Protein AF-A0A7C5PRS3-F1 (afdb_monomer)

pLDDT: mean 77.14, std 21.17, range [21.47, 98.5]

Solvent-accessible surface area (backbone atoms only — not comparable to full-atom values): 21247 Å² total; per-residue (Å²): 139,83,89,85,91,86,80,88,76,87,81,81,88,76,86,89,82,86,88,82,91,79,92,82,84,91,79,84,85,78,80,74,68,88,82,58,87,82,49,45,68,48,75,49,58,45,65,35,35,65,86,46,47,72,72,47,53,67,54,51,54,50,36,50,56,52,11,53,75,56,90,24,35,30,38,39,36,34,65,55,41,78,47,76,42,76,53,36,50,49,50,54,52,49,50,50,53,53,25,58,76,56,67,27,55,65,36,46,41,52,77,42,71,87,54,49,69,58,39,60,77,71,67,50,66,87,46,53,60,73,86,70,75,79,72,85,56,54,78,68,47,57,49,42,71,58,46,52,62,51,52,55,57,49,58,60,25,52,60,53,50,52,53,34,52,50,56,68,72,50,77,80,76,92,49,78,74,72,46,51,60,51,21,53,51,38,27,46,56,51,32,64,65,38,50,63,61,42,40,55,50,20,24,54,49,17,33,52,45,25,52,55,41,36,69,64,29,50,84,71,73,39,59,71,53,26,33,28,53,39,42,44,48,28,38,59,47,51,18,27,50,51,42,37,46,54,42,14,60,49,47,13,18,50,46,4,36,52,37,14,50,34,49,71,68,45,50,52,56,51,35,49,75,72,71,39,60,55,59,70,68,58,42,33,30,42,25,54,18,29,29,56,29,34,26,59,47,14,54,50,18,29,54,36,11,44,49,23,21,50,52,41,35,39,77,73,68,68,40,56,69,66,58,42,51,52,35,30,58,72,54,52,50,73,64,37,56,52,50,20,41,55,50,12,24,51,37,17,33,47,21,31,38,38,4,43,39,34,4,70,65,47,59,77,54,74,65,20,22,56,52,22,19,55,48,16,26,56,53,23,48,52,51,45,53,56,50,48,56,51,48,53,52,54,60,60,74,74,106

Mean predicted aligned error: 16.89 Å

Sequence (399 aa):
MPWPARFQKGKVLGRCREERSIRFPRSESVFLPQSAASCPTLVLPSHFDRGVVEEYAPQIEEVLREASKGEGKALVELSAVESFDSAGMAFLIEALEQARAQEVDLRFVGVRPAVSDFFSLVGIERLLVPEQQAKGGNFVEKVGDLALPMMERLGAGKDLLVEAAHSLMDPSSGGKRAGRGRFFLELEHAGIGAIGIVSLIGFLLGLILAMQAWVQLKVFGADKYVADMVAVSITREIGPLMTAILVAARSGSSIAAQLGTMVINEEVDALRQMGINPVRYLVVPKVGALALATPCLAVLFSTIAIFGGLLFGVFVVDLGWQVYIEATSEALQAGDILGSLIKSTVFGTLVATVGCSLGLNVKGGPVGVGKATTGAVVASIFMIIVFDAVFVLLLRVGA

Nearest PDB structures (foldseek):
  7ch9-assembly1_G  TM=8.851E-01  e=2.795E-12  Pseudomonas aeruginosa PAO1
  6z5u-assembly1_A  TM=9.068E-01  e=1.646E-11  Acinetobacter baumannii
  8fee-assembly1_I  TM=9.166E-01  e=1.450E-11  Mycolicibacterium smegmatis MC2 155
  7ch9-assembly1_H  TM=8.638E-01  e=2.850E-11  Pseudomonas aeruginosa PAO1
  8fef-assembly1_J  TM=9.001E-01  e=1.906E-10  Mycolicibacterium smegmatis MC2 155

Secondary structure (DSSP, 8-state):
------PPPPP---------------S------TT-TTS-EEEPPSEE-HHHHHHHHHHHHHHHHHHHHTTSEEEEE-TT--EE-HHHHHHHHHHHHHHHHTT-EEEEE---HHHHHHHHHHTGGGGB----------HHHHHHHHHHHHHHHHHHHHHHHHHHHHHHH-TTSS-HHHHHHHHHHHHHHHHHHHHHHHHHHHHHHHHHHHHHHHHHHGGGT-TTHHHHHHHHHIIIIIHHHHHHHHHIIIIIHHHHHHHHHHHHTTHHHHHHHTT--HIIIIIHHHHHHHHHHHHHHHHHHHHHHHHHHHHHHHHTS---HHHHHHHHHHH--HHHHHHHHHHHHHHHHHHHHHHHHHHHT--SHHHHHHHHHHHHHHHHHHHHHHHHHHHHHHHHH--

Radius of gyration: 32.98 Å; Cα contacts (8 Å, |Δi|>4): 501; chains: 1; bounding box: 67×82×92 Å

Structure (mmCIF, N/CA/C/O backbone):
data_AF-A0A7C5PRS3-F1
#
_entry.id   AF-A0A7C5PRS3-F1
#
loop_
_atom_site.group_PDB
_atom_site.id
_atom_site.type_symbol
_atom_site.label_atom_id
_atom_site.label_alt_id
_atom_site.label_comp_id
_atom_site.label_asym_id
_atom_site.label_entity_id
_atom_site.label_seq_id
_atom_site.pdbx_PDB_ins_code
_atom_site.Cartn_x
_atom_site.Cartn_y
_atom_site.Cartn_z
_atom_site.occupancy
_atom_site.B_iso_or_equiv
_atom_site.auth_seq_id
_atom_site.auth_comp_id
_atom_site.auth_asym_id
_atom_site.auth_atom_id
_atom_site.pdbx_PDB_model_num
ATOM 1 N N . MET A 1 1 ? -40.314 -49.635 64.845 1.00 28.83 1 MET A N 1
ATOM 2 C CA . MET A 1 1 ? -39.059 -50.361 64.542 1.00 28.83 1 MET A CA 1
ATOM 3 C C . MET A 1 1 ? -39.301 -51.241 63.320 1.00 28.83 1 MET A C 1
ATOM 5 O O . MET A 1 1 ? -40.330 -51.903 63.345 1.00 28.83 1 MET A O 1
ATOM 9 N N . PRO A 1 2 ? -38.400 -51.350 62.324 1.00 43.06 2 PRO A N 1
ATOM 10 C CA . PRO A 1 2 ? -37.335 -50.437 61.876 1.00 43.06 2 PRO A CA 1
ATOM 11 C C . PRO A 1 2 ? -37.349 -50.151 60.335 1.00 43.06 2 PRO A C 1
ATOM 13 O O . PRO A 1 2 ? -38.086 -50.772 59.579 1.00 43.06 2 PRO A O 1
ATOM 16 N N . TRP A 1 3 ? -36.530 -49.173 59.917 1.00 24.31 3 TRP A N 1
ATOM 17 C CA . TRP A 1 3 ? -36.073 -48.757 58.554 1.00 24.31 3 TRP A CA 1
ATOM 18 C C . TRP A 1 3 ? -35.000 -49.749 57.974 1.00 24.31 3 TRP A C 1
ATOM 20 O O . TRP A 1 3 ? -34.748 -50.709 58.709 1.00 24.31 3 TRP A O 1
ATOM 30 N N . PRO A 1 4 ? -34.262 -49.588 56.816 1.00 45.59 4 PRO A N 1
ATOM 31 C CA . PRO A 1 4 ? -34.177 -48.525 55.765 1.00 45.59 4 PRO A CA 1
ATOM 32 C C . PRO A 1 4 ? -33.857 -48.934 54.269 1.00 45.59 4 PRO A C 1
ATOM 34 O O . PRO A 1 4 ? -33.485 -50.060 53.958 1.00 45.59 4 PRO A O 1
ATOM 37 N N . ALA A 1 5 ? -33.932 -47.932 53.369 1.00 29.12 5 ALA A N 1
ATOM 38 C CA . ALA A 1 5 ? -33.060 -47.492 52.241 1.00 29.12 5 ALA A CA 1
ATOM 39 C C . ALA A 1 5 ? -32.098 -48.410 51.422 1.00 29.12 5 ALA A C 1
ATOM 41 O O . ALA A 1 5 ? -31.279 -49.151 51.963 1.00 29.12 5 ALA A O 1
ATOM 42 N N . ARG A 1 6 ? -32.019 -48.133 50.100 1.00 25.30 6 ARG A N 1
ATOM 43 C CA . ARG A 1 6 ? -30.776 -48.177 49.285 1.00 25.30 6 ARG A CA 1
ATOM 44 C C . ARG A 1 6 ? -30.854 -47.224 48.075 1.00 25.30 6 ARG A C 1
ATOM 46 O O . ARG A 1 6 ? -31.320 -47.604 47.008 1.00 25.30 6 ARG A O 1
ATOM 53 N N . PHE A 1 7 ? -30.364 -45.997 48.248 1.00 26.55 7 PHE A N 1
ATOM 54 C CA . PHE A 1 7 ? -29.918 -45.126 47.154 1.00 26.55 7 PHE A CA 1
ATOM 55 C C . PHE A 1 7 ? -28.436 -45.418 46.862 1.00 26.55 7 PHE A C 1
ATOM 57 O O . PHE A 1 7 ? -27.660 -45.713 47.776 1.00 26.55 7 PHE A O 1
ATOM 64 N N . GLN A 1 8 ? -28.058 -45.427 45.583 1.00 26.53 8 GLN A N 1
ATOM 65 C CA . GLN A 1 8 ? -26.697 -45.723 45.133 1.00 26.53 8 GLN A CA 1
ATOM 66 C C . GLN A 1 8 ? -25.738 -44.579 45.488 1.00 26.53 8 GLN A C 1
ATOM 68 O O . GLN A 1 8 ? -25.956 -43.435 45.110 1.00 26.53 8 GLN A O 1
ATOM 73 N N . LYS A 1 9 ? -24.665 -44.928 46.207 1.00 28.09 9 LYS A N 1
ATOM 74 C CA . LYS A 1 9 ? -23.563 -44.047 46.618 1.00 28.09 9 LYS A CA 1
ATOM 75 C C . LYS A 1 9 ? -22.771 -43.511 45.418 1.00 28.09 9 LYS A C 1
ATOM 77 O O . LYS A 1 9 ? -22.414 -44.291 44.531 1.00 28.09 9 LYS A O 1
ATOM 82 N N . GLY A 1 10 ? -22.413 -42.226 45.469 1.00 26.27 10 GLY A N 1
ATOM 83 C CA . GLY A 1 10 ? -21.377 -41.616 44.634 1.00 26.27 10 GLY A CA 1
ATOM 84 C C . GLY A 1 10 ? -20.041 -42.353 44.772 1.00 26.27 10 GLY A C 1
ATOM 85 O O . GLY A 1 10 ? -19.638 -42.753 45.867 1.00 26.27 10 GLY A O 1
ATOM 86 N N . LYS A 1 11 ? -19.386 -42.610 43.638 1.00 29.39 11 LYS A N 1
ATOM 87 C CA . LYS A 1 11 ? -18.101 -43.315 43.565 1.00 29.39 11 LYS A CA 1
ATOM 88 C C . LYS A 1 11 ? -16.950 -42.315 43.636 1.00 29.39 11 LYS A C 1
ATOM 90 O O . LYS A 1 11 ? -16.780 -41.522 42.720 1.00 29.39 11 LYS A O 1
ATOM 95 N N . VAL A 1 12 ? -16.102 -42.459 44.651 1.00 31.31 12 VAL A N 1
ATOM 96 C CA . VAL A 1 12 ? -14.714 -41.976 44.631 1.00 31.31 12 VAL A CA 1
ATOM 97 C C . VAL A 1 12 ? -13.889 -43.018 43.867 1.00 31.31 12 VAL A C 1
ATOM 99 O O . VAL A 1 12 ? -13.799 -44.174 44.289 1.00 31.31 12 VAL A O 1
ATOM 102 N N . LEU A 1 13 ? -13.358 -42.663 42.696 1.00 35.38 13 LEU A N 1
ATOM 103 C CA . LEU A 1 13 ? -12.562 -43.574 41.864 1.00 35.38 13 LEU A CA 1
ATOM 104 C C . LEU A 1 13 ? -11.112 -43.639 42.376 1.00 35.38 13 LEU A C 1
ATOM 106 O O . LEU A 1 13 ? -10.286 -42.788 42.067 1.00 35.38 13 LEU A O 1
ATOM 110 N N . GLY A 1 14 ? -10.816 -44.678 43.162 1.00 26.78 14 GLY A N 1
ATOM 111 C CA . GLY A 1 14 ? -9.463 -45.060 43.580 1.00 26.78 14 GLY A CA 1
ATOM 112 C C . GLY A 1 14 ? -8.694 -45.874 42.522 1.00 26.78 14 GLY A C 1
ATOM 113 O O . GLY A 1 14 ? -9.282 -46.552 41.682 1.00 26.78 14 GLY A O 1
ATOM 114 N N . ARG A 1 15 ? -7.358 -45.793 42.594 1.00 26.45 15 ARG A N 1
ATOM 115 C CA . ARG A 1 15 ? -6.331 -46.256 41.631 1.00 26.45 15 ARG A CA 1
ATOM 116 C C . ARG A 1 15 ? -6.395 -47.723 41.139 1.00 26.45 15 ARG A C 1
ATOM 118 O O . ARG A 1 15 ? -6.575 -48.650 41.917 1.00 26.45 15 ARG A O 1
ATOM 125 N N . CYS A 1 16 ? -6.096 -47.853 39.836 1.00 26.78 16 CYS A N 1
ATOM 126 C CA . CYS A 1 16 ? -5.581 -48.953 38.992 1.00 26.78 16 CYS A CA 1
ATOM 127 C C . CYS A 1 16 ? -5.620 -50.429 39.444 1.00 26.78 16 CYS A C 1
ATOM 129 O O . CYS A 1 16 ? -4.889 -50.837 40.347 1.00 26.78 16 CYS A O 1
ATOM 131 N N . ARG A 1 17 ? -6.245 -51.275 38.603 1.00 24.16 17 ARG A N 1
ATOM 132 C CA . ARG A 1 17 ? -5.727 -52.616 38.269 1.00 24.16 17 ARG A CA 1
ATOM 133 C C . ARG A 1 17 ? -6.126 -53.053 36.851 1.00 24.16 17 ARG A C 1
ATOM 135 O O . ARG A 1 17 ? -7.221 -52.744 36.394 1.00 24.16 17 ARG A O 1
ATOM 142 N N . GLU A 1 18 ? -5.197 -53.736 36.188 1.00 29.47 18 GLU A N 1
ATOM 143 C CA . GLU A 1 18 ? -5.249 -54.275 34.824 1.00 29.47 18 GLU A CA 1
ATOM 144 C C . GLU A 1 18 ? -6.402 -55.256 34.534 1.00 29.47 18 GLU A C 1
ATOM 146 O O . GLU A 1 18 ? -6.808 -56.043 35.384 1.00 29.47 18 GLU A O 1
ATOM 151 N N . GLU A 1 19 ? -6.773 -55.259 33.248 1.00 26.17 19 GLU A N 1
ATOM 152 C CA . GLU A 1 19 ? -7.378 -56.337 32.452 1.00 26.17 19 GLU A CA 1
ATOM 153 C C . GLU A 1 19 ? -8.886 -56.684 32.527 1.00 26.17 19 GLU A C 1
ATOM 155 O O . GLU A 1 19 ? -9.468 -56.995 33.560 1.00 26.17 19 GLU A O 1
ATOM 160 N N . ARG A 1 20 ? -9.406 -56.836 31.293 1.00 21.47 20 ARG A N 1
ATOM 161 C CA . ARG A 1 20 ? -10.541 -57.631 30.773 1.00 21.47 20 ARG A CA 1
ATOM 162 C C . ARG A 1 20 ? -11.913 -56.983 30.593 1.00 21.47 20 ARG A C 1
ATOM 164 O O . ARG A 1 20 ? -12.559 -56.455 31.487 1.00 21.47 20 ARG A O 1
ATOM 171 N N . SER A 1 21 ? -12.355 -57.133 29.345 1.00 26.92 21 SER A N 1
ATOM 172 C CA . SER A 1 21 ? -13.611 -56.700 28.757 1.00 26.92 21 SER A CA 1
ATOM 173 C C . SER A 1 21 ? -14.839 -57.246 29.476 1.00 26.92 21 SER A C 1
ATOM 175 O O . SER A 1 21 ? -14.975 -58.463 29.607 1.00 26.92 21 SER A O 1
ATOM 177 N N . ILE A 1 22 ? -15.806 -56.374 29.756 1.00 22.22 22 ILE A N 1
ATOM 178 C CA . ILE A 1 22 ? -17.219 -56.748 29.837 1.00 22.22 22 ILE A CA 1
ATOM 179 C C . ILE A 1 22 ? -18.025 -55.670 29.106 1.00 22.22 22 ILE A C 1
ATOM 181 O O . ILE A 1 22 ? -17.963 -54.486 29.424 1.00 22.22 22 ILE A O 1
ATOM 185 N N . ARG A 1 23 ? -18.731 -56.106 28.062 1.00 23.36 23 ARG A N 1
ATOM 186 C CA . ARG A 1 23 ? -19.608 -55.315 27.193 1.00 23.36 23 ARG A CA 1
ATOM 187 C C . ARG A 1 23 ? -20.946 -55.086 27.912 1.00 23.36 23 ARG A C 1
ATOM 189 O O . ARG A 1 23 ? -21.562 -56.070 28.299 1.00 23.36 23 ARG A O 1
ATOM 196 N N . PHE A 1 24 ? -21.423 -53.841 28.001 1.00 24.20 24 PHE A N 1
ATOM 197 C CA . PHE A 1 24 ? -22.840 -53.501 28.224 1.00 24.20 24 PHE A CA 1
ATOM 198 C C . PHE A 1 24 ? -23.244 -52.259 27.389 1.00 24.20 24 PHE A C 1
ATOM 200 O O . PHE A 1 24 ? -22.361 -51.503 26.981 1.00 24.20 24 PHE A O 1
ATOM 207 N N . PRO A 1 25 ? -24.536 -52.110 27.023 1.00 25.75 25 PRO A N 1
ATOM 208 C CA . PRO A 1 25 ? -24.969 -51.458 25.784 1.00 25.75 25 PRO A CA 1
ATOM 209 C C . PRO A 1 25 ? -25.404 -49.985 25.923 1.00 25.75 25 PRO A C 1
ATOM 211 O O . PRO A 1 25 ? -25.938 -49.581 26.944 1.00 25.75 25 PRO A O 1
ATOM 214 N N . ARG A 1 26 ? -25.216 -49.243 24.817 1.00 29.52 26 ARG A N 1
ATOM 215 C CA . ARG A 1 26 ? -25.898 -48.013 24.344 1.00 29.52 26 ARG A CA 1
ATOM 216 C C . ARG A 1 26 ? -26.458 -47.025 25.392 1.00 29.52 26 ARG A C 1
ATOM 218 O O . ARG A 1 26 ? -27.625 -47.122 25.746 1.00 29.52 26 ARG A O 1
ATOM 225 N N . SER A 1 27 ? -25.697 -45.959 25.653 1.00 27.19 27 SER A N 1
ATOM 226 C CA . SER A 1 27 ? -26.131 -44.556 25.475 1.00 27.19 27 SER A CA 1
ATOM 227 C C . SER A 1 27 ? -24.924 -43.623 25.659 1.00 27.19 27 SER A C 1
ATOM 229 O O . SER A 1 27 ? -24.317 -43.617 26.723 1.00 27.19 27 SER A O 1
ATOM 231 N N . GLU A 1 28 ? -24.561 -42.918 24.584 1.00 25.45 28 GLU A N 1
ATOM 232 C CA . GLU A 1 28 ? -23.719 -41.708 24.518 1.00 25.45 28 GLU A CA 1
ATOM 233 C C . GLU A 1 28 ? -22.489 -41.638 25.442 1.00 25.45 28 GLU A C 1
ATOM 235 O O . GLU A 1 28 ? -22.492 -41.078 26.533 1.00 25.45 28 GLU A O 1
ATOM 240 N N . SER A 1 29 ? -21.377 -42.173 24.935 1.00 23.69 29 SER A N 1
ATOM 241 C CA . SER A 1 29 ? -20.036 -41.953 25.469 1.00 23.69 29 SER A CA 1
ATOM 242 C C . SER A 1 29 ? -19.592 -40.506 25.229 1.00 23.69 29 SER A C 1
ATOM 244 O O . SER A 1 29 ? -19.138 -40.168 24.132 1.00 23.69 29 SER A O 1
ATOM 246 N N . VAL A 1 30 ? -19.694 -39.667 26.256 1.00 29.20 30 VAL A N 1
ATOM 247 C CA . VAL A 1 30 ? -18.999 -38.376 26.312 1.00 29.20 30 VAL A CA 1
ATOM 248 C C . VAL A 1 30 ? -17.506 -38.659 26.495 1.00 29.20 30 VAL A C 1
ATOM 250 O O . VAL A 1 30 ? -17.088 -39.321 27.445 1.00 29.20 30 VAL A O 1
ATOM 253 N N . PHE A 1 31 ? -16.704 -38.228 25.522 1.00 24.36 31 PHE A N 1
ATOM 254 C CA . PHE A 1 31 ? -15.254 -38.394 25.515 1.00 24.36 31 PHE A CA 1
ATOM 255 C C . PHE A 1 31 ? -14.628 -37.549 26.631 1.00 24.36 31 PHE A C 1
ATOM 257 O O . PHE A 1 31 ? -14.536 -36.330 26.520 1.00 24.36 31 PHE A O 1
ATOM 264 N N . LEU A 1 32 ? -14.155 -38.205 27.690 1.00 29.41 32 LEU A N 1
ATOM 265 C CA . LEU A 1 32 ? -13.231 -37.595 28.642 1.00 29.41 32 LEU A CA 1
ATOM 266 C C . LEU A 1 32 ? -11.888 -37.346 27.927 1.00 29.41 32 LEU A C 1
ATOM 268 O O . LEU A 1 32 ? -11.325 -38.295 27.366 1.00 29.41 32 LEU A O 1
ATOM 272 N N . 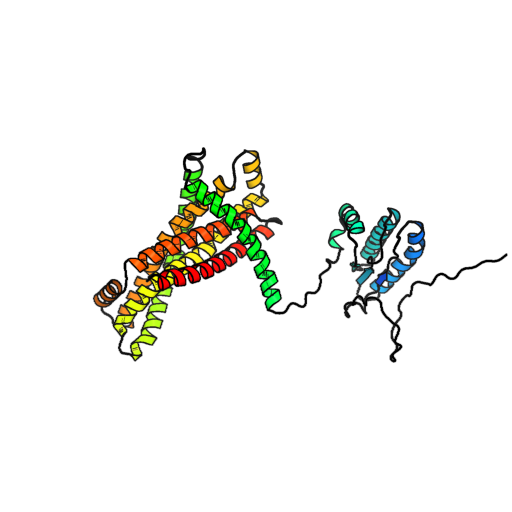PRO A 1 33 ? -11.331 -36.120 27.932 1.00 28.86 33 PRO A N 1
ATOM 273 C CA . PRO A 1 33 ? -9.968 -35.904 27.470 1.00 28.86 33 PRO A CA 1
ATOM 274 C C . PRO A 1 33 ? -9.018 -36.729 28.349 1.00 28.86 33 PRO A C 1
ATOM 276 O O . PRO A 1 33 ? -8.971 -36.568 29.567 1.00 28.86 33 PRO A O 1
ATOM 279 N N . GLN A 1 34 ? -8.235 -37.613 27.725 1.00 34.31 34 GLN A N 1
ATOM 280 C CA . GLN A 1 34 ? -7.315 -38.563 28.379 1.00 34.31 34 GLN A CA 1
ATOM 281 C C . GLN A 1 34 ? -6.205 -37.910 29.236 1.00 34.31 34 GLN A C 1
ATOM 283 O O . GLN A 1 34 ? -5.394 -38.611 29.830 1.00 34.31 34 GLN A O 1
ATOM 288 N N . SER A 1 35 ? -6.184 -36.579 29.350 1.00 32.97 35 SER A N 1
ATOM 289 C CA . SER A 1 35 ? -5.290 -35.810 30.223 1.00 32.97 35 SER A CA 1
ATOM 290 C C . SER A 1 35 ? -5.851 -35.557 31.636 1.00 32.97 35 SER A C 1
ATOM 292 O O . SER A 1 35 ? -5.131 -35.007 32.463 1.00 32.97 35 SER A O 1
ATOM 294 N N . ALA A 1 36 ? -7.105 -35.920 31.936 1.00 39.22 36 ALA A N 1
ATOM 295 C CA . ALA A 1 36 ? -7.751 -35.622 33.225 1.00 39.22 36 ALA A CA 1
ATOM 296 C C . ALA A 1 36 ? -7.529 -36.686 34.324 1.00 39.22 36 ALA A C 1
ATOM 298 O O . ALA A 1 36 ? -8.042 -36.552 35.430 1.00 39.22 36 ALA A O 1
ATOM 299 N N . ALA A 1 37 ? -6.762 -37.747 34.056 1.00 42.19 37 ALA A N 1
ATOM 300 C CA . ALA A 1 37 ? -6.617 -38.882 34.973 1.00 42.19 37 ALA A CA 1
ATOM 301 C C . ALA A 1 37 ? -5.746 -38.613 36.226 1.00 42.19 37 ALA A C 1
ATOM 303 O O . ALA A 1 37 ? -5.583 -39.518 37.044 1.00 42.19 37 ALA A O 1
ATOM 304 N N . SER A 1 38 ? -5.181 -37.409 36.389 1.00 50.16 38 SER A N 1
ATOM 305 C CA . SER A 1 38 ? -4.293 -37.051 37.510 1.00 50.16 38 SER A CA 1
ATOM 306 C C . SER A 1 38 ? -4.848 -35.999 38.482 1.00 50.16 38 SER A C 1
ATOM 308 O O . SER A 1 38 ? -4.211 -35.758 39.505 1.00 50.16 38 SER A O 1
ATOM 310 N N . CYS A 1 39 ? -6.007 -35.384 38.210 1.00 57.56 39 CYS A N 1
ATOM 311 C CA . CYS A 1 39 ? -6.565 -34.319 39.054 1.00 57.56 39 CYS A CA 1
ATOM 312 C C . CYS A 1 39 ? -7.769 -34.817 39.879 1.00 57.56 39 CYS A C 1
ATOM 314 O O . CYS A 1 39 ? -8.710 -35.369 39.298 1.00 57.56 39 CYS A O 1
ATOM 316 N N . PRO A 1 40 ? -7.791 -34.612 41.210 1.00 71.44 40 PRO A N 1
ATOM 317 C CA . PRO A 1 40 ? -8.962 -34.918 42.025 1.00 71.44 40 PRO A CA 1
ATOM 318 C C . PRO A 1 40 ? -10.148 -34.065 41.547 1.00 71.44 40 PRO A C 1
ATOM 320 O O . PRO A 1 40 ? -10.040 -32.846 41.388 1.00 71.44 40 PRO A O 1
ATOM 323 N N . THR A 1 41 ? -11.257 -34.740 41.235 1.00 74.69 41 THR A N 1
ATOM 324 C CA . THR A 1 41 ? -12.427 -34.144 40.576 1.00 74.69 41 THR A CA 1
ATOM 325 C C . THR A 1 41 ? -13.685 -34.403 41.399 1.00 74.69 41 THR A C 1
ATOM 327 O O . THR A 1 41 ? -13.985 -35.557 41.710 1.00 74.69 41 THR A O 1
ATOM 330 N N . LEU A 1 42 ? -14.431 -33.347 41.730 1.00 79.31 42 LEU A N 1
ATOM 331 C CA . LEU A 1 42 ? -15.733 -33.423 42.394 1.00 79.31 42 LEU A CA 1
ATOM 332 C C . LEU A 1 42 ? -16.853 -33.242 41.366 1.00 79.31 42 LEU A C 1
ATOM 334 O O . LEU A 1 42 ? -16.910 -32.214 40.701 1.00 79.31 42 LEU A O 1
ATOM 338 N N . VAL A 1 43 ? -17.763 -34.209 41.262 1.00 78.62 43 VAL A N 1
ATOM 339 C CA . VAL A 1 43 ? -18.935 -34.118 40.376 1.00 78.62 43 VAL A CA 1
ATOM 340 C C . VAL A 1 43 ? -20.154 -33.722 41.202 1.00 78.62 43 VAL A C 1
ATOM 342 O O . VAL A 1 43 ? -20.524 -34.441 42.135 1.00 78.62 43 VAL A O 1
ATOM 345 N N . LEU A 1 44 ? -20.778 -32.592 40.864 1.00 79.69 44 LEU A N 1
ATOM 346 C CA . LEU A 1 44 ? -21.975 -32.114 41.555 1.00 79.69 44 LEU A CA 1
ATOM 347 C C . LEU A 1 44 ? -23.262 -32.746 40.983 1.00 79.69 44 LEU A C 1
ATOM 349 O O . LEU A 1 44 ? -23.323 -33.059 39.791 1.00 79.69 44 LEU A O 1
ATOM 353 N N . PRO A 1 45 ? -24.289 -32.975 41.824 1.00 74.75 45 PRO A N 1
ATOM 354 C CA . PRO A 1 45 ? -25.553 -33.591 41.420 1.00 74.75 45 PRO A CA 1
ATOM 355 C C . PRO A 1 45 ? -26.452 -32.619 40.642 1.00 74.75 45 PRO A C 1
ATOM 357 O O . PRO A 1 45 ? -26.177 -31.428 40.551 1.00 74.75 45 PRO A O 1
ATOM 360 N N . SER A 1 46 ? -27.565 -33.121 40.096 1.00 68.38 46 SER A N 1
ATOM 361 C CA . SER A 1 46 ? -28.448 -32.332 39.227 1.00 68.38 46 SER A CA 1
ATOM 362 C C . SER A 1 46 ? -29.220 -31.208 39.914 1.00 68.38 46 SER A C 1
ATOM 364 O O . SER A 1 46 ? -29.515 -30.199 39.279 1.00 68.38 46 SER A O 1
ATOM 366 N N . HIS A 1 47 ? -29.507 -31.341 41.206 1.00 72.38 47 HIS A N 1
ATOM 367 C CA . HIS A 1 47 ? -30.099 -30.280 42.020 1.00 72.38 47 HIS A CA 1
ATOM 368 C C . HIS A 1 47 ? -29.142 -29.955 43.158 1.00 72.38 47 HIS A C 1
ATOM 370 O O . HIS A 1 47 ? -28.810 -30.840 43.951 1.00 72.38 47 HIS A O 1
ATOM 376 N N . PHE A 1 48 ? -28.677 -28.708 43.218 1.00 74.06 48 PHE A N 1
ATOM 377 C CA . PHE A 1 48 ? -27.737 -28.263 44.237 1.00 74.06 48 PHE A CA 1
ATOM 378 C C . PHE A 1 48 ? -28.385 -27.195 45.120 1.00 74.06 48 PHE A C 1
ATOM 380 O O . PHE A 1 48 ? -28.220 -25.993 44.907 1.00 74.06 48 PHE A O 1
ATOM 387 N N . ASP A 1 49 ? -29.151 -27.688 46.097 1.00 76.00 49 ASP A N 1
ATOM 388 C CA . ASP A 1 49 ? -29.887 -26.890 47.077 1.00 76.00 49 ASP A CA 1
ATOM 389 C C . ASP A 1 49 ? -29.309 -27.074 48.492 1.00 76.00 49 ASP A C 1
ATOM 391 O O . ASP A 1 49 ? -28.544 -28.009 48.752 1.00 76.00 49 ASP A O 1
ATOM 395 N N . ARG A 1 50 ? -29.732 -26.246 49.456 1.00 69.50 50 ARG A N 1
ATOM 396 C CA . ARG A 1 50 ? -29.273 -26.272 50.862 1.00 69.50 50 ARG A CA 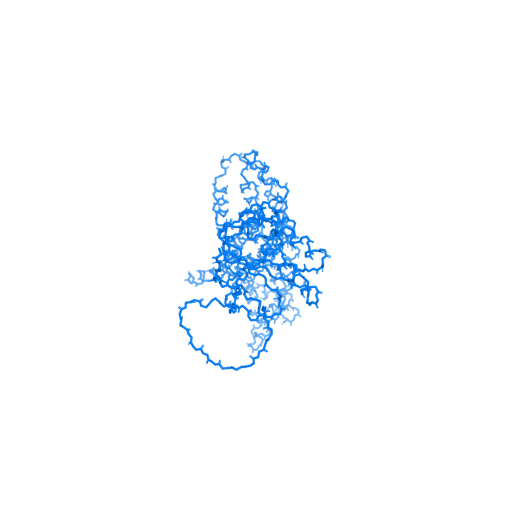1
ATOM 397 C C . ARG A 1 50 ? -29.202 -27.666 51.508 1.00 69.50 50 ARG A C 1
ATOM 399 O O . ARG A 1 50 ? -28.291 -27.918 52.287 1.00 69.50 50 ARG A O 1
ATOM 406 N N . GLY A 1 51 ? -30.142 -28.563 51.202 1.00 67.88 51 GLY A N 1
ATOM 407 C CA . GLY A 1 51 ? -30.158 -29.923 51.761 1.00 67.88 51 GLY A CA 1
ATOM 408 C C . GLY A 1 51 ? -29.068 -30.849 51.208 1.00 67.88 51 GLY A C 1
ATOM 409 O O . GLY A 1 51 ? -28.721 -31.832 51.850 1.00 67.88 51 GLY A O 1
ATOM 410 N N . VAL A 1 52 ? -28.526 -30.527 50.034 1.00 74.81 52 VAL A N 1
ATOM 411 C CA . VAL A 1 52 ? -27.473 -31.286 49.347 1.00 74.81 52 VAL A CA 1
ATOM 412 C C . VAL A 1 52 ? -26.091 -30.732 49.700 1.00 74.81 52 VAL A C 1
ATOM 414 O O . VAL A 1 52 ? -25.137 -31.491 49.826 1.00 74.81 52 VAL A O 1
ATOM 417 N N . VAL A 1 53 ? -25.979 -29.422 49.943 1.00 75.62 53 VAL A N 1
ATOM 418 C CA . VAL A 1 53 ? -24.718 -28.763 50.331 1.00 75.62 53 VAL A CA 1
ATOM 419 C C . VAL A 1 53 ? -24.070 -29.419 51.558 1.00 75.62 53 VAL A C 1
ATOM 421 O O . VAL A 1 53 ? -22.864 -29.660 51.555 1.00 75.62 53 VAL A O 1
ATOM 424 N N . GLU A 1 54 ? -24.857 -29.780 52.577 1.00 73.62 54 GLU A N 1
ATOM 425 C CA . GLU A 1 54 ? -24.348 -30.425 53.800 1.00 73.62 54 GLU A CA 1
ATOM 426 C C . GLU A 1 54 ? -23.712 -31.806 53.539 1.00 73.62 54 GLU A C 1
ATOM 428 O O . GLU A 1 54 ? -22.798 -32.213 54.256 1.00 73.62 54 GLU A O 1
ATOM 433 N N . GLU A 1 55 ? -24.137 -32.519 52.490 1.00 75.94 55 GLU A N 1
ATOM 434 C CA . GLU A 1 55 ? -23.580 -33.826 52.108 1.00 75.94 55 GLU A CA 1
ATOM 435 C C . GLU A 1 55 ? -22.265 -33.699 51.314 1.00 75.94 55 GLU A C 1
ATOM 437 O O . GLU A 1 55 ? -21.408 -34.590 51.359 1.00 75.94 55 GLU A O 1
ATOM 442 N N . TYR A 1 56 ? -22.083 -32.582 50.604 1.00 76.25 56 TYR A N 1
ATOM 443 C CA . TYR A 1 56 ? -20.939 -32.337 49.718 1.00 76.25 56 TYR A CA 1
ATOM 444 C C . TYR A 1 56 ? -19.843 -31.456 50.347 1.00 76.25 56 TYR A C 1
ATOM 446 O O . TYR A 1 56 ? -18.701 -31.507 49.887 1.00 76.25 56 TYR A O 1
ATOM 454 N N . ALA A 1 57 ? -20.137 -30.746 51.444 1.00 75.62 57 ALA A N 1
ATOM 455 C CA . ALA A 1 57 ? -19.164 -30.060 52.309 1.00 75.62 57 ALA A CA 1
ATOM 456 C C . ALA A 1 57 ? -17.928 -30.907 52.677 1.00 75.62 57 ALA A C 1
ATOM 458 O O . ALA A 1 57 ? -16.812 -30.499 52.357 1.00 75.62 57 ALA A O 1
ATOM 459 N N . PRO A 1 58 ? -18.062 -32.122 53.239 1.00 76.94 58 PRO A N 1
ATOM 460 C CA . PRO A 1 58 ? -16.886 -32.928 53.571 1.00 76.94 58 PRO A CA 1
ATOM 461 C C . PRO A 1 58 ? -16.149 -33.465 52.332 1.00 76.94 58 PRO A C 1
ATOM 463 O O . PRO A 1 58 ? -14.973 -33.815 52.408 1.00 76.94 58 PRO A O 1
ATOM 466 N N . GLN A 1 59 ? -16.826 -33.558 51.182 1.00 78.38 59 GLN A N 1
ATOM 467 C CA . GLN A 1 59 ? -16.245 -34.114 49.957 1.00 78.38 59 GLN A CA 1
ATOM 468 C C . GLN A 1 59 ? -15.338 -33.104 49.254 1.00 78.38 59 GLN A C 1
ATOM 470 O O . GLN A 1 59 ? -14.300 -33.492 48.719 1.00 78.38 59 GLN A O 1
ATOM 475 N N . ILE A 1 60 ? -15.696 -31.816 49.273 1.00 78.38 60 ILE A N 1
ATOM 476 C CA . ILE A 1 60 ? -14.854 -30.776 48.678 1.00 78.38 60 ILE A CA 1
ATOM 477 C C . ILE A 1 60 ? -13.593 -30.530 49.505 1.00 78.38 60 ILE A C 1
ATOM 479 O O . ILE A 1 60 ? -12.515 -30.398 48.930 1.00 78.38 60 ILE A O 1
ATOM 483 N N . GLU A 1 61 ? -13.694 -30.586 50.836 1.00 78.88 61 GLU A N 1
ATOM 484 C CA . GLU A 1 61 ? -12.528 -30.519 51.721 1.00 78.88 61 GLU A CA 1
ATOM 485 C C . GLU A 1 61 ? -11.543 -31.661 51.444 1.00 78.88 61 GLU A C 1
ATOM 487 O O . GLU A 1 61 ? -10.335 -31.432 51.376 1.00 78.88 61 GLU A O 1
ATOM 492 N N . GLU A 1 62 ? -12.039 -32.883 51.221 1.00 77.19 62 GLU A N 1
ATOM 493 C CA . GLU A 1 62 ? -11.178 -34.023 50.894 1.00 77.19 62 GLU A CA 1
ATOM 494 C C . GLU A 1 62 ? -10.504 -33.857 49.525 1.00 77.19 62 GLU A C 1
ATOM 496 O O . GLU A 1 62 ? -9.303 -34.096 49.404 1.00 77.19 62 GLU A O 1
ATOM 501 N N . VAL A 1 63 ? -11.232 -33.370 48.514 1.00 77.62 63 VAL A N 1
ATOM 502 C CA . VAL A 1 63 ? -10.691 -33.091 47.171 1.00 77.62 63 VAL A CA 1
ATOM 503 C C . VAL A 1 63 ? -9.609 -32.009 47.212 1.00 77.62 63 VAL A C 1
ATOM 505 O O . VAL A 1 63 ? -8.555 -32.173 46.595 1.00 77.62 63 VAL A O 1
ATOM 508 N N . LEU A 1 64 ? -9.818 -30.932 47.973 1.00 76.81 64 LEU A N 1
ATOM 509 C CA . LEU A 1 64 ? -8.821 -29.874 48.170 1.00 76.81 64 LEU A CA 1
ATOM 510 C C . LEU A 1 64 ? -7.596 -30.383 48.947 1.00 76.81 64 LEU A C 1
ATOM 512 O O . LEU A 1 64 ? -6.451 -30.079 48.596 1.00 76.81 64 LEU A O 1
ATOM 516 N N . ARG A 1 65 ? -7.809 -31.241 49.951 1.00 76.94 65 ARG A N 1
ATOM 517 C CA . ARG A 1 65 ? -6.733 -31.879 50.720 1.00 76.94 65 ARG A CA 1
ATOM 518 C C . ARG A 1 65 ? -5.909 -32.861 49.883 1.00 76.94 65 ARG A C 1
ATOM 520 O O . ARG A 1 65 ? -4.701 -32.981 50.088 1.00 76.94 65 ARG A O 1
ATOM 527 N N . GLU A 1 66 ? -6.531 -33.581 48.956 1.00 76.50 66 GLU A N 1
ATOM 528 C CA . GLU A 1 66 ? -5.820 -34.433 47.999 1.00 76.50 66 GLU A CA 1
ATOM 529 C C . GLU A 1 66 ? -5.069 -33.601 46.955 1.00 76.50 66 GLU A C 1
ATOM 531 O O . GLU A 1 66 ? -3.922 -33.917 46.632 1.00 76.50 66 GLU A O 1
ATOM 536 N N . ALA A 1 67 ? -5.665 -32.504 46.482 1.00 76.94 67 ALA A N 1
ATOM 537 C CA . ALA A 1 67 ? -5.047 -31.601 45.515 1.00 76.94 67 ALA A CA 1
ATOM 538 C C . ALA A 1 67 ? -3.809 -30.892 46.078 1.00 76.94 67 ALA A C 1
ATOM 540 O O . ALA A 1 67 ? -2.795 -30.808 45.385 1.00 76.94 67 ALA A O 1
ATOM 541 N N . SER A 1 68 ? -3.855 -30.453 47.341 1.00 74.38 68 SER A N 1
ATOM 542 C CA . SER A 1 68 ? -2.714 -29.821 48.026 1.00 74.38 68 SER A CA 1
ATOM 543 C C . SER A 1 68 ? -1.551 -30.785 48.287 1.00 74.38 68 SER A C 1
ATOM 545 O O . SER A 1 68 ? -0.401 -30.360 48.353 1.00 74.38 68 SER A O 1
ATOM 547 N N . LYS A 1 69 ? -1.812 -32.097 48.384 1.00 73.56 69 LYS A N 1
ATOM 548 C CA . LYS A 1 69 ? -0.762 -33.134 48.448 1.00 73.56 69 LYS A CA 1
ATOM 549 C C . LYS A 1 69 ? -0.213 -33.533 47.072 1.00 73.56 69 LYS A C 1
ATOM 551 O O . LYS A 1 69 ? 0.786 -34.250 47.013 1.00 73.56 69 LYS A O 1
ATOM 556 N N . GLY A 1 70 ? -0.896 -33.143 45.996 1.00 68.69 70 GLY A N 1
ATOM 557 C CA . GLY A 1 70 ? -0.583 -33.491 44.612 1.00 68.69 70 GLY A CA 1
ATOM 558 C C . GLY A 1 70 ? -0.006 -32.317 43.819 1.00 68.69 70 GLY A C 1
ATOM 559 O O . GLY A 1 70 ? 0.894 -31.622 44.274 1.00 68.69 70 GLY A O 1
ATOM 560 N N . GLU A 1 71 ? -0.520 -32.108 42.605 1.00 64.62 71 GLU A N 1
ATOM 561 C CA . GLU A 1 71 ? -0.072 -31.051 41.679 1.00 64.62 71 GLU A CA 1
ATOM 562 C C . GLU A 1 71 ? -0.693 -29.665 41.957 1.00 64.62 71 GLU A C 1
ATOM 564 O O . GLU A 1 71 ? -0.539 -28.756 41.140 1.00 64.62 71 GLU A O 1
ATOM 569 N N . GLY A 1 72 ? -1.430 -29.493 43.063 1.00 71.75 72 GLY A N 1
ATOM 570 C CA . GLY A 1 72 ? -2.083 -28.225 43.404 1.00 71.75 72 GLY A CA 1
ATOM 571 C C . GLY A 1 72 ? -3.241 -27.853 42.473 1.00 71.75 72 GLY A C 1
ATOM 572 O O . GLY A 1 72 ? -3.532 -26.674 42.304 1.00 71.75 72 GLY A O 1
ATOM 573 N N . LYS A 1 73 ? -3.894 -28.832 41.834 1.00 76.44 73 LYS A N 1
ATOM 574 C CA . LYS A 1 73 ? -5.025 -28.619 40.914 1.00 76.44 73 LYS A CA 1
ATOM 575 C C . LYS A 1 73 ? -6.219 -29.470 41.316 1.00 76.44 73 LYS A C 1
ATOM 577 O O . LYS A 1 73 ? -6.055 -30.660 41.580 1.00 76.44 73 LYS A O 1
ATOM 582 N N . ALA A 1 74 ? -7.408 -28.877 41.306 1.00 78.06 74 ALA A N 1
ATOM 583 C CA . ALA A 1 74 ? -8.668 -29.562 41.576 1.00 78.06 74 ALA A CA 1
ATOM 584 C C . ALA A 1 74 ? -9.732 -29.146 40.554 1.00 78.06 74 ALA A C 1
ATOM 586 O O . ALA A 1 74 ? -9.777 -27.994 40.117 1.00 78.06 74 ALA A O 1
ATOM 587 N N . LEU A 1 75 ? -10.592 -30.088 40.170 1.00 75.50 75 LEU A N 1
ATOM 588 C CA . LEU A 1 75 ? -11.669 -29.848 39.212 1.00 75.50 75 LEU A CA 1
ATOM 589 C C . LEU A 1 75 ? -13.029 -30.036 39.881 1.00 75.50 75 LEU A C 1
ATOM 591 O O . LEU A 1 75 ? -13.239 -30.995 40.618 1.00 75.50 75 LEU A O 1
ATOM 595 N N . VAL A 1 76 ? -13.966 -29.138 39.596 1.00 78.81 76 VAL A N 1
ATOM 596 C CA . VAL A 1 76 ? -15.371 -29.287 39.985 1.00 78.81 76 VAL A CA 1
ATOM 597 C C . VAL A 1 76 ? -16.208 -29.349 38.717 1.00 78.81 76 VAL A C 1
ATOM 599 O O . VAL A 1 76 ? -16.250 -28.402 37.930 1.00 78.81 76 VAL A O 1
ATOM 602 N N . GLU A 1 77 ? -16.853 -30.487 38.500 1.00 77.25 77 GLU A N 1
ATOM 603 C CA . GLU A 1 77 ? -17.673 -30.748 37.329 1.00 77.25 77 GLU A CA 1
ATOM 604 C C . GLU A 1 77 ? -19.144 -30.418 37.613 1.00 77.25 77 GLU A C 1
ATOM 606 O O . GLU A 1 77 ? -19.782 -31.000 38.492 1.00 77.25 77 GLU A O 1
ATOM 611 N N . LEU A 1 78 ? -19.668 -29.465 36.841 1.00 74.12 78 LEU A N 1
ATOM 612 C CA . LEU A 1 78 ? -21.011 -28.891 36.950 1.00 74.12 78 LEU A CA 1
ATOM 613 C C . LEU A 1 78 ? -21.956 -29.369 35.829 1.00 74.12 78 LEU A C 1
ATOM 615 O O . LEU A 1 78 ? -23.107 -28.943 35.774 1.00 74.12 78 LEU A O 1
ATOM 619 N N . SER A 1 79 ? -21.506 -30.285 34.963 1.00 67.00 79 SER A N 1
ATOM 620 C CA . SER A 1 79 ? -22.211 -30.763 33.757 1.00 67.00 79 SER A CA 1
ATOM 621 C C . SER A 1 79 ? -23.638 -31.278 34.014 1.00 67.00 79 SER A C 1
ATOM 623 O O . SER A 1 79 ? -24.525 -31.160 33.159 1.00 67.00 79 SER A O 1
ATOM 625 N N . ALA A 1 80 ? -23.859 -31.870 35.191 1.00 66.38 80 ALA A N 1
ATOM 626 C CA . ALA A 1 80 ? -25.134 -32.458 35.587 1.00 66.38 80 ALA A CA 1
ATOM 627 C C . ALA A 1 80 ? -26.086 -31.465 36.271 1.00 66.38 80 ALA A C 1
ATOM 629 O O . ALA A 1 80 ? -27.268 -31.774 36.365 1.00 66.38 80 ALA A O 1
ATOM 630 N N . VAL A 1 81 ? -25.598 -30.303 36.721 1.00 71.62 81 VAL A N 1
ATOM 631 C CA . VAL A 1 81 ? -26.337 -29.342 37.551 1.00 71.62 81 VAL A CA 1
ATOM 632 C C . VAL A 1 81 ? -27.386 -28.600 36.715 1.00 71.62 81 VAL A C 1
ATOM 634 O O . VAL A 1 81 ? -27.061 -27.910 35.748 1.00 71.62 81 VAL A O 1
ATOM 637 N N . GLU A 1 82 ? -28.656 -28.730 37.091 1.00 65.88 82 GLU A N 1
ATOM 638 C CA . GLU A 1 82 ? -29.808 -28.122 36.412 1.00 65.88 82 GLU A CA 1
ATOM 639 C C . GLU A 1 82 ? -30.393 -26.935 37.183 1.00 65.88 82 GLU A C 1
ATOM 641 O O . GLU A 1 82 ? -30.904 -26.003 36.563 1.00 65.88 82 GLU A O 1
ATOM 646 N N . SER A 1 83 ? -30.293 -26.937 38.517 1.00 64.56 83 SER A N 1
ATOM 647 C CA . SER A 1 83 ? -30.749 -25.846 39.387 1.00 64.56 83 SER A CA 1
ATOM 648 C C . SER A 1 83 ? -29.735 -25.531 40.487 1.00 64.56 83 SER A C 1
ATOM 650 O O . SER A 1 83 ? -29.076 -26.432 41.012 1.00 64.56 83 SER A O 1
ATOM 652 N N . PHE A 1 84 ? -29.629 -24.245 40.830 1.00 70.44 84 PHE A N 1
ATOM 653 C CA . PHE A 1 84 ? -28.689 -23.716 41.817 1.00 70.44 84 PHE A CA 1
ATOM 654 C C . PHE A 1 84 ? -29.397 -22.717 42.735 1.00 70.44 84 PHE A C 1
ATOM 656 O O . PHE A 1 84 ? -30.009 -21.768 42.240 1.00 70.44 84 PHE A O 1
ATOM 663 N N . ASP A 1 85 ? -29.324 -22.916 44.051 1.00 74.94 85 ASP A N 1
ATOM 664 C CA . ASP A 1 85 ? -29.856 -21.968 45.034 1.00 74.94 85 ASP A CA 1
ATOM 665 C C . ASP A 1 85 ? -28.756 -21.066 45.641 1.00 74.94 85 ASP A C 1
ATOM 667 O O . ASP A 1 85 ? -27.563 -21.166 45.332 1.00 74.94 85 ASP A O 1
ATOM 671 N N . SER A 1 86 ? -29.151 -20.142 46.524 1.00 73.94 86 SER A N 1
ATOM 672 C CA . SER A 1 86 ? -28.212 -19.248 47.215 1.00 73.94 86 SER A CA 1
ATOM 673 C C . SER A 1 86 ? -27.240 -19.980 48.152 1.00 73.94 86 SER A C 1
ATOM 675 O O . SER A 1 86 ? -26.154 -19.465 48.414 1.00 73.94 86 SER A O 1
ATOM 677 N N . ALA A 1 87 ? -27.612 -21.156 48.671 1.00 75.25 87 ALA A N 1
ATOM 678 C CA . ALA A 1 87 ? -26.745 -21.962 49.530 1.00 75.25 87 ALA A CA 1
ATOM 679 C C . ALA A 1 87 ? -25.683 -22.702 48.703 1.00 75.25 87 ALA A C 1
ATOM 681 O O . ALA A 1 87 ? -24.522 -22.758 49.105 1.00 75.25 87 ALA A O 1
ATOM 682 N N . GLY A 1 88 ? -26.049 -23.181 47.514 1.00 74.81 88 GLY A N 1
ATOM 683 C CA . GLY A 1 88 ? -25.129 -23.734 46.534 1.00 74.81 88 GLY A CA 1
ATOM 684 C C . GLY A 1 88 ? -24.072 -22.723 46.094 1.00 74.81 88 GLY A C 1
ATOM 685 O O . GLY A 1 88 ? -22.895 -23.059 45.981 1.00 74.81 88 GLY A O 1
ATOM 686 N N . MET A 1 89 ? -24.462 -21.456 45.916 1.00 73.31 89 MET A N 1
ATOM 687 C CA . MET A 1 89 ? -23.515 -20.373 45.610 1.00 73.31 89 MET A CA 1
ATOM 688 C C . MET A 1 89 ? -22.547 -20.107 46.757 1.00 73.31 89 MET A C 1
ATOM 690 O O . MET A 1 89 ? -21.345 -20.005 46.520 1.00 73.31 89 MET A O 1
ATOM 694 N N . ALA A 1 90 ? -23.057 -20.018 47.988 1.00 73.12 90 ALA A N 1
ATOM 695 C CA . ALA A 1 90 ? -22.217 -19.834 49.167 1.00 73.12 90 ALA A CA 1
ATOM 696 C C . ALA A 1 90 ? -21.181 -20.961 49.286 1.00 73.12 90 ALA A C 1
ATOM 698 O O . ALA A 1 90 ? -20.007 -20.682 49.494 1.00 73.12 90 ALA A O 1
ATOM 699 N N . PHE A 1 91 ? -21.593 -22.204 49.027 1.00 81.38 91 PHE A N 1
ATOM 700 C CA . PHE A 1 91 ? -20.700 -23.359 48.997 1.00 81.38 91 PHE A CA 1
ATOM 701 C C . PHE A 1 91 ? -19.583 -23.236 47.951 1.00 81.38 91 PHE A C 1
ATOM 703 O O . PHE A 1 91 ? -18.429 -23.527 48.251 1.00 81.38 91 PHE A O 1
ATOM 710 N N . LEU A 1 92 ? -19.884 -22.786 46.727 1.00 77.25 92 LEU A N 1
ATOM 711 C CA . LEU A 1 92 ? -18.851 -22.620 45.696 1.00 77.25 92 LEU A CA 1
ATOM 712 C C . LEU A 1 92 ? -17.874 -21.485 46.006 1.00 77.25 92 LEU A C 1
ATOM 714 O O . LEU A 1 92 ? -16.683 -21.608 45.721 1.00 77.25 92 LEU A O 1
ATOM 718 N N . ILE A 1 93 ? -18.370 -20.387 46.577 1.00 74.12 93 ILE A N 1
ATOM 719 C CA . ILE A 1 93 ? -17.530 -19.267 47.016 1.00 74.12 93 ILE A CA 1
ATOM 720 C C . ILE A 1 93 ? -16.622 -19.724 48.160 1.00 74.12 93 ILE A C 1
ATOM 722 O O . ILE A 1 93 ? -15.416 -19.500 48.107 1.00 74.12 93 ILE A O 1
ATOM 726 N N . GLU A 1 94 ? -17.176 -20.429 49.146 1.00 76.88 94 GLU A N 1
ATOM 727 C CA . GLU A 1 94 ? -16.424 -20.975 50.274 1.00 76.88 94 GLU A CA 1
ATOM 728 C C . GLU A 1 94 ? -15.367 -21.985 49.805 1.00 76.88 94 GLU A C 1
ATOM 730 O O . GLU A 1 94 ? -14.211 -21.912 50.216 1.00 76.88 94 GLU A O 1
ATOM 735 N N . ALA A 1 95 ? -15.704 -22.852 48.848 1.00 77.38 95 ALA A N 1
ATOM 736 C CA . ALA A 1 95 ? -14.751 -23.773 48.239 1.00 77.38 95 ALA A CA 1
ATOM 737 C C . ALA A 1 95 ? -13.608 -23.056 47.500 1.00 77.38 95 ALA A C 1
ATOM 739 O O . ALA A 1 95 ? -12.460 -23.497 47.559 1.00 77.38 95 ALA A O 1
ATOM 740 N N . LEU A 1 96 ? -13.893 -21.939 46.823 1.00 74.75 96 LEU A N 1
ATOM 741 C CA . LEU A 1 96 ? -12.873 -21.109 46.176 1.00 74.75 96 LEU A CA 1
ATOM 742 C C . LEU A 1 96 ? -11.965 -20.402 47.185 1.00 74.75 96 LEU A C 1
ATOM 744 O O . LEU A 1 96 ? -10.754 -20.320 46.968 1.00 74.75 96 LEU A O 1
ATOM 748 N N . GLU A 1 97 ? -12.530 -19.890 48.277 1.00 73.88 97 GLU A N 1
ATOM 749 C CA . GLU A 1 97 ? -11.764 -19.269 49.359 1.00 73.88 97 GLU A CA 1
ATOM 750 C C . GLU A 1 97 ? -10.856 -20.290 50.051 1.00 73.88 97 GLU A C 1
ATOM 752 O O . GLU A 1 97 ? -9.669 -20.019 50.253 1.00 73.88 97 GLU A O 1
ATOM 757 N N . GLN A 1 98 ? -11.370 -21.491 50.325 1.00 78.19 98 GLN A N 1
ATOM 758 C CA . GLN A 1 98 ? -10.597 -22.598 50.886 1.00 78.19 98 GLN A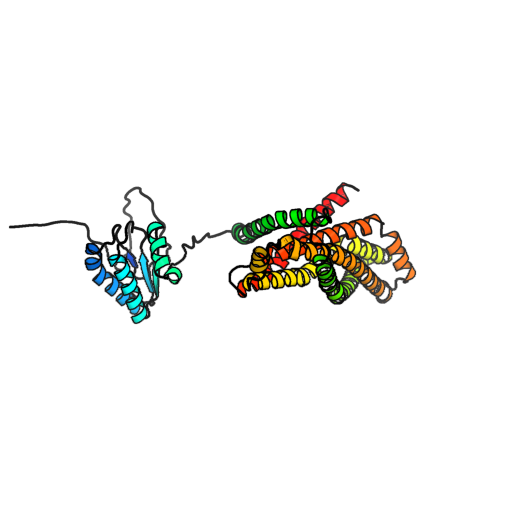 CA 1
ATOM 759 C C . GLN A 1 98 ? -9.495 -23.075 49.932 1.00 78.19 98 GLN A C 1
ATOM 761 O O . GLN A 1 98 ? -8.360 -23.280 50.362 1.00 78.19 98 GLN A O 1
ATOM 766 N N . ALA A 1 99 ? -9.786 -23.193 48.634 1.00 76.00 99 ALA A N 1
ATOM 767 C CA . ALA A 1 99 ? -8.785 -23.541 47.629 1.00 76.00 99 ALA A CA 1
ATOM 768 C C . ALA A 1 99 ? -7.663 -22.496 47.565 1.00 76.00 99 ALA A C 1
ATOM 770 O O . ALA A 1 99 ? -6.485 -22.851 47.559 1.00 76.00 99 ALA A O 1
ATOM 771 N N . ARG A 1 100 ? -8.012 -21.201 47.605 1.00 73.81 100 ARG A N 1
ATOM 772 C CA . ARG A 1 100 ? -7.035 -20.104 47.632 1.00 73.81 100 ARG A CA 1
ATOM 773 C C . ARG A 1 100 ? -6.182 -20.132 48.903 1.00 73.81 100 ARG A C 1
ATOM 775 O O . ARG A 1 100 ? -4.982 -19.889 48.817 1.00 73.81 100 ARG A O 1
ATOM 782 N N . ALA A 1 101 ? -6.773 -20.445 50.058 1.00 75.25 101 ALA A N 1
ATOM 783 C CA . ALA A 1 101 ? -6.045 -20.585 51.320 1.00 75.25 101 ALA A CA 1
ATOM 784 C C . ALA A 1 101 ? -5.055 -21.766 51.316 1.00 75.25 101 ALA A C 1
ATOM 786 O O . ALA A 1 101 ? -4.060 -21.726 52.035 1.00 75.25 101 ALA A O 1
ATOM 787 N N . GLN A 1 102 ? -5.312 -22.794 50.502 1.00 77.12 102 GLN A N 1
ATOM 788 C CA . GLN A 1 102 ? -4.465 -23.984 50.353 1.00 77.12 102 GLN A CA 1
ATOM 789 C C . GLN A 1 102 ? -3.567 -23.952 49.098 1.00 77.12 102 GLN A C 1
ATOM 791 O O . GLN A 1 102 ? -2.953 -24.966 48.778 1.00 77.12 102 GLN A O 1
ATOM 796 N N . GLU A 1 103 ? -3.493 -22.818 48.386 1.00 72.44 103 GLU A N 1
ATOM 797 C CA . GLU A 1 103 ? -2.753 -22.649 47.118 1.00 72.44 103 GLU A CA 1
ATOM 798 C C . GLU A 1 103 ? -3.139 -23.658 46.011 1.00 72.44 103 GLU A C 1
ATOM 800 O O . GLU A 1 103 ? -2.325 -24.021 45.161 1.00 72.44 103 GLU A O 1
ATOM 805 N N . VAL A 1 104 ? -4.401 -24.097 45.989 1.00 75.44 104 VAL A N 1
ATOM 806 C CA . VAL A 1 104 ? -4.942 -25.021 44.981 1.00 75.44 104 VAL A CA 1
ATOM 807 C C . VAL A 1 104 ? -5.663 -24.245 43.873 1.00 75.44 104 VAL A C 1
ATOM 809 O O . VAL A 1 104 ? -6.571 -23.456 44.134 1.00 75.44 104 VAL A O 1
ATOM 812 N N . ASP A 1 105 ? -5.299 -24.501 42.613 1.00 71.00 105 ASP A N 1
ATOM 813 C CA . ASP A 1 105 ? -5.995 -23.999 41.421 1.00 71.00 105 ASP A CA 1
ATOM 814 C C . ASP A 1 105 ? -7.284 -24.812 41.198 1.00 71.00 105 ASP A C 1
ATOM 816 O O . ASP A 1 105 ? -7.268 -25.884 40.581 1.00 71.00 105 ASP A O 1
ATOM 820 N N . LEU A 1 106 ? -8.394 -24.324 41.767 1.00 72.75 106 LEU A N 1
ATOM 821 C CA . LEU A 1 106 ? -9.734 -24.895 41.606 1.00 72.75 106 LEU A CA 1
ATOM 822 C C . LEU A 1 106 ? -10.381 -24.368 40.321 1.00 72.75 106 LEU A C 1
ATOM 824 O O . LEU A 1 106 ? -10.600 -23.164 40.176 1.00 72.75 106 LEU A O 1
ATOM 828 N N . ARG A 1 107 ? -10.736 -25.271 39.405 1.00 70.56 107 ARG A N 1
ATOM 829 C CA . ARG A 1 107 ? -11.380 -24.920 38.130 1.00 70.56 107 ARG A CA 1
ATOM 830 C C . ARG A 1 107 ? -12.725 -25.610 37.964 1.00 70.56 107 ARG A C 1
ATOM 832 O O . ARG A 1 107 ? -12.883 -26.777 38.317 1.00 70.56 107 ARG A O 1
ATOM 839 N N . PHE A 1 108 ? -13.670 -24.899 37.358 1.00 71.31 108 PHE A N 1
ATOM 840 C CA . PHE A 1 108 ? -15.005 -25.415 37.064 1.00 71.31 108 PHE A CA 1
ATOM 841 C C . PHE A 1 108 ? -15.115 -25.878 35.608 1.00 71.31 108 PHE A C 1
ATOM 843 O O . PHE A 1 108 ? -14.651 -25.184 34.701 1.00 71.31 108 PHE A O 1
ATOM 850 N N . VAL A 1 109 ? -15.741 -27.036 35.381 1.00 68.94 109 VAL A N 1
ATOM 851 C CA . VAL A 1 109 ? -15.940 -27.643 34.051 1.00 68.94 109 VAL A CA 1
ATOM 852 C C . VAL A 1 109 ? -17.427 -27.943 33.834 1.00 68.94 109 VAL A C 1
ATOM 854 O O . VAL A 1 109 ? -18.100 -28.392 34.758 1.00 68.94 109 VAL A O 1
ATOM 857 N N . GLY A 1 110 ? -17.946 -27.710 32.623 1.00 64.69 110 GLY A N 1
ATOM 858 C CA . GLY A 1 110 ? -19.311 -28.108 32.244 1.00 64.69 110 GLY A CA 1
ATOM 859 C C . GLY A 1 110 ? -20.430 -27.186 32.742 1.00 64.69 110 GLY A C 1
ATOM 860 O O . GLY A 1 110 ? -21.509 -27.655 33.092 1.00 64.69 110 GLY A O 1
ATOM 861 N N . VAL A 1 111 ? -20.197 -25.873 32.804 1.00 65.81 111 VAL A N 1
ATOM 862 C CA . VAL A 1 111 ? -21.210 -24.911 33.274 1.00 65.81 111 VAL A CA 1
ATOM 863 C C . VAL A 1 111 ? -22.334 -24.762 32.242 1.00 65.81 111 VAL A C 1
ATOM 865 O O . VAL A 1 111 ? -22.109 -24.263 31.141 1.00 65.81 111 VAL A O 1
ATOM 868 N N . ARG A 1 112 ? -23.562 -25.168 32.596 1.00 64.00 112 ARG A N 1
ATOM 869 C CA . ARG A 1 112 ? -24.752 -24.946 31.754 1.00 64.00 112 ARG A CA 1
ATOM 870 C C . ARG A 1 112 ? -25.139 -23.451 31.703 1.00 64.00 112 ARG A C 1
ATOM 872 O O . ARG A 1 112 ? -24.922 -22.735 32.682 1.00 64.00 112 ARG A O 1
ATOM 879 N N . PRO A 1 113 ? -25.799 -22.973 30.626 1.00 57.41 113 PRO A N 1
ATOM 880 C CA . PRO A 1 113 ? -26.151 -21.555 30.449 1.00 57.41 113 PRO A CA 1
ATOM 881 C C . PRO A 1 113 ? -26.969 -20.951 31.600 1.00 57.41 113 PRO A C 1
ATOM 883 O O . PRO A 1 113 ? -26.710 -19.824 32.004 1.00 57.41 113 PRO A O 1
ATOM 886 N N . ALA A 1 114 ? -27.890 -21.725 32.187 1.00 57.78 114 ALA A N 1
ATOM 887 C CA . ALA A 1 114 ? -28.720 -21.292 33.318 1.00 57.78 114 ALA A CA 1
ATOM 888 C C . ALA A 1 114 ? -27.910 -20.953 34.585 1.00 57.78 114 ALA A C 1
ATOM 890 O O . ALA A 1 114 ? -28.362 -20.179 35.421 1.00 57.78 114 ALA A O 1
ATOM 891 N N . VAL A 1 115 ? -26.711 -21.525 34.720 1.00 58.50 115 VAL A N 1
ATOM 892 C CA . VAL A 1 115 ? -25.788 -21.300 35.840 1.00 58.50 115 VAL A CA 1
ATOM 893 C C . VAL A 1 115 ? -24.788 -20.183 35.494 1.00 58.50 115 VAL A C 1
ATOM 895 O O . VAL A 1 115 ? -24.380 -19.422 36.366 1.00 58.50 115 VAL A O 1
ATOM 898 N N . SER A 1 116 ? -24.462 -20.002 34.208 1.00 57.47 116 SER A N 1
ATOM 899 C CA . SER A 1 116 ? -23.566 -18.944 33.710 1.00 57.47 116 SER A CA 1
ATOM 900 C C . SER A 1 116 ? -24.058 -17.525 34.031 1.00 57.47 116 SER A C 1
ATOM 902 O O . SER A 1 116 ? -23.248 -16.667 34.385 1.00 57.47 116 SER A O 1
ATOM 904 N N . ASP A 1 117 ? -25.371 -17.280 33.955 1.00 59.31 117 ASP A N 1
ATOM 905 C CA . ASP A 1 117 ? -25.970 -15.965 34.247 1.00 59.31 117 ASP A CA 1
ATOM 906 C C . ASP A 1 117 ? -25.853 -15.567 35.729 1.00 59.31 117 ASP A C 1
ATOM 908 O O . ASP A 1 117 ? -25.837 -14.384 36.058 1.00 59.31 117 ASP A O 1
ATOM 912 N N . PHE A 1 118 ? -25.727 -16.538 36.638 1.00 60.44 118 PHE A N 1
ATOM 913 C CA . PHE A 1 118 ? -25.531 -16.275 38.067 1.00 60.44 118 PHE A CA 1
ATOM 914 C C . PHE A 1 118 ? -24.052 -16.118 38.446 1.00 60.44 118 PHE A C 1
ATOM 916 O O . PHE A 1 118 ? -23.727 -15.359 39.356 1.00 60.44 118 PHE A O 1
ATOM 923 N N . PHE A 1 119 ? -23.135 -16.775 37.731 1.00 59.56 119 PHE A N 1
ATOM 924 C CA . PHE A 1 119 ? -21.688 -16.628 37.948 1.00 59.56 119 PHE A CA 1
ATOM 925 C C . PHE A 1 119 ? -21.151 -15.272 37.465 1.00 59.56 119 PHE A C 1
ATOM 927 O O . PHE A 1 119 ? -20.188 -14.756 38.045 1.00 59.56 119 PHE A O 1
ATOM 934 N N . SER A 1 120 ? -21.789 -14.675 36.453 1.00 55.72 120 SER A N 1
ATOM 935 C CA . SER A 1 120 ? -21.474 -13.321 35.976 1.00 55.72 120 SER A CA 1
ATOM 936 C C . SER A 1 120 ? -21.790 -12.248 37.030 1.00 55.72 120 SER A C 1
ATOM 938 O O . SER A 1 120 ? -21.026 -11.298 37.187 1.00 55.72 120 SER A O 1
ATOM 940 N N . LEU A 1 121 ? -22.835 -12.444 37.848 1.00 54.22 121 LEU A N 1
ATOM 941 C CA . LEU A 1 121 ? -23.189 -11.552 38.964 1.00 54.22 121 LEU A CA 1
ATOM 942 C C . LEU A 1 121 ? -22.147 -11.543 40.098 1.00 54.22 121 LEU A C 1
ATOM 944 O O . LEU A 1 121 ? -22.040 -10.554 40.820 1.00 54.22 121 LEU A O 1
ATOM 948 N N . VAL A 1 122 ? -21.375 -12.624 40.256 1.00 55.94 122 VAL A N 1
ATOM 949 C CA . VAL A 1 122 ? -20.383 -12.793 41.338 1.00 55.94 122 VAL A CA 1
ATOM 950 C C . VAL A 1 122 ? -18.945 -12.513 40.856 1.00 55.94 122 VAL A C 1
ATOM 952 O O . VAL A 1 122 ? -18.009 -12.488 41.652 1.00 55.94 122 VAL A O 1
ATOM 955 N N . GLY A 1 123 ? -18.734 -12.241 39.561 1.00 52.91 123 GLY A N 1
ATOM 956 C CA . GLY A 1 123 ? -17.415 -11.882 39.018 1.00 52.91 123 GLY A CA 1
ATOM 957 C C . GLY A 1 123 ? -16.413 -13.045 38.957 1.00 52.91 123 GLY A C 1
ATOM 958 O O . GLY A 1 123 ? -15.201 -12.823 38.920 1.00 52.91 123 GLY A O 1
ATOM 959 N N . ILE A 1 124 ? -16.903 -14.290 38.931 1.00 56.44 124 ILE A N 1
ATOM 960 C CA . ILE A 1 124 ? -16.098 -15.532 38.931 1.00 56.44 124 ILE A CA 1
ATOM 961 C C . ILE A 1 124 ? -15.636 -15.921 37.506 1.00 56.44 124 ILE A C 1
ATOM 963 O O . ILE A 1 124 ? -14.956 -16.923 37.304 1.00 56.44 124 ILE A O 1
ATOM 967 N N . GLU A 1 125 ? -15.899 -15.084 36.499 1.00 52.06 125 GLU A N 1
ATOM 968 C CA . GLU A 1 125 ? -15.604 -15.326 35.073 1.00 52.06 125 GLU A CA 1
ATOM 969 C C . GLU A 1 125 ? -14.150 -15.731 34.774 1.00 52.06 125 GLU A C 1
ATOM 971 O O . GLU A 1 125 ? -13.894 -16.463 33.822 1.00 52.06 125 GLU A O 1
ATOM 976 N N . ARG A 1 126 ? -13.184 -15.310 35.603 1.00 47.50 126 ARG A N 1
ATOM 977 C CA . ARG A 1 126 ? -11.763 -15.679 35.449 1.00 47.50 126 ARG A CA 1
ATOM 978 C C . ARG A 1 126 ? -11.445 -17.140 35.794 1.00 47.50 126 ARG A C 1
ATOM 980 O O . ARG A 1 126 ? -10.362 -17.599 35.446 1.00 47.50 126 ARG A O 1
ATOM 987 N N . LEU A 1 127 ? -12.344 -17.839 36.485 1.00 49.56 127 LEU A N 1
ATOM 988 C CA . LEU A 1 127 ? -12.182 -19.230 36.937 1.00 49.56 127 LEU A CA 1
ATOM 989 C C . LEU A 1 127 ? -12.934 -20.234 36.050 1.00 49.56 127 LEU A C 1
ATOM 991 O O . LEU A 1 127 ? -12.782 -21.446 36.211 1.00 49.56 127 LEU A O 1
ATOM 995 N N . LEU A 1 128 ? -13.730 -19.735 35.101 1.00 49.25 128 LEU A N 1
ATOM 996 C CA . LEU A 1 128 ? -14.360 -20.548 34.073 1.00 49.25 128 LEU A CA 1
ATOM 997 C C . LEU A 1 128 ? -13.287 -20.936 33.058 1.00 49.25 128 LEU A C 1
ATOM 999 O O . LEU A 1 128 ? -12.726 -20.081 32.373 1.00 49.25 128 LEU A O 1
ATOM 1003 N N . VAL A 1 129 ? -12.992 -22.232 32.956 1.00 45.62 129 VAL A N 1
ATOM 1004 C CA . VAL A 1 129 ? -12.237 -22.746 31.814 1.00 45.62 129 VAL A CA 1
ATOM 1005 C C . VAL A 1 129 ? -13.167 -22.580 30.616 1.00 45.62 129 VAL A C 1
ATOM 1007 O O . VAL A 1 129 ? -14.206 -23.244 30.593 1.00 45.62 129 VAL A O 1
ATOM 1010 N N . PRO A 1 130 ? -12.871 -21.686 29.649 1.00 45.78 130 PRO A N 1
ATOM 1011 C CA . PRO A 1 130 ? -13.671 -21.636 28.441 1.00 45.78 130 PRO A CA 1
ATOM 1012 C C . PRO A 1 130 ? -13.659 -23.040 27.850 1.00 45.78 130 PRO A C 1
ATOM 1014 O O . PRO A 1 130 ? -12.604 -23.679 27.818 1.00 45.78 130 PRO A O 1
ATOM 1017 N N . GLU A 1 131 ? -14.822 -23.521 27.424 1.00 40.94 131 GLU A N 1
ATOM 1018 C CA . GLU A 1 131 ? -14.968 -24.780 26.707 1.00 40.94 131 GLU A CA 1
ATOM 1019 C C . GLU A 1 131 ? -14.195 -24.657 25.387 1.00 40.94 131 GLU A C 1
ATOM 1021 O O . GLU A 1 131 ? -14.728 -24.343 24.326 1.00 40.94 131 GLU A O 1
ATOM 1026 N N . GLN A 1 132 ? -12.874 -24.819 25.459 1.00 43.78 132 GLN A N 1
ATOM 1027 C CA . GLN A 1 132 ? -12.032 -24.997 24.302 1.00 43.78 132 GLN A CA 1
ATOM 1028 C C . GLN A 1 132 ? -12.361 -26.393 23.811 1.00 43.78 132 GLN A C 1
ATOM 1030 O O . GLN A 1 132 ? -11.716 -27.375 24.178 1.00 43.78 132 GLN A O 1
ATOM 1035 N N . GLN A 1 133 ? -13.387 -26.468 22.963 1.00 41.94 133 GLN A N 1
ATOM 1036 C CA . GLN A 1 133 ? -13.447 -27.501 21.950 1.00 41.94 133 GLN A CA 1
ATOM 1037 C C . GLN A 1 133 ? -12.075 -27.496 21.286 1.00 41.94 133 GLN A C 1
ATOM 1039 O O . GLN A 1 133 ? -11.738 -26.582 20.530 1.00 41.94 133 GLN A O 1
ATOM 1044 N N . ALA A 1 134 ? -11.246 -28.472 21.646 1.00 43.12 134 ALA A N 1
ATOM 1045 C CA . ALA A 1 134 ? -9.980 -28.721 20.998 1.00 43.12 134 ALA A CA 1
ATOM 1046 C C . ALA A 1 134 ? -10.313 -29.159 19.571 1.00 43.12 134 ALA A C 1
ATOM 1048 O O . ALA A 1 134 ? -10.380 -30.347 19.265 1.00 43.12 134 ALA A O 1
ATOM 1049 N N . LYS A 1 135 ? -10.583 -28.189 18.693 1.00 48.97 135 LYS A N 1
ATOM 1050 C CA . LYS A 1 135 ? -10.581 -28.417 17.261 1.00 48.97 135 LYS A CA 1
ATOM 1051 C C . LYS A 1 135 ? -9.144 -28.767 16.924 1.00 48.97 135 LYS A C 1
ATOM 1053 O O . LYS A 1 135 ? -8.276 -27.901 16.814 1.00 48.97 135 LYS A O 1
ATOM 1058 N N . GLY A 1 136 ? -8.876 -30.068 16.849 1.00 50.00 136 GLY A N 1
ATOM 1059 C CA . GLY A 1 136 ? -7.689 -30.622 16.218 1.00 50.00 136 GLY A CA 1
ATOM 1060 C C . GLY A 1 136 ? -7.743 -30.279 14.737 1.00 50.00 136 GLY A C 1
ATOM 1061 O O . GLY A 1 136 ? -8.073 -31.124 13.915 1.00 50.00 136 GLY A O 1
ATOM 1062 N N . GLY A 1 137 ? -7.506 -29.010 14.423 1.00 48.44 137 GLY A N 1
ATOM 1063 C CA . GLY A 1 137 ? -7.695 -28.489 13.092 1.00 48.44 137 GLY A CA 1
ATOM 1064 C C . GLY A 1 137 ? -6.492 -28.778 12.219 1.00 48.44 137 GLY A C 1
ATOM 1065 O O . GLY A 1 137 ? -5.357 -28.414 12.555 1.00 48.44 137 GLY A O 1
ATOM 1066 N N . ASN A 1 138 ? -6.749 -29.409 11.075 1.00 74.12 138 ASN A N 1
ATOM 1067 C CA . ASN A 1 138 ? -5.786 -29.511 9.984 1.00 74.12 138 ASN A CA 1
ATOM 1068 C C . ASN A 1 138 ? -5.283 -28.108 9.593 1.00 74.12 138 ASN A C 1
ATOM 1070 O O . ASN A 1 138 ? -5.912 -27.098 9.902 1.00 74.12 138 ASN A O 1
ATOM 1074 N N . PHE A 1 139 ? -4.157 -28.026 8.875 1.00 68.00 139 PHE A N 1
ATOM 1075 C CA . PHE A 1 139 ? -3.591 -26.755 8.388 1.00 68.00 139 PHE A CA 1
ATOM 1076 C C . PHE A 1 139 ? -4.649 -25.828 7.749 1.00 68.00 139 PHE A C 1
ATOM 1078 O O . PHE A 1 139 ? -4.637 -24.624 7.979 1.00 68.00 139 PHE A O 1
ATOM 1085 N N . VAL A 1 140 ? -5.618 -26.411 7.037 1.00 70.94 140 VAL A N 1
ATOM 1086 C CA . VAL A 1 140 ? -6.754 -25.713 6.416 1.00 70.94 140 VAL A CA 1
ATOM 1087 C C . VAL A 1 140 ? -7.674 -25.036 7.439 1.00 70.94 140 VAL A C 1
ATOM 1089 O O . VAL A 1 140 ? -8.141 -23.931 7.195 1.00 70.94 140 VAL A O 1
ATOM 1092 N N . GLU A 1 141 ? -7.908 -25.651 8.595 1.00 62.84 141 GLU A N 1
ATOM 1093 C CA . GLU A 1 141 ? -8.787 -25.114 9.640 1.00 62.84 141 GLU A CA 1
ATOM 1094 C C . GLU A 1 141 ? -8.099 -23.983 10.412 1.00 62.84 141 GLU A C 1
ATOM 1096 O O . GLU A 1 141 ? -8.720 -22.967 10.682 1.00 62.84 141 GLU A O 1
ATOM 1101 N N . LYS A 1 142 ? -6.777 -24.070 10.624 1.00 68.56 142 LYS A N 1
ATOM 1102 C CA . LYS A 1 142 ? -5.980 -22.955 11.174 1.00 68.56 142 LYS A CA 1
ATOM 1103 C C . LYS A 1 142 ? -5.941 -21.745 10.241 1.00 68.56 142 LYS A C 1
ATOM 1105 O O . LYS A 1 142 ? -5.966 -20.606 10.701 1.00 68.56 142 LYS A O 1
ATOM 1110 N N . VAL A 1 143 ? -5.870 -21.986 8.930 1.00 67.50 143 VAL A N 1
ATOM 1111 C CA . VAL A 1 143 ? -6.005 -20.925 7.921 1.00 67.50 143 VAL A CA 1
ATOM 1112 C C . VAL A 1 143 ? -7.435 -20.379 7.922 1.00 67.50 143 VAL A C 1
ATOM 1114 O O . VAL A 1 143 ? -7.608 -19.168 7.851 1.00 67.50 143 VAL A O 1
ATOM 1117 N N . GLY A 1 144 ? -8.447 -21.238 8.077 1.00 63.84 144 GLY A N 1
ATOM 1118 C CA . GLY A 1 144 ? -9.854 -20.852 8.210 1.00 63.84 144 GLY A CA 1
ATOM 1119 C C . GLY A 1 144 ? -10.128 -19.967 9.427 1.00 63.84 144 GLY A C 1
ATOM 1120 O O . GLY A 1 144 ? -10.725 -18.905 9.280 1.00 63.84 144 GLY A O 1
ATOM 1121 N N . ASP A 1 145 ? -9.612 -20.332 10.598 1.00 66.44 145 ASP A N 1
ATOM 1122 C CA . ASP A 1 145 ? -9.768 -19.576 11.847 1.00 66.44 145 ASP A CA 1
ATOM 1123 C C . ASP A 1 145 ? -9.090 -18.196 11.792 1.00 66.44 145 ASP A C 1
ATOM 1125 O O . ASP A 1 145 ? -9.492 -17.274 12.501 1.00 66.44 145 ASP A O 1
ATOM 1129 N N . LEU A 1 146 ? -8.083 -18.023 10.926 1.00 58.09 146 LEU A N 1
ATOM 1130 C CA . LEU A 1 146 ? -7.454 -16.728 10.662 1.00 58.09 146 LEU A CA 1
ATOM 1131 C C . LEU A 1 146 ? -8.184 -15.936 9.560 1.00 58.09 146 LEU A C 1
ATOM 1133 O O . LEU A 1 146 ? -8.342 -14.720 9.676 1.00 58.09 146 LEU A O 1
ATOM 1137 N N . ALA A 1 147 ? -8.633 -16.610 8.498 1.00 58.78 147 ALA A N 1
ATOM 1138 C CA . ALA A 1 147 ? -9.205 -15.991 7.303 1.00 58.78 147 ALA A CA 1
ATOM 1139 C C . ALA A 1 147 ? -10.681 -15.591 7.466 1.00 58.78 147 ALA A C 1
ATOM 1141 O O . ALA A 1 147 ? -11.077 -14.523 7.002 1.00 58.78 147 ALA A O 1
ATOM 1142 N N . LEU A 1 148 ? -11.496 -16.401 8.148 1.00 63.16 148 LEU A N 1
ATOM 1143 C CA . LEU A 1 148 ? -12.924 -16.135 8.364 1.00 63.16 148 LEU A CA 1
ATOM 1144 C C . LEU A 1 148 ? -13.184 -14.821 9.124 1.00 63.16 148 LEU A C 1
ATOM 1146 O O . LEU A 1 148 ? -13.889 -13.963 8.585 1.00 63.16 148 LEU A O 1
ATOM 1150 N N . PRO A 1 149 ? -12.575 -14.568 10.301 1.00 63.72 149 PRO A N 1
ATOM 1151 C CA . PRO A 1 149 ? -12.782 -13.302 11.006 1.00 63.72 149 PRO A CA 1
ATOM 1152 C C . PRO A 1 149 ? -12.194 -12.105 10.248 1.00 63.72 149 PRO A C 1
ATOM 1154 O O . PRO A 1 149 ? -12.651 -10.974 10.413 1.00 63.72 149 PRO A O 1
ATOM 1157 N N . MET A 1 150 ? -11.188 -12.324 9.400 1.00 60.41 150 MET A N 1
ATOM 1158 C CA . MET A 1 150 ? -10.644 -11.294 8.517 1.00 60.41 150 MET A CA 1
ATOM 1159 C C . MET A 1 150 ? -11.661 -10.914 7.432 1.00 60.41 150 MET A C 1
ATOM 1161 O O . MET A 1 150 ? -11.866 -9.728 7.180 1.00 60.41 150 MET A O 1
ATOM 1165 N N . MET A 1 151 ? -12.366 -11.897 6.862 1.00 58.72 151 MET A N 1
ATOM 1166 C CA . MET A 1 151 ? -13.407 -11.696 5.851 1.00 58.72 151 MET A CA 1
ATOM 1167 C C . MET A 1 151 ? -14.661 -11.011 6.417 1.00 58.72 151 MET A C 1
ATOM 1169 O O . MET A 1 151 ? -15.230 -10.134 5.768 1.00 58.72 151 MET A O 1
ATOM 1173 N N . GLU A 1 152 ? -15.049 -11.316 7.656 1.00 62.69 152 GLU A N 1
ATOM 1174 C CA . GLU A 1 152 ? -16.135 -10.603 8.347 1.00 62.69 152 GLU A CA 1
ATOM 1175 C C . GLU A 1 152 ? -15.779 -9.134 8.631 1.00 62.69 152 GLU A C 1
ATOM 1177 O O . GLU A 1 152 ? -16.581 -8.233 8.378 1.00 62.69 152 GLU A O 1
ATOM 1182 N N . ARG A 1 153 ? -14.542 -8.860 9.073 1.00 61.41 153 ARG A N 1
ATOM 1183 C CA . ARG A 1 153 ? -14.032 -7.486 9.269 1.00 61.41 153 ARG A CA 1
ATOM 1184 C C . ARG A 1 153 ? -13.951 -6.696 7.959 1.00 61.41 153 ARG A C 1
ATOM 1186 O O . ARG A 1 153 ? -14.118 -5.475 7.961 1.00 61.41 153 ARG A O 1
ATOM 1193 N N . LEU A 1 154 ? -13.724 -7.388 6.844 1.00 58.69 154 LEU A N 1
ATOM 1194 C CA . LEU A 1 154 ? -13.778 -6.830 5.492 1.00 58.69 154 LEU A CA 1
ATOM 1195 C C . LEU A 1 154 ? -15.219 -6.530 5.052 1.00 58.69 154 LEU A C 1
ATOM 1197 O O . LEU A 1 154 ? -15.454 -5.506 4.411 1.00 58.69 154 LEU A O 1
ATOM 1201 N N . GLY A 1 155 ? -16.189 -7.355 5.457 1.00 58.19 155 GLY A N 1
ATOM 1202 C CA . GLY A 1 155 ? -17.617 -7.137 5.212 1.00 58.19 155 GLY A CA 1
ATOM 1203 C C . GLY A 1 155 ? -18.145 -5.822 5.791 1.00 58.19 155 GLY A C 1
ATOM 1204 O O . GLY A 1 155 ? -18.963 -5.177 5.146 1.00 58.19 155 GLY A O 1
ATOM 1205 N N . ALA A 1 156 ? -17.624 -5.369 6.935 1.00 57.56 156 ALA A N 1
ATOM 1206 C CA . ALA A 1 156 ? -17.936 -4.050 7.504 1.00 57.56 156 ALA A CA 1
ATOM 1207 C C . ALA A 1 156 ? -17.305 -2.878 6.716 1.00 57.56 156 ALA A C 1
ATOM 1209 O O . ALA A 1 156 ? -17.791 -1.749 6.761 1.00 57.56 156 ALA A O 1
ATOM 1210 N N . GLY A 1 157 ? -16.233 -3.136 5.957 1.00 60.38 157 GLY A N 1
ATOM 1211 C CA . GLY A 1 157 ? -15.575 -2.142 5.106 1.00 60.38 157 GLY A CA 1
ATOM 1212 C C . GLY A 1 157 ? -16.389 -1.752 3.869 1.00 60.38 157 GLY A C 1
ATOM 1213 O O . GLY A 1 157 ? -16.218 -0.648 3.355 1.00 60.38 157 GLY A O 1
ATOM 1214 N N . LYS A 1 158 ? -17.301 -2.617 3.402 1.00 66.12 158 LYS A N 1
ATOM 1215 C CA . LYS A 1 158 ? -18.128 -2.343 2.214 1.00 66.12 158 LYS A CA 1
ATOM 1216 C C . LYS A 1 158 ? -19.082 -1.166 2.444 1.00 66.12 158 LYS A C 1
ATOM 1218 O O . LYS A 1 158 ? -19.212 -0.308 1.578 1.00 66.12 158 LYS A O 1
ATOM 1223 N N . ASP A 1 159 ? -19.684 -1.090 3.630 1.00 65.38 159 ASP A N 1
ATOM 1224 C CA . ASP A 1 159 ? -20.657 -0.052 3.969 1.00 65.38 159 ASP A CA 1
ATOM 1225 C C . ASP A 1 159 ? -19.936 1.295 4.125 1.00 65.38 159 ASP A C 1
ATOM 1227 O O . ASP A 1 159 ? -20.430 2.333 3.692 1.00 65.38 159 ASP A O 1
ATOM 1231 N N . LEU A 1 160 ? -18.699 1.258 4.634 1.00 66.25 160 LEU A N 1
ATOM 1232 C CA . LEU A 1 160 ? -17.788 2.402 4.687 1.00 66.25 160 LEU A CA 1
ATOM 1233 C C . LEU A 1 160 ? -17.363 2.882 3.291 1.00 66.25 160 LEU A C 1
ATOM 1235 O O . LEU A 1 160 ? -17.327 4.088 3.063 1.00 66.25 160 LEU A O 1
ATOM 1239 N N . LEU A 1 161 ? -17.064 1.971 2.356 1.00 66.94 161 LEU A N 1
ATOM 1240 C CA . LEU A 1 161 ? -16.734 2.317 0.966 1.00 66.94 161 LEU A CA 1
ATOM 1241 C C . LEU A 1 161 ? -17.907 2.975 0.249 1.00 66.94 161 LEU A C 1
ATOM 1243 O O . LEU A 1 161 ? -17.724 3.992 -0.414 1.00 66.94 161 LEU A O 1
ATOM 1247 N N . VAL A 1 162 ? -19.100 2.401 0.388 1.00 66.75 162 VAL A N 1
ATOM 1248 C CA . VAL A 1 162 ? -20.320 2.909 -0.245 1.00 66.75 162 VAL A CA 1
ATOM 1249 C C . VAL A 1 162 ? -20.687 4.276 0.331 1.00 66.75 162 VAL A C 1
ATOM 1251 O O . VAL A 1 162 ? -20.903 5.217 -0.431 1.00 66.75 162 VAL A O 1
ATOM 1254 N N . GLU A 1 163 ? -20.666 4.438 1.657 1.00 67.00 163 GLU A N 1
ATOM 1255 C CA . GLU A 1 163 ? -20.932 5.733 2.297 1.00 67.00 163 GLU A CA 1
ATOM 1256 C C . GLU A 1 163 ? -19.863 6.774 1.932 1.00 67.00 163 GLU A C 1
ATOM 1258 O O . GLU A 1 163 ? -20.188 7.944 1.713 1.00 67.00 163 GLU A O 1
ATOM 1263 N N . ALA A 1 164 ? -18.592 6.368 1.813 1.00 62.34 164 ALA A N 1
ATOM 1264 C CA . ALA A 1 164 ? -17.524 7.264 1.388 1.00 62.34 164 ALA A CA 1
ATOM 1265 C C . ALA A 1 164 ? -17.683 7.702 -0.072 1.00 62.34 164 ALA A C 1
ATOM 1267 O O . ALA A 1 164 ? -17.561 8.893 -0.361 1.00 62.34 164 ALA A O 1
ATOM 1268 N N . ALA A 1 165 ? -18.017 6.775 -0.972 1.00 67.50 165 ALA A N 1
ATOM 1269 C CA . ALA A 1 165 ? -18.280 7.064 -2.377 1.00 67.50 165 ALA A CA 1
ATOM 1270 C C . ALA A 1 165 ? -19.487 8.002 -2.549 1.00 67.50 165 ALA A C 1
ATOM 1272 O O . ALA A 1 165 ? -19.386 9.010 -3.250 1.00 67.50 165 ALA A O 1
ATOM 1273 N N . HIS A 1 166 ? -20.594 7.745 -1.845 1.00 67.12 166 HIS A N 1
ATOM 1274 C CA . HIS A 1 166 ? -21.765 8.626 -1.864 1.00 67.12 166 HIS A CA 1
ATOM 1275 C C . HIS A 1 166 ? -21.463 10.014 -1.290 1.00 67.12 166 HIS A C 1
ATOM 1277 O O . HIS A 1 166 ? -21.888 11.020 -1.854 1.00 67.12 166 HIS A O 1
ATOM 1283 N N . SER A 1 167 ? -20.681 10.088 -0.213 1.00 60.84 167 SER A N 1
ATOM 1284 C CA . SER A 1 167 ? -20.295 11.363 0.407 1.00 60.84 167 SER A CA 1
ATOM 1285 C C . SER A 1 167 ? -19.319 12.184 -0.445 1.00 60.84 167 SER A C 1
ATOM 1287 O O . SER A 1 167 ? -19.277 13.406 -0.321 1.00 60.84 167 SER A O 1
ATOM 1289 N N . LEU A 1 168 ? -18.538 11.532 -1.313 1.00 63.91 168 LEU A N 1
ATOM 1290 C CA . LEU A 1 168 ? -17.714 12.190 -2.334 1.00 63.91 168 LEU A CA 1
ATOM 1291 C C . LEU A 1 168 ? -18.564 12.744 -3.491 1.00 63.91 168 LEU A C 1
ATOM 1293 O O . LEU A 1 168 ? -18.229 13.792 -4.040 1.00 63.91 168 LEU A O 1
ATOM 1297 N N . MET A 1 169 ? -19.655 12.058 -3.848 1.00 63.69 169 MET A N 1
ATOM 1298 C CA . MET A 1 169 ? -20.525 12.411 -4.977 1.00 63.69 169 MET A CA 1
ATOM 1299 C C . MET A 1 169 ? -21.611 13.438 -4.648 1.00 63.69 169 MET A C 1
ATOM 1301 O O . MET A 1 169 ? -22.027 14.158 -5.554 1.00 63.69 169 MET A O 1
ATOM 1305 N N . ASP A 1 170 ? -22.051 13.547 -3.392 1.00 61.03 170 ASP A N 1
ATOM 1306 C CA . ASP A 1 170 ? -22.963 14.609 -2.957 1.00 61.03 170 ASP A CA 1
ATOM 1307 C C . ASP A 1 170 ? -22.226 15.676 -2.130 1.00 61.03 170 ASP A C 1
ATOM 1309 O O . ASP A 1 170 ? -22.284 15.695 -0.895 1.00 61.03 170 ASP A O 1
ATOM 1313 N N . PRO A 1 171 ? -21.535 16.623 -2.792 1.00 56.22 171 PRO A N 1
ATOM 1314 C CA . PRO A 1 171 ? -20.877 17.712 -2.099 1.00 56.22 171 PRO A CA 1
ATOM 1315 C C . PRO A 1 171 ? -21.875 18.673 -1.441 1.00 56.22 171 PRO A C 1
ATOM 1317 O O . PRO A 1 171 ? -21.426 19.582 -0.755 1.00 56.22 171 PRO A O 1
ATOM 1320 N N . SER A 1 172 ? -23.196 18.559 -1.633 1.00 56.34 172 SER A N 1
ATOM 1321 C CA . SER A 1 172 ? -24.157 19.608 -1.269 1.00 56.34 172 SER A CA 1
ATOM 1322 C C . SER A 1 172 ? -24.663 19.575 0.184 1.00 56.34 172 SER A C 1
ATOM 1324 O O . SER A 1 172 ? -25.089 20.620 0.681 1.00 56.34 172 SER A O 1
ATOM 1326 N N . SER A 1 173 ? -24.515 18.473 0.933 1.00 50.31 173 SER A N 1
ATOM 1327 C CA . SER A 1 173 ? -25.013 18.393 2.318 1.00 50.31 173 SER A CA 1
ATOM 1328 C C . SER A 1 173 ? -23.979 18.843 3.380 1.00 50.31 173 SER A C 1
ATOM 1330 O O . SER A 1 173 ? -23.128 18.078 3.830 1.00 50.31 173 SER A O 1
ATOM 1332 N N . GLY A 1 174 ? -24.048 20.109 3.806 1.00 46.50 174 GLY A N 1
ATOM 1333 C CA . GLY A 1 174 ? -23.853 20.529 5.211 1.00 46.50 174 GLY A CA 1
ATOM 1334 C C . GLY A 1 174 ? -22.462 20.575 5.885 1.00 46.50 174 GLY A C 1
ATOM 1335 O O . GLY A 1 174 ? -22.384 21.137 6.971 1.00 46.50 174 GLY A O 1
ATOM 1336 N N . GLY A 1 175 ? -21.363 20.064 5.307 1.00 50.12 175 GLY A N 1
ATOM 1337 C CA . GLY A 1 175 ? -20.064 19.939 6.025 1.00 50.12 175 GLY A CA 1
ATOM 1338 C C . GLY A 1 175 ? -18.821 20.603 5.398 1.00 50.12 175 GLY A C 1
ATOM 1339 O O . GLY A 1 175 ? -17.699 20.389 5.865 1.00 50.12 175 GLY A O 1
ATOM 1340 N N . LYS A 1 176 ? -18.983 21.397 4.329 1.00 52.25 176 LYS A N 1
ATOM 1341 C CA . LYS A 1 176 ? -17.913 21.777 3.370 1.00 52.25 176 LYS A CA 1
ATOM 1342 C C . LYS A 1 176 ? -16.650 22.440 3.951 1.00 52.25 176 LYS A C 1
ATOM 1344 O O . LYS A 1 176 ? -15.583 22.321 3.349 1.00 52.25 176 LYS A O 1
ATOM 1349 N N . ARG A 1 177 ? -16.732 23.162 5.078 1.00 52.81 177 ARG A N 1
ATOM 1350 C CA . ARG A 1 177 ? -15.571 23.877 5.658 1.00 52.81 177 ARG A CA 1
ATOM 1351 C C . ARG A 1 177 ? -14.736 23.023 6.613 1.00 52.81 177 ARG A C 1
ATOM 1353 O O . ARG A 1 177 ? -13.516 23.138 6.585 1.00 52.81 177 ARG A O 1
ATOM 1360 N N . ALA A 1 178 ? -15.360 22.148 7.402 1.00 56.47 178 ALA A N 1
ATOM 1361 C CA . ALA A 1 178 ? -14.647 21.344 8.398 1.00 56.47 178 ALA A CA 1
ATOM 1362 C C . ALA A 1 178 ? -13.903 20.143 7.776 1.00 56.47 178 ALA A C 1
ATOM 1364 O O . ALA A 1 178 ? -12.830 19.774 8.249 1.00 56.47 178 ALA A O 1
ATOM 1365 N N . GLY A 1 179 ? -14.427 19.569 6.683 1.00 64.94 179 GLY A N 1
ATOM 1366 C CA . GLY A 1 179 ? -13.810 18.422 6.000 1.00 64.94 179 GLY A CA 1
ATOM 1367 C C . GLY A 1 179 ? -12.590 18.769 5.135 1.00 64.94 179 GLY A C 1
ATOM 1368 O O . GLY A 1 179 ? -11.654 17.977 5.058 1.00 64.94 179 GLY A O 1
ATOM 1369 N N . ARG A 1 180 ? -12.549 19.968 4.527 1.00 72.88 180 ARG A N 1
ATOM 1370 C CA . ARG A 1 180 ? -11.433 20.387 3.653 1.00 72.88 180 ARG A CA 1
ATOM 1371 C C . ARG A 1 180 ? -10.105 20.465 4.399 1.00 72.88 180 ARG A C 1
ATOM 1373 O O . ARG A 1 180 ? -9.110 19.973 3.885 1.00 72.88 180 ARG A O 1
ATOM 1380 N N . GLY A 1 181 ? -10.089 21.052 5.598 1.00 82.31 181 GLY A N 1
ATOM 1381 C CA . GLY A 1 181 ? -8.864 21.155 6.399 1.00 82.31 181 GLY A CA 1
ATOM 1382 C C . GLY A 1 181 ? -8.282 19.781 6.741 1.00 82.31 181 GLY A C 1
ATOM 1383 O O . GLY A 1 181 ? -7.092 19.554 6.551 1.00 82.31 181 GLY A O 1
ATOM 1384 N N . ARG A 1 182 ? -9.142 18.837 7.148 1.00 84.88 182 ARG A N 1
ATOM 1385 C CA . ARG A 1 182 ? -8.736 17.454 7.438 1.00 84.88 182 ARG A CA 1
ATOM 1386 C C . ARG A 1 182 ? -8.227 16.731 6.195 1.00 84.88 182 ARG A C 1
ATOM 1388 O O . ARG A 1 182 ? -7.198 16.084 6.276 1.00 84.88 182 ARG A O 1
ATOM 1395 N N . PHE A 1 183 ? -8.888 16.878 5.047 1.00 87.38 183 PHE A N 1
ATOM 1396 C CA . PHE A 1 183 ? -8.420 16.271 3.798 1.00 87.38 183 PHE A CA 1
ATOM 1397 C C . PHE A 1 183 ? -6.983 16.685 3.451 1.00 87.38 183 PHE A C 1
ATOM 1399 O O . PHE A 1 183 ? -6.158 15.821 3.179 1.00 87.38 183 PHE A O 1
ATOM 1406 N N . PHE A 1 184 ? -6.666 17.985 3.491 1.00 88.56 184 PHE A N 1
ATOM 1407 C CA . PHE A 1 184 ? -5.311 18.454 3.178 1.00 88.56 184 PHE A CA 1
ATOM 1408 C C . PHE A 1 184 ? -4.281 17.977 4.201 1.00 88.56 184 PHE A C 1
ATOM 1410 O O . PHE A 1 184 ? -3.189 17.586 3.807 1.00 88.56 184 PHE A O 1
ATOM 1417 N N . LEU A 1 185 ? -4.646 17.945 5.484 1.00 90.12 185 LEU A N 1
ATOM 1418 C CA . LEU A 1 185 ? -3.775 17.423 6.534 1.00 90.12 185 LEU A CA 1
ATOM 1419 C C . LEU A 1 185 ? -3.458 15.934 6.323 1.00 90.12 185 LEU A C 1
ATOM 1421 O O . LEU A 1 185 ? -2.305 15.521 6.410 1.00 90.12 185 LEU A O 1
ATOM 1425 N N . GLU A 1 186 ? -4.470 15.127 6.005 1.00 91.25 186 GLU A N 1
ATOM 1426 C CA . GLU A 1 186 ? -4.286 13.701 5.716 1.00 91.25 186 GLU A CA 1
ATOM 1427 C C . GLU A 1 186 ? -3.504 13.487 4.415 1.00 91.25 186 GLU A C 1
ATOM 1429 O O . GLU A 1 186 ? -2.689 12.571 4.335 1.00 91.25 186 GLU A O 1
ATOM 1434 N N . LEU A 1 187 ? -3.700 14.345 3.409 1.00 91.44 187 LEU A N 1
ATOM 1435 C CA . LEU A 1 187 ? -2.950 14.302 2.154 1.00 91.44 187 LEU A CA 1
ATOM 1436 C C . LEU A 1 187 ? -1.468 14.623 2.378 1.00 91.44 187 LEU A C 1
ATOM 1438 O O . LEU A 1 187 ? -0.605 13.941 1.831 1.00 91.44 187 LEU A O 1
ATOM 1442 N N . GLU A 1 188 ? -1.168 15.626 3.202 1.00 92.12 188 GLU A N 1
ATOM 1443 C CA . GLU A 1 188 ? 0.196 15.973 3.596 1.00 92.12 188 GLU A CA 1
ATOM 1444 C C . GLU A 1 188 ? 0.854 14.811 4.350 1.00 92.12 188 GLU A C 1
ATOM 1446 O O . GLU A 1 188 ? 1.944 14.362 3.991 1.00 92.12 188 GLU A O 1
ATOM 1451 N N . HIS A 1 189 ? 0.155 14.260 5.343 1.00 88.81 189 HIS A N 1
ATOM 1452 C CA . HIS A 1 189 ? 0.671 13.180 6.178 1.00 88.81 189 HIS A CA 1
ATOM 1453 C C . HIS A 1 189 ? 0.891 11.882 5.383 1.00 88.81 189 HIS A C 1
ATOM 1455 O O . HIS A 1 189 ? 1.942 11.243 5.495 1.00 88.81 189 HIS A O 1
ATOM 1461 N N . ALA A 1 190 ? -0.079 11.494 4.550 1.00 89.00 190 ALA A N 1
ATOM 1462 C CA . ALA A 1 190 ? 0.001 10.289 3.730 1.00 89.00 190 ALA A CA 1
ATOM 1463 C C . ALA A 1 190 ? 0.977 10.450 2.556 1.00 89.00 190 ALA A C 1
ATOM 1465 O O . ALA A 1 190 ? 1.710 9.512 2.247 1.00 89.00 190 ALA A O 1
ATOM 1466 N N . GLY A 1 191 ? 0.992 11.624 1.920 1.00 88.25 191 GLY A N 1
ATOM 1467 C CA . GLY A 1 191 ? 1.798 11.937 0.744 1.00 88.25 191 GLY A CA 1
ATOM 1468 C C . GLY A 1 191 ? 3.237 12.301 1.090 1.00 88.25 191 GLY A C 1
ATOM 1469 O O . GLY A 1 191 ? 4.150 11.530 0.803 1.00 88.25 191 GLY A O 1
ATOM 1470 N N . ILE A 1 192 ? 3.462 13.452 1.733 1.00 91.12 192 ILE A N 1
ATOM 1471 C CA . ILE A 1 192 ? 4.815 13.983 1.985 1.00 91.12 192 ILE A CA 1
ATOM 1472 C C . ILE A 1 192 ? 5.611 13.037 2.870 1.00 91.12 192 ILE A C 1
ATOM 1474 O O . ILE A 1 192 ? 6.769 12.739 2.572 1.00 91.12 192 ILE A O 1
ATOM 1478 N N . GLY A 1 193 ? 4.967 12.474 3.896 1.00 88.00 193 GLY A N 1
ATOM 1479 C CA . GLY A 1 193 ? 5.604 11.463 4.724 1.00 88.00 193 GLY A CA 1
ATOM 1480 C C . GLY A 1 193 ? 6.163 10.311 3.881 1.00 88.00 193 GLY A C 1
ATOM 1481 O O . GLY A 1 193 ? 7.197 9.749 4.231 1.00 88.00 193 GLY A O 1
ATOM 1482 N N . ALA A 1 194 ? 5.494 9.926 2.776 1.00 92.00 194 ALA A N 1
ATOM 1483 C CA . ALA A 1 194 ? 5.759 8.724 1.956 1.00 92.00 194 ALA A CA 1
ATOM 1484 C C . ALA A 1 194 ? 6.925 8.853 1.004 1.00 92.00 194 ALA A C 1
ATOM 1486 O O . ALA A 1 194 ? 7.578 7.850 0.725 1.00 92.00 194 ALA A O 1
ATOM 1487 N N . ILE A 1 195 ? 7.240 10.077 0.606 1.00 95.94 195 ILE A N 1
ATOM 1488 C CA . ILE A 1 195 ? 8.236 10.366 -0.420 1.00 95.94 195 ILE A CA 1
ATOM 1489 C C . ILE A 1 195 ? 9.576 9.694 -0.104 1.00 95.94 195 ILE A C 1
ATOM 1491 O O . ILE A 1 195 ? 10.114 9.002 -0.964 1.00 95.94 195 ILE A O 1
ATOM 1495 N N . GLY A 1 196 ? 10.084 9.816 1.128 1.00 95.50 196 GLY A N 1
ATOM 1496 C CA . GLY A 1 196 ? 11.411 9.301 1.490 1.00 95.50 196 GLY A CA 1
ATOM 1497 C C . GLY A 1 196 ? 11.542 7.782 1.344 1.00 95.50 196 GLY A C 1
ATOM 1498 O O . GLY A 1 196 ? 12.446 7.296 0.665 1.00 95.50 196 GLY A O 1
ATOM 1499 N N . ILE A 1 197 ? 10.612 7.025 1.939 1.00 95.94 197 ILE A N 1
ATOM 1500 C CA . ILE A 1 197 ? 10.655 5.555 1.902 1.00 95.94 197 ILE A CA 1
ATOM 1501 C C . ILE A 1 197 ? 10.344 5.010 0.503 1.00 95.94 197 ILE A C 1
ATOM 1503 O O . ILE A 1 197 ? 10.986 4.062 0.059 1.00 95.94 197 ILE A O 1
ATOM 1507 N N . VAL A 1 198 ? 9.404 5.640 -0.211 1.00 97.00 198 VAL A N 1
ATOM 1508 C CA . VAL A 1 198 ? 9.010 5.265 -1.576 1.00 97.00 198 VAL A CA 1
ATOM 1509 C C . VAL A 1 198 ? 10.161 5.488 -2.556 1.00 97.00 198 VAL A C 1
ATOM 1511 O O . VAL A 1 198 ? 10.464 4.599 -3.347 1.00 97.00 198 VAL A O 1
ATOM 1514 N N . SER A 1 199 ? 10.850 6.625 -2.454 1.00 97.88 199 SER A N 1
ATOM 1515 C CA . SER A 1 199 ? 12.006 6.949 -3.298 1.00 97.88 199 SER A CA 1
ATOM 1516 C C . SER A 1 199 ? 13.160 5.975 -3.079 1.00 97.88 199 SER A C 1
ATOM 1518 O O . SER A 1 199 ? 13.702 5.429 -4.036 1.00 97.88 199 SER A O 1
ATOM 1520 N N . LEU A 1 200 ? 13.515 5.722 -1.815 1.00 98.06 200 LEU A N 1
ATOM 1521 C CA . LEU A 1 200 ? 14.630 4.841 -1.479 1.00 98.06 200 LEU A CA 1
ATOM 1522 C C . LEU A 1 200 ? 14.383 3.409 -1.969 1.00 98.06 200 LEU A C 1
ATOM 1524 O O . LEU A 1 200 ? 15.242 2.818 -2.619 1.00 98.06 200 LEU A O 1
ATOM 1528 N N . ILE A 1 201 ? 13.201 2.860 -1.682 1.00 98.00 201 ILE A N 1
ATOM 1529 C CA . ILE A 1 201 ? 12.861 1.489 -2.074 1.00 98.00 201 ILE A CA 1
ATOM 1530 C C . ILE A 1 201 ? 12.690 1.383 -3.591 1.00 98.00 201 ILE A C 1
ATOM 1532 O O . ILE A 1 201 ? 13.160 0.408 -4.173 1.00 98.00 201 ILE A O 1
ATOM 1536 N N . GLY A 1 202 ? 12.085 2.385 -4.238 1.00 98.06 202 GLY A N 1
ATOM 1537 C CA . GLY A 1 202 ? 11.967 2.443 -5.694 1.00 98.06 202 GLY A CA 1
ATOM 1538 C C . GLY A 1 202 ? 13.330 2.407 -6.376 1.00 98.06 202 GLY A C 1
ATOM 1539 O O . GLY A 1 202 ? 13.560 1.559 -7.233 1.00 98.06 202 GLY A O 1
ATOM 1540 N N . PHE A 1 203 ? 14.268 3.247 -5.935 1.00 98.50 203 PHE A N 1
ATOM 1541 C CA . PHE A 1 203 ? 15.627 3.282 -6.479 1.00 98.50 203 PHE A CA 1
ATOM 1542 C C . PHE A 1 203 ? 16.329 1.921 -6.375 1.00 98.50 203 PHE A C 1
ATOM 1544 O O . PHE A 1 203 ? 16.858 1.412 -7.365 1.00 98.50 203 PHE A O 1
ATOM 1551 N N . LEU A 1 204 ? 16.296 1.308 -5.187 1.00 98.25 204 LEU A N 1
ATOM 1552 C CA . LEU A 1 204 ? 16.930 0.011 -4.946 1.00 98.25 204 LEU A CA 1
ATOM 1553 C C . LEU A 1 204 ? 16.278 -1.110 -5.762 1.00 98.25 204 LEU A C 1
ATOM 1555 O O . LEU A 1 204 ? 16.986 -1.938 -6.331 1.00 98.25 204 LEU A O 1
ATOM 1559 N N . LEU A 1 205 ? 14.946 -1.128 -5.863 1.00 97.75 205 LEU A N 1
ATOM 1560 C CA . LEU A 1 205 ? 14.245 -2.108 -6.692 1.00 97.75 205 LEU A CA 1
ATOM 1561 C C . LEU A 1 205 ? 14.568 -1.936 -8.174 1.00 97.75 205 LEU A C 1
ATOM 1563 O O . LEU A 1 205 ? 14.782 -2.932 -8.855 1.00 97.75 205 LEU A O 1
ATOM 1567 N N . GLY A 1 206 ? 14.679 -0.699 -8.656 1.00 97.75 206 GLY A N 1
ATOM 1568 C CA . GLY A 1 206 ? 15.129 -0.398 -10.012 1.00 97.75 206 GLY A CA 1
ATOM 1569 C C . GLY A 1 206 ? 16.487 -1.014 -10.347 1.00 97.75 206 GLY A C 1
ATOM 1570 O O . GLY A 1 206 ? 16.621 -1.720 -11.345 1.00 97.75 206 GLY A O 1
ATOM 1571 N N . LEU A 1 207 ? 17.476 -0.807 -9.469 1.00 97.50 207 LEU A N 1
ATOM 1572 C CA . LEU A 1 207 ? 18.814 -1.396 -9.599 1.00 97.50 207 LEU A CA 1
ATOM 1573 C C . LEU A 1 207 ? 18.773 -2.931 -9.616 1.00 97.50 207 LEU A C 1
ATOM 1575 O O . LEU A 1 207 ? 19.389 -3.562 -10.474 1.00 97.50 207 LEU A O 1
ATOM 1579 N N . ILE A 1 208 ? 18.042 -3.536 -8.674 1.00 97.69 208 ILE A N 1
ATOM 1580 C CA . ILE A 1 208 ? 17.958 -4.997 -8.538 1.00 97.69 208 ILE A CA 1
ATOM 1581 C C . ILE A 1 208 ? 17.277 -5.617 -9.761 1.00 97.69 208 ILE A C 1
ATOM 1583 O O . ILE A 1 208 ? 17.755 -6.625 -10.280 1.00 97.69 208 ILE A O 1
ATOM 1587 N N . LEU A 1 209 ? 16.187 -5.018 -10.245 1.00 97.12 209 LEU A N 1
ATOM 1588 C CA . LEU A 1 209 ? 15.471 -5.515 -11.418 1.00 97.12 209 LEU A CA 1
ATOM 1589 C C . LEU A 1 209 ? 16.311 -5.394 -12.687 1.00 97.12 209 LEU A C 1
ATOM 1591 O O . LEU A 1 209 ? 16.343 -6.339 -13.470 1.00 97.12 209 LEU A O 1
ATOM 1595 N N . ALA A 1 210 ? 17.036 -4.288 -12.867 1.00 96.81 210 ALA A N 1
ATOM 1596 C CA . ALA A 1 210 ? 17.947 -4.130 -13.999 1.00 96.81 210 ALA A CA 1
ATOM 1597 C C . ALA A 1 210 ? 19.060 -5.184 -13.977 1.00 96.81 210 ALA A C 1
ATOM 1599 O O . ALA A 1 210 ? 19.342 -5.810 -14.999 1.00 96.81 210 ALA A O 1
ATOM 1600 N N . MET A 1 211 ? 19.630 -5.450 -12.798 1.00 96.81 211 MET A N 1
ATOM 1601 C CA . MET A 1 211 ? 20.615 -6.514 -12.622 1.00 96.81 211 MET A CA 1
ATOM 1602 C C . MET A 1 211 ? 20.042 -7.889 -12.971 1.00 96.81 211 MET A C 1
ATOM 1604 O O . MET A 1 211 ? 20.672 -8.646 -13.709 1.00 96.81 211 MET A O 1
ATOM 1608 N N . GLN A 1 212 ? 18.850 -8.220 -12.470 1.00 97.19 212 GLN A N 1
ATOM 1609 C CA . GLN A 1 212 ? 18.207 -9.503 -12.754 1.00 97.19 212 GLN A CA 1
ATOM 1610 C C . GLN A 1 212 ? 17.870 -9.660 -14.240 1.00 97.19 212 GLN A C 1
ATOM 1612 O O . GLN A 1 212 ? 18.154 -10.711 -14.816 1.00 97.19 212 GLN A O 1
ATOM 1617 N N . ALA A 1 213 ? 17.323 -8.618 -14.869 1.00 95.88 213 ALA A N 1
ATOM 1618 C CA . ALA A 1 213 ? 17.009 -8.613 -16.292 1.00 95.88 213 ALA A CA 1
ATOM 1619 C C . ALA A 1 213 ? 18.275 -8.781 -17.143 1.00 95.88 213 ALA A C 1
ATOM 1621 O O . ALA A 1 213 ? 18.298 -9.607 -18.054 1.00 95.88 213 ALA A O 1
ATOM 1622 N N . TRP A 1 214 ? 19.360 -8.073 -16.814 1.00 96.19 214 TRP A N 1
ATOM 1623 C CA . TRP A 1 214 ? 20.628 -8.192 -17.533 1.00 96.19 214 TRP A CA 1
ATOM 1624 C C . TRP A 1 214 ? 21.227 -9.594 -17.443 1.00 96.19 214 TRP A C 1
ATOM 1626 O O . TRP A 1 214 ? 21.612 -10.157 -18.464 1.00 96.19 214 TRP A O 1
ATOM 1636 N N . VAL A 1 215 ? 21.254 -10.201 -16.251 1.00 95.56 215 VAL A N 1
ATOM 1637 C CA . VAL A 1 215 ? 21.763 -11.574 -16.081 1.00 95.56 215 VAL A CA 1
ATOM 1638 C C . VAL A 1 215 ? 21.003 -12.565 -16.972 1.00 95.56 215 VAL A C 1
ATOM 1640 O O . VAL A 1 215 ? 21.609 -13.492 -17.508 1.00 95.56 215 VAL A O 1
ATOM 1643 N N . GLN A 1 216 ? 19.700 -12.358 -17.171 1.00 95.25 216 GLN A N 1
ATOM 1644 C CA . GLN A 1 216 ? 18.875 -13.207 -18.032 1.00 95.25 216 GLN A CA 1
ATOM 1645 C C . GLN A 1 216 ? 19.080 -12.914 -19.528 1.00 95.25 216 GLN A C 1
ATOM 1647 O O . GLN A 1 216 ? 19.171 -13.843 -20.329 1.00 95.25 216 GLN A O 1
ATOM 1652 N N . LEU A 1 217 ? 19.175 -11.639 -19.916 1.00 93.88 217 LEU A N 1
ATOM 1653 C CA . LEU A 1 217 ? 19.238 -11.202 -21.317 1.00 93.88 217 LEU A CA 1
ATOM 1654 C C . LEU A 1 217 ? 20.636 -11.303 -21.936 1.00 93.88 217 LEU A C 1
ATOM 1656 O O . LEU A 1 217 ? 20.756 -11.527 -23.144 1.00 93.88 217 LEU A O 1
ATOM 1660 N N . LYS A 1 218 ? 21.694 -11.204 -21.125 1.00 93.12 218 LYS A N 1
ATOM 1661 C CA . LYS A 1 218 ? 23.083 -11.258 -21.598 1.00 93.12 218 LYS A CA 1
ATOM 1662 C C . LYS A 1 218 ? 23.406 -12.560 -22.329 1.00 93.12 218 LYS A C 1
ATOM 1664 O O . LYS A 1 218 ? 24.171 -12.559 -23.288 1.00 93.12 218 LYS A O 1
ATOM 1669 N N . VAL A 1 219 ? 22.789 -13.672 -21.922 1.00 93.44 219 VAL A N 1
ATOM 1670 C CA . VAL A 1 219 ? 22.965 -14.988 -22.568 1.00 93.44 219 VAL A CA 1
ATOM 1671 C C . VAL A 1 219 ? 22.500 -14.972 -24.031 1.00 93.44 219 VAL A C 1
ATOM 1673 O O . VAL A 1 219 ? 23.017 -15.724 -24.852 1.00 93.44 219 VAL A O 1
ATOM 1676 N N . PHE A 1 220 ? 21.571 -14.081 -24.371 1.00 93.44 220 PHE A N 1
ATOM 1677 C CA . PHE A 1 220 ? 21.032 -13.910 -25.718 1.00 93.44 220 PHE A CA 1
ATOM 1678 C C . PHE A 1 220 ? 21.665 -12.732 -26.475 1.00 93.44 220 PHE A C 1
ATOM 1680 O O . PHE A 1 220 ? 21.234 -12.426 -27.584 1.00 93.44 220 PHE A O 1
ATOM 1687 N N . GLY A 1 221 ? 22.658 -12.046 -25.889 1.00 89.88 221 GLY A N 1
ATOM 1688 C CA . GLY A 1 221 ? 23.238 -10.820 -26.451 1.00 89.88 221 GLY A CA 1
ATOM 1689 C C . GLY A 1 221 ? 22.235 -9.662 -26.536 1.00 89.88 221 GLY A C 1
ATOM 1690 O O . GLY A 1 221 ? 22.342 -8.802 -27.407 1.00 89.88 221 GLY A O 1
ATOM 1691 N N . ALA A 1 222 ? 21.222 -9.668 -25.666 1.00 92.38 222 ALA A N 1
ATOM 1692 C CA . ALA A 1 222 ? 20.029 -8.832 -25.750 1.00 92.38 222 ALA A CA 1
ATOM 1693 C C . ALA A 1 222 ? 20.047 -7.661 -24.743 1.00 92.38 222 ALA A C 1
ATOM 1695 O O . ALA A 1 222 ? 19.005 -7.269 -24.223 1.00 92.38 222 ALA A O 1
ATOM 1696 N N . ASP A 1 223 ? 21.224 -7.090 -24.472 1.00 89.19 223 ASP A N 1
ATOM 1697 C CA . ASP A 1 223 ? 21.455 -6.129 -23.378 1.00 89.19 223 ASP A CA 1
ATOM 1698 C C . ASP A 1 223 ? 20.592 -4.858 -23.464 1.00 89.19 223 ASP A C 1
ATOM 1700 O O . ASP A 1 223 ? 20.178 -4.314 -22.441 1.00 89.19 223 ASP A O 1
ATOM 1704 N N . LYS A 1 224 ? 20.235 -4.414 -24.677 1.00 87.69 224 LYS A N 1
ATOM 1705 C CA . LYS A 1 224 ? 19.359 -3.245 -24.873 1.00 87.69 224 LYS A CA 1
ATOM 1706 C C . LYS A 1 224 ? 17.948 -3.426 -24.289 1.00 87.69 224 LYS A C 1
ATOM 1708 O O . LYS A 1 224 ? 17.345 -2.449 -23.864 1.00 87.69 224 LYS A O 1
ATOM 1713 N N . TYR A 1 225 ? 17.446 -4.662 -24.212 1.00 92.44 225 TYR A N 1
ATOM 1714 C CA . TYR A 1 225 ? 16.092 -4.967 -23.724 1.00 92.44 225 TYR A CA 1
ATOM 1715 C C . TYR A 1 225 ? 15.992 -4.972 -22.191 1.00 92.44 225 TYR A C 1
ATOM 1717 O O . TYR A 1 225 ? 14.913 -5.183 -21.633 1.00 92.44 225 TYR A O 1
ATOM 1725 N N . VAL A 1 226 ? 17.106 -4.731 -21.488 1.00 94.62 226 VAL A N 1
ATOM 1726 C CA . VAL A 1 226 ? 17.101 -4.527 -20.034 1.00 94.62 226 VAL A CA 1
ATOM 1727 C C . VAL A 1 226 ? 16.246 -3.309 -19.680 1.00 94.62 226 VAL A C 1
ATOM 1729 O O . VAL A 1 226 ? 15.456 -3.383 -18.741 1.00 94.62 226 VAL A O 1
ATOM 1732 N N . ALA A 1 227 ? 16.357 -2.225 -20.456 1.00 94.56 227 ALA A N 1
ATOM 1733 C CA . ALA A 1 227 ? 15.562 -1.013 -20.271 1.00 94.56 227 ALA A CA 1
ATOM 1734 C C . ALA A 1 227 ? 14.057 -1.307 -20.388 1.00 94.56 227 ALA A C 1
ATOM 1736 O O . ALA A 1 227 ? 13.293 -0.977 -19.479 1.00 94.56 227 ALA A O 1
ATOM 1737 N N . ASP A 1 228 ? 13.655 -2.017 -21.444 1.00 94.12 228 ASP A N 1
ATOM 1738 C CA . ASP A 1 228 ? 12.268 -2.408 -21.707 1.00 94.12 228 ASP A CA 1
ATOM 1739 C C . ASP A 1 228 ? 11.696 -3.236 -20.556 1.00 94.12 228 ASP A C 1
ATOM 1741 O O . ASP A 1 228 ? 10.622 -2.936 -20.032 1.00 94.12 228 ASP A O 1
ATOM 1745 N N . MET A 1 229 ? 12.435 -4.262 -20.116 1.00 94.25 229 MET A N 1
ATOM 1746 C CA . MET A 1 229 ? 11.998 -5.121 -19.017 1.00 94.25 229 MET A CA 1
ATOM 1747 C C . MET A 1 229 ? 11.807 -4.339 -17.723 1.00 94.25 229 MET A C 1
ATOM 1749 O O . MET A 1 229 ? 10.791 -4.519 -17.048 1.00 94.25 229 MET A O 1
ATOM 1753 N N . VAL A 1 230 ? 12.758 -3.471 -17.377 1.00 96.56 230 VAL A N 1
ATOM 1754 C CA . VAL A 1 230 ? 12.689 -2.650 -16.166 1.00 96.56 230 VAL A CA 1
ATOM 1755 C C . VAL A 1 230 ? 11.492 -1.708 -16.241 1.00 96.56 230 VAL A C 1
ATOM 1757 O O . VAL A 1 230 ? 10.655 -1.700 -15.337 1.00 96.56 230 VAL A O 1
ATOM 1760 N N . ALA A 1 231 ? 11.365 -0.954 -17.329 1.00 95.75 231 ALA A N 1
ATOM 1761 C CA . ALA A 1 231 ? 10.359 0.087 -17.447 1.00 95.75 231 ALA A CA 1
ATOM 1762 C C . ALA A 1 231 ? 8.929 -0.474 -17.505 1.00 95.75 231 ALA A C 1
ATOM 1764 O O . ALA A 1 231 ? 8.047 0.009 -16.786 1.00 95.75 231 ALA A O 1
ATOM 1765 N N . VAL A 1 232 ? 8.706 -1.536 -18.284 1.00 95.00 232 VAL A N 1
ATOM 1766 C CA . VAL A 1 232 ? 7.395 -2.190 -18.407 1.00 95.00 232 VAL A CA 1
ATOM 1767 C C . VAL A 1 232 ? 7.004 -2.882 -17.099 1.00 95.00 232 VAL A C 1
ATOM 1769 O O . VAL A 1 232 ? 5.882 -2.696 -16.622 1.00 95.00 232 VAL A O 1
ATOM 1772 N N . SER A 1 233 ? 7.917 -3.634 -16.474 1.00 95.19 233 SER A N 1
ATOM 1773 C CA . SER A 1 233 ? 7.615 -4.376 -15.237 1.00 95.19 233 SER A CA 1
ATOM 1774 C C . SER A 1 233 ? 7.315 -3.446 -14.063 1.00 95.19 233 SER A C 1
ATOM 1776 O O . SER A 1 233 ? 6.387 -3.694 -13.287 1.00 95.19 233 SER A O 1
ATOM 1778 N N . ILE A 1 234 ? 8.078 -2.354 -13.940 1.00 96.69 234 ILE A N 1
ATOM 1779 C CA . ILE A 1 234 ? 7.854 -1.343 -12.906 1.00 96.69 234 ILE A CA 1
ATOM 1780 C C . ILE A 1 234 ? 6.529 -0.633 -13.141 1.00 96.69 234 ILE A C 1
ATOM 1782 O O . ILE A 1 234 ? 5.713 -0.563 -12.230 1.00 96.69 234 ILE A O 1
ATOM 1786 N N . THR A 1 235 ? 6.285 -0.131 -14.347 1.00 95.50 235 THR A N 1
ATOM 1787 C CA . THR A 1 235 ? 5.105 0.706 -14.590 1.00 95.50 235 THR A CA 1
ATOM 1788 C C . THR A 1 235 ? 3.809 -0.093 -14.455 1.00 95.50 235 THR A C 1
ATOM 1790 O O . THR A 1 235 ? 2.859 0.391 -13.846 1.00 95.50 235 THR A O 1
ATOM 1793 N N . ARG A 1 236 ? 3.757 -1.329 -14.970 1.00 91.69 236 ARG A N 1
ATOM 1794 C CA . ARG A 1 236 ? 2.505 -2.106 -15.034 1.00 91.69 236 ARG A CA 1
ATOM 1795 C C . ARG A 1 236 ? 2.112 -2.769 -13.719 1.00 91.69 236 ARG A C 1
ATOM 1797 O O . ARG A 1 236 ? 0.921 -2.848 -13.409 1.00 91.69 236 ARG A O 1
ATOM 1804 N N . GLU A 1 237 ? 3.098 -3.257 -12.973 1.00 91.81 237 GLU A N 1
ATOM 1805 C CA . GLU A 1 237 ? 2.853 -4.146 -11.835 1.00 91.81 237 GLU A CA 1
ATOM 1806 C C . GLU A 1 237 ? 3.566 -3.655 -10.575 1.00 91.81 237 GLU A C 1
ATOM 1808 O O . GLU A 1 237 ? 2.925 -3.266 -9.597 1.00 91.81 237 GLU A O 1
ATOM 1813 N N . ILE A 1 238 ? 4.901 -3.612 -10.596 1.00 95.38 238 ILE A N 1
ATOM 1814 C CA . ILE A 1 238 ? 5.693 -3.450 -9.368 1.00 95.38 238 ILE A CA 1
ATOM 1815 C C . ILE A 1 238 ? 5.496 -2.060 -8.752 1.00 95.38 238 ILE A C 1
ATOM 1817 O O . ILE A 1 238 ? 5.383 -1.942 -7.538 1.00 95.38 238 ILE A O 1
ATOM 1821 N N . GLY A 1 239 ? 5.409 -1.010 -9.563 1.00 96.19 239 GLY A N 1
ATOM 1822 C CA . GLY A 1 239 ? 5.221 0.373 -9.131 1.00 96.19 239 GLY A CA 1
ATOM 1823 C C . GLY A 1 239 ? 3.954 0.587 -8.301 1.00 96.19 239 GLY A C 1
ATOM 1824 O O . GLY A 1 239 ? 4.068 0.950 -7.122 1.00 96.19 239 GLY A O 1
ATOM 1825 N N . PRO A 1 240 ? 2.748 0.358 -8.859 1.00 96.25 240 PRO A N 1
ATOM 1826 C CA . PRO A 1 240 ? 1.505 0.515 -8.110 1.00 96.25 240 PRO A CA 1
ATOM 1827 C C . PRO A 1 240 ? 1.404 -0.459 -6.925 1.00 96.25 240 PRO A C 1
ATOM 1829 O O . PRO A 1 240 ? 0.984 -0.039 -5.844 1.00 96.25 240 PRO A O 1
ATOM 1832 N N . LEU A 1 241 ? 1.838 -1.717 -7.081 1.00 96.75 241 LEU A N 1
ATOM 1833 C CA . LEU A 1 241 ? 1.771 -2.732 -6.025 1.00 96.75 241 LEU A CA 1
ATOM 1834 C C . LEU A 1 241 ? 2.686 -2.390 -4.841 1.00 96.75 241 LEU A C 1
ATOM 1836 O O . LEU A 1 241 ? 2.228 -2.327 -3.699 1.00 96.75 241 LEU A O 1
ATOM 1840 N N . MET A 1 242 ? 3.970 -2.114 -5.092 1.00 97.69 242 MET A N 1
ATOM 1841 C CA . MET A 1 242 ? 4.931 -1.818 -4.024 1.00 97.69 242 MET A CA 1
ATOM 1842 C C . MET A 1 242 ? 4.595 -0.511 -3.318 1.00 97.69 242 MET A C 1
ATOM 1844 O O . MET A 1 242 ? 4.656 -0.446 -2.090 1.00 97.69 242 MET A O 1
ATOM 1848 N N . THR A 1 243 ? 4.177 0.515 -4.063 1.00 97.62 243 THR A N 1
ATOM 1849 C CA . THR A 1 243 ? 3.734 1.778 -3.462 1.00 97.62 243 THR A CA 1
ATOM 1850 C C . THR A 1 243 ? 2.555 1.549 -2.521 1.00 97.62 243 THR A C 1
ATOM 1852 O O . THR A 1 243 ? 2.577 2.025 -1.386 1.00 97.62 243 THR A O 1
ATOM 1855 N N . ALA A 1 244 ? 1.554 0.776 -2.944 1.00 97.00 244 ALA A N 1
ATOM 1856 C CA . ALA A 1 244 ? 0.399 0.464 -2.111 1.00 97.00 244 ALA A CA 1
ATOM 1857 C C . ALA A 1 244 ? 0.773 -0.310 -0.840 1.00 97.00 244 ALA A C 1
ATOM 1859 O O . ALA A 1 244 ? 0.273 0.017 0.236 1.00 97.00 244 ALA A O 1
ATOM 1860 N N . ILE A 1 245 ? 1.686 -1.284 -0.928 1.00 97.31 245 ILE A N 1
ATOM 1861 C CA . ILE A 1 245 ? 2.180 -2.031 0.241 1.00 97.31 245 ILE A CA 1
ATOM 1862 C C . ILE A 1 245 ? 2.878 -1.093 1.236 1.00 97.31 245 ILE A C 1
ATOM 1864 O O . ILE A 1 245 ? 2.632 -1.174 2.441 1.00 97.31 245 ILE A O 1
ATOM 1868 N N . LEU A 1 246 ? 3.711 -0.165 0.755 1.00 97.19 246 LEU A N 1
ATOM 1869 C CA . LEU A 1 246 ? 4.394 0.807 1.616 1.00 97.19 246 LEU A CA 1
ATOM 1870 C C . LEU A 1 246 ? 3.413 1.787 2.273 1.00 97.19 246 LEU A C 1
ATOM 1872 O O . LEU A 1 246 ? 3.528 2.079 3.468 1.00 97.19 246 LEU A O 1
ATOM 1876 N N . VAL A 1 247 ? 2.419 2.264 1.519 1.00 96.56 247 VAL A N 1
ATOM 1877 C CA . VAL A 1 247 ? 1.347 3.124 2.041 1.00 96.56 247 VAL A CA 1
ATOM 1878 C C . VAL A 1 247 ? 0.493 2.366 3.063 1.00 96.56 247 VAL A C 1
ATOM 1880 O O . VAL A 1 247 ? 0.161 2.928 4.106 1.00 96.56 247 VAL A O 1
ATOM 1883 N N . ALA A 1 248 ? 0.199 1.083 2.842 1.00 96.06 248 ALA A N 1
ATOM 1884 C CA . ALA A 1 248 ? -0.500 0.231 3.803 1.00 96.06 248 ALA A CA 1
ATOM 1885 C C . ALA A 1 248 ? 0.269 0.086 5.117 1.00 96.06 248 ALA A C 1
ATOM 1887 O O . ALA A 1 248 ? -0.290 0.308 6.193 1.00 96.06 248 ALA A O 1
ATOM 1888 N N . ALA A 1 249 ? 1.562 -0.232 5.022 1.00 95.38 249 ALA A N 1
ATOM 1889 C CA . ALA A 1 249 ? 2.420 -0.469 6.173 1.00 95.38 249 ALA A CA 1
ATOM 1890 C C . ALA A 1 249 ? 2.525 0.745 7.099 1.00 95.38 249 ALA A C 1
ATOM 1892 O O . ALA A 1 249 ? 2.594 0.573 8.315 1.00 95.38 249 ALA A O 1
ATOM 1893 N N . ARG A 1 250 ? 2.515 1.967 6.555 1.00 94.88 250 ARG A N 1
ATOM 1894 C CA . ARG A 1 250 ? 2.688 3.181 7.360 1.00 94.88 250 ARG A CA 1
ATOM 1895 C C . ARG A 1 250 ? 1.448 4.058 7.470 1.00 94.88 250 ARG A C 1
ATOM 1897 O O . ARG A 1 250 ? 1.059 4.404 8.579 1.00 94.88 250 ARG A O 1
ATOM 1904 N N . SER A 1 251 ? 0.841 4.458 6.359 1.00 94.81 251 SER A N 1
ATOM 1905 C CA . SER A 1 251 ? -0.341 5.325 6.408 1.00 94.81 251 SER A CA 1
ATOM 1906 C C . SER A 1 251 ? -1.565 4.532 6.868 1.00 94.81 251 SER A C 1
ATOM 1908 O O . SER A 1 251 ? -2.295 4.999 7.735 1.00 94.81 251 SER A O 1
ATOM 1910 N N . GLY A 1 252 ? -1.752 3.303 6.372 1.00 94.12 252 GLY A N 1
ATOM 1911 C CA . GLY A 1 252 ? -2.843 2.423 6.809 1.00 94.12 252 GLY A CA 1
ATOM 1912 C C . GLY A 1 252 ? -2.766 2.065 8.298 1.00 94.12 252 GLY A C 1
ATOM 1913 O O . GLY A 1 252 ? -3.766 2.158 9.011 1.00 94.12 252 GLY A O 1
ATOM 1914 N N . SER A 1 253 ? -1.5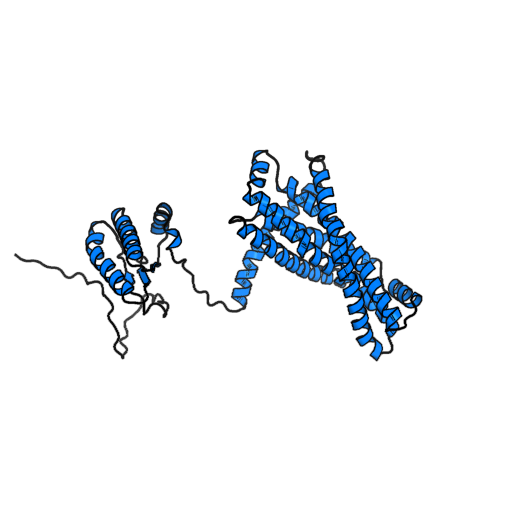68 1.731 8.788 1.00 94.44 253 SER A N 1
ATOM 1915 C CA . SER A 1 253 ? -1.322 1.442 10.208 1.00 94.44 253 SER A CA 1
ATOM 1916 C C . SER A 1 253 ? -1.504 2.677 11.100 1.00 94.44 253 SER A C 1
ATOM 1918 O O . SER A 1 253 ? -2.173 2.590 12.129 1.00 94.44 253 SER A O 1
ATOM 1920 N N . SER A 1 254 ? -0.994 3.841 10.681 1.00 95.69 254 SER A N 1
ATOM 1921 C CA . SER A 1 254 ? -1.186 5.116 11.385 1.00 95.69 254 SER A CA 1
ATOM 1922 C C . SER A 1 254 ? -2.667 5.491 11.483 1.00 95.69 254 SER A C 1
ATOM 1924 O O . SER A 1 254 ? -3.144 5.827 12.563 1.00 95.69 254 SER A O 1
ATOM 1926 N N . ILE A 1 255 ? -3.432 5.344 10.395 1.00 95.81 255 ILE A N 1
ATOM 1927 C CA . ILE A 1 255 ? -4.881 5.594 10.382 1.00 95.81 255 ILE A CA 1
ATOM 1928 C C . ILE A 1 255 ? -5.611 4.673 11.366 1.00 95.81 255 ILE A C 1
ATOM 1930 O O . ILE A 1 255 ? -6.442 5.150 12.143 1.00 95.81 255 ILE A O 1
ATOM 1934 N N . ALA A 1 256 ? -5.294 3.375 11.361 1.00 95.50 256 ALA A N 1
ATOM 1935 C CA . ALA A 1 256 ? -5.892 2.417 12.287 1.00 95.50 256 ALA A CA 1
ATOM 1936 C C . ALA A 1 256 ? -5.556 2.755 13.749 1.00 95.50 256 ALA A C 1
ATOM 1938 O O . ALA A 1 256 ? -6.443 2.729 14.602 1.00 95.50 256 ALA A O 1
ATOM 1939 N N . ALA A 1 257 ? -4.307 3.137 14.032 1.00 96.38 257 ALA A N 1
ATOM 1940 C CA . ALA A 1 257 ? -3.866 3.534 15.366 1.00 96.38 257 ALA A CA 1
ATOM 1941 C C . ALA A 1 257 ? -4.550 4.822 15.851 1.00 96.38 257 ALA A C 1
ATOM 1943 O O . ALA A 1 257 ? -5.016 4.884 16.989 1.00 96.38 257 ALA A O 1
ATOM 1944 N N . GLN A 1 258 ? -4.646 5.836 14.987 1.00 95.94 258 GLN A N 1
ATOM 1945 C CA . GLN A 1 258 ? -5.313 7.104 15.285 1.00 95.94 258 GLN A CA 1
ATOM 1946 C C . GLN A 1 258 ? -6.790 6.883 15.606 1.00 95.94 258 GLN A C 1
ATOM 1948 O O . GLN A 1 258 ? -7.247 7.266 16.678 1.00 95.94 258 GLN A O 1
ATOM 1953 N N . LEU A 1 259 ? -7.529 6.216 14.715 1.00 95.69 259 LEU A N 1
ATOM 1954 C CA . LEU A 1 259 ? -8.955 5.958 14.925 1.00 95.69 259 LEU A CA 1
ATOM 1955 C C . LEU A 1 259 ? -9.191 5.035 16.119 1.00 95.69 259 LEU A C 1
ATOM 1957 O O . LEU A 1 259 ? -10.090 5.294 16.909 1.00 95.69 259 LEU A O 1
ATOM 1961 N N . GLY A 1 260 ? -8.345 4.022 16.301 1.00 96.00 260 GLY A N 1
ATOM 1962 C CA . GLY A 1 260 ? -8.394 3.154 17.472 1.00 96.00 260 GLY A CA 1
ATOM 1963 C C . GLY A 1 260 ? -8.212 3.920 18.777 1.00 96.00 260 GLY A C 1
ATOM 1964 O O . GLY A 1 260 ? -8.940 3.675 19.734 1.00 96.00 260 GLY A O 1
ATOM 1965 N N . THR A 1 261 ? -7.289 4.885 18.798 1.00 96.31 261 THR A N 1
ATOM 1966 C CA . THR A 1 261 ? -7.065 5.767 19.952 1.00 96.31 261 THR A CA 1
ATOM 1967 C C . THR A 1 261 ? -8.285 6.655 20.216 1.00 96.31 261 THR A C 1
ATOM 1969 O O . THR A 1 261 ? -8.732 6.767 21.352 1.00 96.31 261 THR A O 1
ATOM 1972 N N . MET A 1 262 ? -8.889 7.218 19.166 1.00 96.44 262 MET A N 1
ATOM 1973 C CA . MET A 1 262 ? -10.119 8.009 19.290 1.00 96.44 262 MET A CA 1
ATOM 1974 C C . MET A 1 262 ? -11.302 7.181 19.813 1.00 96.44 262 MET A C 1
ATOM 1976 O O . MET A 1 262 ? -12.139 7.705 20.543 1.00 96.44 262 MET A O 1
ATOM 1980 N N . VAL A 1 263 ? -11.391 5.897 19.450 1.00 94.88 263 VAL A N 1
ATOM 1981 C CA . VAL A 1 263 ? -12.438 4.992 19.951 1.00 94.88 263 VAL A CA 1
ATOM 1982 C C . VAL A 1 263 ? -12.244 4.699 21.438 1.00 94.88 263 VAL A C 1
ATOM 1984 O O . VAL A 1 263 ? -13.196 4.818 22.199 1.00 94.88 263 VAL A O 1
ATOM 1987 N N . ILE A 1 264 ? -11.027 4.353 21.877 1.00 95.50 264 ILE A N 1
ATOM 1988 C CA . ILE A 1 264 ? -10.777 4.047 23.300 1.00 95.50 264 ILE A CA 1
ATOM 1989 C C . ILE A 1 264 ? -10.899 5.276 24.212 1.00 95.50 264 ILE A C 1
ATOM 1991 O O . ILE A 1 264 ? -11.143 5.109 25.400 1.00 95.50 264 ILE A O 1
ATOM 1995 N N . ASN A 1 265 ? -10.730 6.482 23.661 1.00 95.19 265 ASN A N 1
ATOM 1996 C CA . ASN A 1 265 ? -10.894 7.752 24.369 1.00 95.19 265 ASN A CA 1
ATOM 1997 C C . ASN A 1 265 ? -12.326 8.310 24.280 1.00 95.19 265 ASN A C 1
ATOM 1999 O O . ASN A 1 265 ? -12.548 9.458 24.653 1.00 95.19 265 ASN A O 1
ATOM 2003 N N . GLU A 1 266 ? -13.279 7.546 23.733 1.00 94.94 266 GLU A N 1
ATOM 2004 C CA . GLU A 1 266 ? -14.684 7.952 23.557 1.00 94.94 266 GLU A CA 1
ATOM 2005 C C . GLU A 1 266 ? -14.885 9.201 22.667 1.00 94.94 266 GLU A C 1
ATOM 2007 O O . GLU A 1 266 ? -15.983 9.750 22.572 1.00 94.94 266 GLU A O 1
ATOM 2012 N N . GLU A 1 267 ? -13.862 9.632 21.919 1.00 95.69 267 GLU A N 1
ATOM 2013 C CA . GLU A 1 267 ? -13.948 10.787 21.015 1.00 95.69 267 GLU A CA 1
ATOM 2014 C C . GLU A 1 267 ? -14.914 10.518 19.849 1.00 95.69 267 GLU A C 1
ATOM 2016 O O . GLU A 1 267 ? -15.609 11.421 19.376 1.00 95.69 267 GLU A O 1
ATOM 2021 N N . VAL A 1 268 ? -14.987 9.266 19.381 1.00 93.81 268 VAL A N 1
ATOM 2022 C CA . VAL A 1 268 ? -15.921 8.858 18.316 1.00 93.81 268 VAL A CA 1
ATOM 2023 C C . VAL A 1 268 ? -17.373 8.897 18.800 1.00 93.81 268 VAL A C 1
ATOM 2025 O O . VAL A 1 268 ? -18.258 9.302 18.042 1.00 93.81 268 VAL A O 1
ATOM 2028 N N . ASP A 1 269 ? -17.627 8.526 20.053 1.00 93.75 269 ASP A N 1
ATOM 2029 C CA . ASP A 1 269 ? -18.969 8.566 20.636 1.00 93.75 269 ASP A CA 1
ATOM 2030 C C . ASP A 1 269 ? -19.385 9.996 20.990 1.00 93.75 269 ASP A C 1
ATOM 2032 O O . ASP A 1 269 ? -20.528 10.381 20.730 1.00 93.75 269 ASP A O 1
ATOM 2036 N N . ALA A 1 270 ? -18.439 10.837 21.416 1.00 95.50 270 ALA A N 1
ATOM 2037 C CA . ALA A 1 270 ? -18.663 12.271 21.561 1.00 95.50 270 ALA A CA 1
ATOM 2038 C C . ALA A 1 270 ? -19.103 12.920 20.233 1.00 95.50 270 ALA A C 1
ATOM 2040 O O . ALA A 1 270 ? -20.047 13.713 20.211 1.00 95.50 270 ALA A O 1
ATOM 2041 N N . LEU A 1 271 ? -18.486 12.552 19.099 1.00 91.69 271 LEU A N 1
ATOM 2042 C CA . LEU A 1 271 ? -18.925 13.019 17.774 1.00 91.69 271 LEU A CA 1
ATOM 2043 C C . LEU A 1 271 ? -20.374 12.616 17.474 1.00 91.69 271 LEU A C 1
ATOM 2045 O O . LEU A 1 271 ? -21.155 13.452 17.013 1.00 91.69 271 LEU A O 1
ATOM 2049 N N . ARG A 1 272 ? -20.752 11.366 17.775 1.00 90.88 272 ARG A N 1
ATOM 2050 C CA . ARG A 1 272 ? -22.131 10.880 17.597 1.00 90.88 272 ARG A CA 1
ATOM 2051 C C . ARG A 1 272 ? -23.116 11.655 18.471 1.00 90.88 272 ARG A C 1
ATOM 2053 O O . ARG A 1 272 ? -24.179 12.031 17.982 1.00 90.88 272 ARG A O 1
ATOM 2060 N N . GLN A 1 273 ? -22.754 11.948 19.720 1.00 94.75 273 GLN A N 1
ATOM 2061 C CA . GLN A 1 273 ? -23.594 12.714 20.645 1.00 94.75 273 GLN A CA 1
ATOM 2062 C C . GLN A 1 273 ? -23.782 14.174 20.206 1.00 94.75 273 GLN A C 1
ATOM 2064 O O . GLN A 1 273 ? -24.846 14.750 20.418 1.00 94.75 273 GLN A O 1
ATOM 2069 N N . MET A 1 274 ? -22.794 14.753 19.519 1.00 91.44 274 MET A N 1
ATOM 2070 C CA . MET A 1 274 ? -22.904 16.070 18.877 1.00 91.44 274 MET A CA 1
ATOM 2071 C C . MET A 1 274 ? -23.710 16.052 17.563 1.00 91.44 274 MET A C 1
ATOM 2073 O O . MET A 1 274 ? -23.806 17.078 16.890 1.00 91.44 274 MET A O 1
ATOM 2077 N N . GLY A 1 275 ? -24.271 14.905 17.159 1.00 88.00 275 GLY A N 1
ATOM 2078 C CA . GLY A 1 275 ? -25.005 14.756 15.900 1.00 88.00 275 GLY A CA 1
ATOM 2079 C C . GLY A 1 275 ? -24.110 14.743 14.655 1.00 88.00 275 GLY A C 1
ATOM 2080 O O . GLY A 1 275 ? -24.601 14.915 13.539 1.00 88.00 275 GLY A O 1
ATOM 2081 N N . ILE A 1 276 ? -22.798 14.546 14.817 1.00 86.75 276 ILE A N 1
ATOM 2082 C CA . ILE A 1 276 ? -21.837 14.483 13.712 1.00 86.75 276 ILE A CA 1
ATOM 2083 C C . ILE A 1 276 ? -21.650 13.021 13.304 1.00 86.75 276 ILE A C 1
ATOM 2085 O O . ILE A 1 276 ? -21.260 12.179 14.110 1.00 86.75 276 ILE A O 1
ATOM 2089 N N . ASN A 1 277 ? -21.873 12.713 12.024 1.00 84.19 277 ASN A N 1
ATOM 2090 C CA . ASN A 1 277 ? -21.611 11.377 11.495 1.00 84.19 277 ASN A CA 1
ATOM 2091 C C . ASN A 1 277 ? -20.083 11.110 11.451 1.00 84.19 277 ASN A C 1
ATOM 2093 O O . ASN A 1 277 ? -19.378 11.764 10.670 1.00 84.19 277 ASN A O 1
ATOM 2097 N N . PRO A 1 278 ? -19.554 10.144 12.233 1.00 86.56 278 PRO A N 1
ATOM 2098 C CA . PRO A 1 278 ? -18.116 9.892 12.322 1.00 86.56 278 PRO A CA 1
ATOM 2099 C C . PRO A 1 278 ? -17.526 9.339 11.021 1.00 86.56 278 PRO A C 1
ATOM 2101 O O . PRO A 1 278 ? -16.372 9.625 10.712 1.00 86.56 278 PRO A O 1
ATOM 2104 N N . VAL A 1 279 ? -18.303 8.607 10.215 1.00 85.00 279 VAL A N 1
ATOM 2105 C CA . VAL A 1 279 ? -17.845 8.091 8.916 1.00 85.00 279 VAL A CA 1
ATOM 2106 C C . VAL A 1 279 ? -17.567 9.254 7.969 1.00 85.00 279 VAL A C 1
ATOM 2108 O O . VAL A 1 279 ? -16.462 9.384 7.441 1.00 85.00 279 VAL A O 1
ATOM 2111 N N . ARG A 1 280 ? -18.529 10.169 7.822 1.00 82.00 280 ARG A N 1
ATOM 2112 C CA . ARG A 1 280 ? -18.361 11.349 6.960 1.00 82.00 280 ARG A CA 1
ATOM 2113 C C . ARG A 1 280 ? -17.249 12.276 7.440 1.00 82.00 280 ARG A C 1
ATOM 2115 O O . ARG A 1 280 ? -16.553 12.876 6.627 1.00 82.00 280 ARG A O 1
ATOM 2122 N N . TYR A 1 281 ? -17.082 12.398 8.753 1.00 84.88 281 TYR A N 1
ATOM 2123 C CA . TYR A 1 281 ? -16.140 13.342 9.341 1.00 84.88 281 TYR A CA 1
ATOM 2124 C C . TYR A 1 281 ? -14.697 12.817 9.430 1.00 84.88 281 TYR A C 1
ATOM 2126 O O . TYR A 1 281 ? -13.756 13.596 9.273 1.00 84.88 281 TYR A O 1
ATOM 2134 N N . LEU A 1 282 ? -14.508 11.515 9.671 1.00 89.75 282 LEU A N 1
ATOM 2135 C CA . LEU A 1 282 ? -13.190 10.903 9.875 1.00 89.75 282 LEU A CA 1
ATOM 2136 C C . LEU A 1 282 ? -12.723 10.064 8.681 1.00 89.75 282 LEU A C 1
ATOM 2138 O O . LEU A 1 282 ? -11.559 10.151 8.302 1.00 89.75 282 LEU A O 1
ATOM 2142 N N . VAL A 1 283 ? -13.609 9.263 8.084 1.00 89.75 283 VAL A N 1
ATOM 2143 C CA . VAL A 1 283 ? -13.233 8.250 7.081 1.00 89.75 283 VAL A CA 1
ATOM 2144 C C . VAL A 1 283 ? -13.107 8.864 5.692 1.00 89.75 283 VAL A C 1
ATOM 2146 O O . VAL A 1 283 ? -12.083 8.691 5.037 1.00 89.75 283 VAL A O 1
ATOM 2149 N N . VAL A 1 284 ? -14.104 9.638 5.257 1.00 86.69 284 VAL A N 1
ATOM 2150 C CA . VAL A 1 284 ? -14.125 10.275 3.925 1.00 86.69 284 VAL A CA 1
ATOM 2151 C C . VAL A 1 284 ? -12.857 11.084 3.609 1.00 86.69 284 VAL A C 1
ATOM 2153 O O . VAL A 1 284 ? -12.274 10.844 2.549 1.00 86.69 284 VAL A O 1
ATOM 2156 N N . PRO A 1 285 ? -12.369 12.002 4.475 1.00 88.75 285 PRO A N 1
ATOM 2157 C CA . PRO A 1 285 ? -11.154 12.756 4.165 1.00 88.75 285 PRO A CA 1
ATOM 2158 C C . PRO A 1 285 ? -9.916 11.858 4.043 1.00 88.75 285 PRO A C 1
ATOM 2160 O O . PRO A 1 285 ? -9.082 12.117 3.181 1.00 88.75 285 PRO A O 1
ATOM 2163 N N . LYS A 1 286 ? -9.814 10.785 4.840 1.00 92.81 286 LYS A N 1
ATOM 2164 C CA . LYS A 1 286 ? -8.699 9.824 4.785 1.00 92.81 286 LYS A CA 1
ATOM 2165 C C . LYS A 1 286 ? -8.726 8.992 3.506 1.00 92.81 286 LYS A C 1
ATOM 2167 O O . LYS A 1 286 ? -7.695 8.837 2.856 1.00 92.81 286 LYS A O 1
ATOM 2172 N N . VAL A 1 287 ? -9.905 8.500 3.121 1.00 90.81 287 VAL A N 1
ATOM 2173 C CA . VAL A 1 287 ? -10.098 7.743 1.876 1.00 90.81 287 VAL A CA 1
ATOM 2174 C C . VAL A 1 287 ? -9.759 8.605 0.666 1.00 90.81 287 VAL A C 1
ATOM 2176 O O . VAL A 1 287 ? -8.954 8.189 -0.162 1.00 90.81 287 VAL A O 1
ATOM 2179 N N . GLY A 1 288 ? -10.289 9.829 0.597 1.00 88.56 288 GLY A N 1
ATOM 2180 C CA . GLY A 1 288 ? -9.962 10.756 -0.486 1.00 88.56 288 GLY A CA 1
ATOM 2181 C C . GLY A 1 288 ? -8.471 11.106 -0.534 1.00 88.56 288 GLY A C 1
ATOM 2182 O O . GLY A 1 288 ? -7.882 11.137 -1.614 1.00 88.56 288 GLY A O 1
ATOM 2183 N N . ALA A 1 289 ? -7.849 11.351 0.624 1.00 91.81 289 ALA A N 1
ATOM 2184 C CA . ALA A 1 289 ? -6.433 11.694 0.703 1.00 91.81 289 ALA A CA 1
ATOM 2185 C C . ALA A 1 289 ? -5.540 10.557 0.190 1.00 91.81 289 ALA A C 1
ATOM 2187 O O . ALA A 1 289 ? -4.663 10.801 -0.635 1.00 91.81 289 ALA A O 1
ATOM 2188 N N . LEU A 1 290 ? -5.774 9.310 0.613 1.00 94.81 290 LEU A N 1
ATOM 2189 C CA . LEU A 1 290 ? -4.988 8.166 0.138 1.00 94.81 290 LEU A CA 1
ATOM 2190 C C . LEU A 1 290 ? -5.286 7.813 -1.324 1.00 94.81 290 LEU A C 1
ATOM 2192 O O . LEU A 1 290 ? -4.357 7.443 -2.043 1.00 94.81 290 LEU A O 1
ATOM 2196 N N . ALA A 1 291 ? -6.533 7.961 -1.784 1.00 92.81 291 ALA A N 1
ATOM 2197 C CA . ALA A 1 291 ? -6.900 7.750 -3.186 1.00 92.81 291 ALA A CA 1
ATOM 2198 C C . ALA A 1 291 ? -6.140 8.695 -4.135 1.00 92.81 291 ALA A C 1
ATOM 2200 O O . ALA A 1 291 ? -5.810 8.301 -5.253 1.00 92.81 291 ALA A O 1
ATOM 2201 N N . LEU A 1 292 ? -5.824 9.914 -3.675 1.00 92.88 292 LEU A N 1
ATOM 2202 C CA . LEU A 1 292 ? -5.043 10.897 -4.427 1.00 92.88 292 LEU A CA 1
ATOM 2203 C C . LEU A 1 292 ? -3.528 10.785 -4.186 1.00 92.88 292 LEU A C 1
ATOM 2205 O O . LEU A 1 292 ? -2.747 10.925 -5.122 1.00 92.88 292 LEU A O 1
ATOM 2209 N N . ALA A 1 293 ? -3.084 10.524 -2.955 1.00 95.81 293 ALA A N 1
ATOM 2210 C CA . ALA A 1 293 ? -1.659 10.428 -2.635 1.00 95.81 293 ALA A CA 1
ATOM 2211 C C . ALA A 1 293 ? -0.993 9.208 -3.286 1.00 95.81 293 ALA A C 1
ATOM 2213 O O . ALA A 1 293 ? 0.109 9.315 -3.819 1.00 95.81 293 ALA A O 1
ATOM 2214 N N . THR A 1 294 ? -1.656 8.051 -3.256 1.00 96.81 294 THR A N 1
ATOM 2215 C CA . THR A 1 294 ? -1.091 6.778 -3.734 1.00 96.81 294 THR A CA 1
ATOM 2216 C C . THR A 1 294 ? -0.704 6.792 -5.221 1.00 96.81 294 THR A C 1
ATOM 2218 O O . THR A 1 294 ? 0.420 6.384 -5.510 1.00 96.81 294 THR A O 1
ATOM 2221 N N . PRO A 1 295 ? -1.526 7.286 -6.171 1.00 96.81 295 PRO A N 1
ATOM 2222 C CA . PRO A 1 295 ? -1.110 7.379 -7.574 1.00 96.81 295 PRO A CA 1
ATOM 2223 C C . PRO A 1 295 ? 0.054 8.349 -7.795 1.00 96.81 295 PRO A C 1
ATOM 2225 O O . PRO A 1 295 ? 0.985 8.027 -8.531 1.00 96.81 295 PRO A O 1
ATOM 2228 N N . CYS A 1 296 ? 0.074 9.495 -7.107 1.00 97.12 296 CYS A N 1
ATOM 2229 C CA . CYS A 1 296 ? 1.202 10.428 -7.172 1.00 97.12 296 CYS A CA 1
ATOM 2230 C C . CYS A 1 296 ? 2.505 9.772 -6.686 1.00 97.12 296 CYS A C 1
ATOM 2232 O O . CYS A 1 296 ? 3.558 9.922 -7.308 1.00 97.12 296 CYS A O 1
ATOM 2234 N N . LEU A 1 297 ? 2.430 8.998 -5.600 1.00 97.56 297 LEU A N 1
ATOM 2235 C CA . LEU A 1 297 ? 3.562 8.236 -5.077 1.00 97.56 297 LEU A CA 1
ATOM 2236 C C . LEU A 1 297 ? 3.976 7.092 -6.011 1.00 97.56 297 LEU A C 1
ATOM 2238 O O . LEU A 1 297 ? 5.165 6.811 -6.105 1.00 97.56 297 LEU A O 1
ATOM 2242 N N . ALA A 1 298 ? 3.040 6.461 -6.722 1.00 97.56 298 ALA A N 1
ATOM 2243 C CA . ALA A 1 298 ? 3.340 5.376 -7.656 1.00 97.56 298 ALA A CA 1
ATOM 2244 C C . ALA A 1 298 ? 4.080 5.881 -8.904 1.00 97.56 298 ALA A C 1
ATOM 2246 O O . ALA A 1 298 ? 5.023 5.237 -9.370 1.00 97.56 298 ALA A O 1
ATOM 2247 N N . VAL A 1 299 ? 3.714 7.064 -9.407 1.00 97.56 299 VAL A N 1
ATOM 2248 C CA . VAL A 1 299 ? 4.455 7.744 -10.482 1.00 97.56 299 VAL A CA 1
ATOM 2249 C C . VAL A 1 299 ? 5.864 8.106 -10.019 1.00 97.56 299 VAL A C 1
ATOM 2251 O O . VAL A 1 299 ? 6.836 7.855 -10.736 1.00 97.56 299 VAL A O 1
ATOM 2254 N N . LEU A 1 300 ? 5.991 8.637 -8.798 1.00 98.12 300 LEU A N 1
ATOM 2255 C CA . LEU A 1 300 ? 7.287 8.950 -8.202 1.00 98.12 300 LEU A CA 1
ATOM 2256 C C . LEU A 1 300 ? 8.153 7.691 -8.060 1.00 98.12 300 LEU A C 1
ATOM 2258 O O . LEU A 1 300 ? 9.301 7.686 -8.502 1.00 98.12 300 LEU A O 1
ATOM 2262 N N . PHE A 1 301 ? 7.593 6.617 -7.496 1.00 98.44 301 PHE A N 1
ATOM 2263 C CA . PHE A 1 301 ? 8.258 5.323 -7.360 1.00 98.44 301 PHE A CA 1
ATOM 2264 C C . PHE A 1 301 ? 8.770 4.837 -8.713 1.00 98.44 301 PHE A C 1
ATOM 2266 O O . PHE A 1 301 ? 9.940 4.489 -8.838 1.00 98.44 301 PHE A O 1
ATOM 2273 N N . SER A 1 302 ? 7.906 4.849 -9.732 1.00 97.75 302 SER A N 1
ATOM 2274 C CA . SER A 1 302 ? 8.232 4.322 -11.058 1.00 97.75 302 SER A CA 1
ATOM 2275 C C . SER A 1 302 ? 9.340 5.129 -11.723 1.00 97.75 302 SER A C 1
ATOM 2277 O O . SER A 1 302 ? 10.294 4.555 -12.238 1.00 97.75 302 SER A O 1
ATOM 2279 N N . THR A 1 303 ? 9.274 6.457 -11.627 1.00 97.50 303 THR A N 1
ATOM 2280 C CA . THR A 1 303 ? 10.313 7.356 -12.152 1.00 97.50 303 THR A CA 1
ATOM 2281 C C . THR A 1 303 ? 11.669 7.081 -11.502 1.00 97.50 303 THR A C 1
ATOM 2283 O O . THR A 1 303 ? 12.676 6.922 -12.190 1.00 97.50 303 THR A O 1
ATOM 2286 N N . ILE A 1 304 ? 11.701 6.985 -10.171 1.00 98.44 304 ILE A N 1
ATOM 2287 C CA . ILE A 1 304 ? 12.944 6.775 -9.421 1.00 98.44 304 ILE A CA 1
ATOM 2288 C C . ILE A 1 304 ? 13.494 5.361 -9.637 1.00 98.44 304 ILE A C 1
ATOM 2290 O O . ILE A 1 304 ? 14.708 5.174 -9.718 1.00 98.44 304 ILE A O 1
ATOM 2294 N N . ALA A 1 305 ? 12.623 4.365 -9.772 1.00 98.38 305 ALA A N 1
ATOM 2295 C CA . ALA A 1 305 ? 13.025 2.997 -10.050 1.00 98.38 305 ALA A CA 1
ATOM 2296 C C . ALA A 1 305 ? 13.586 2.844 -11.476 1.00 98.38 305 ALA A C 1
ATOM 2298 O O . ALA A 1 305 ? 14.643 2.243 -11.656 1.00 98.38 305 ALA A O 1
ATOM 2299 N N . ILE A 1 306 ? 12.966 3.466 -12.485 1.00 97.69 306 ILE A N 1
ATOM 2300 C CA . ILE A 1 306 ? 13.518 3.512 -13.851 1.00 97.69 306 ILE A CA 1
ATOM 2301 C C . ILE A 1 306 ? 14.874 4.227 -13.860 1.00 97.69 306 ILE A C 1
ATOM 2303 O O . ILE A 1 306 ? 15.802 3.762 -14.518 1.00 97.69 306 ILE A O 1
ATOM 2307 N N . PHE A 1 307 ? 15.024 5.305 -13.084 1.00 98.00 307 PHE A N 1
ATOM 2308 C CA . PHE A 1 307 ? 16.308 5.987 -12.914 1.00 98.00 307 PHE A CA 1
ATOM 2309 C C . PHE A 1 307 ? 17.373 5.095 -12.250 1.00 98.00 307 PHE A C 1
ATOM 2311 O O . PHE A 1 307 ? 18.527 5.092 -12.675 1.00 98.00 307 PHE A O 1
ATOM 2318 N N . GLY A 1 308 ? 16.998 4.292 -11.250 1.00 97.56 308 GLY A N 1
ATOM 2319 C CA . GLY A 1 308 ? 17.878 3.268 -10.682 1.00 97.56 308 GLY A CA 1
ATOM 2320 C C . GLY A 1 308 ? 18.334 2.259 -11.740 1.00 97.56 308 GLY A C 1
ATOM 2321 O O . GLY A 1 308 ? 19.525 1.978 -11.853 1.00 97.56 308 GLY A O 1
ATOM 2322 N N . GLY A 1 309 ? 17.413 1.778 -12.577 1.00 97.19 309 GLY A N 1
ATOM 2323 C CA . GLY A 1 309 ? 17.744 0.881 -13.686 1.00 97.19 309 GLY A CA 1
ATOM 2324 C C . GLY A 1 309 ? 18.657 1.514 -14.740 1.00 97.19 309 GLY A C 1
ATOM 2325 O O . GLY A 1 309 ? 19.601 0.866 -15.191 1.00 97.19 309 GLY A O 1
ATOM 2326 N N . LEU A 1 310 ? 18.450 2.796 -15.061 1.00 97.12 310 LEU A N 1
ATOM 2327 C CA . LEU A 1 310 ? 19.326 3.573 -15.944 1.00 97.12 310 LEU A CA 1
ATOM 2328 C C . LEU A 1 310 ? 20.754 3.617 -15.392 1.00 97.12 310 LEU A C 1
ATOM 2330 O O . LEU A 1 310 ? 21.705 3.387 -16.135 1.00 97.12 310 LEU A O 1
ATOM 2334 N N . LEU A 1 311 ? 20.910 3.877 -14.090 1.00 97.50 311 LEU A N 1
ATOM 2335 C CA . LEU A 1 311 ? 22.222 3.922 -13.450 1.00 97.50 311 LEU A CA 1
ATOM 2336 C C . LEU A 1 311 ? 22.944 2.574 -13.575 1.00 97.50 311 LEU A C 1
ATOM 2338 O O . LEU A 1 311 ? 24.114 2.530 -13.944 1.00 97.50 311 LEU A O 1
ATOM 2342 N N . PHE A 1 312 ? 22.240 1.465 -13.339 1.00 97.12 312 PHE A N 1
ATOM 2343 C CA . PHE A 1 312 ? 22.807 0.134 -13.552 1.00 97.12 312 PHE A CA 1
ATOM 2344 C C . PHE A 1 312 ? 23.186 -0.103 -15.023 1.00 97.12 312 PHE A C 1
ATOM 2346 O O . PHE A 1 312 ? 24.292 -0.560 -15.307 1.00 97.12 312 PHE A O 1
ATOM 2353 N N . GLY A 1 313 ? 22.295 0.234 -15.959 1.00 95.31 313 GLY A N 1
ATOM 2354 C CA . GLY A 1 313 ? 22.525 0.057 -17.393 1.00 95.31 313 GLY A CA 1
ATOM 2355 C C . GLY A 1 313 ? 23.758 0.813 -17.891 1.00 95.31 313 GLY A C 1
ATOM 2356 O O . GLY A 1 313 ? 24.588 0.244 -18.592 1.00 95.31 313 GLY A O 1
ATOM 2357 N N . VAL A 1 314 ? 23.926 2.066 -17.468 1.00 95.38 314 VAL A N 1
ATOM 2358 C CA . VAL A 1 314 ? 25.070 2.891 -17.876 1.00 95.38 314 VAL A CA 1
ATOM 2359 C C . VAL A 1 314 ? 26.369 2.412 -17.229 1.00 95.38 314 VAL A C 1
ATOM 2361 O O . VAL A 1 314 ? 27.370 2.260 -17.916 1.00 95.38 314 VAL A O 1
ATOM 2364 N N . PHE A 1 315 ? 26.379 2.159 -15.917 1.00 96.12 315 PHE A N 1
ATOM 2365 C CA . PHE A 1 315 ? 27.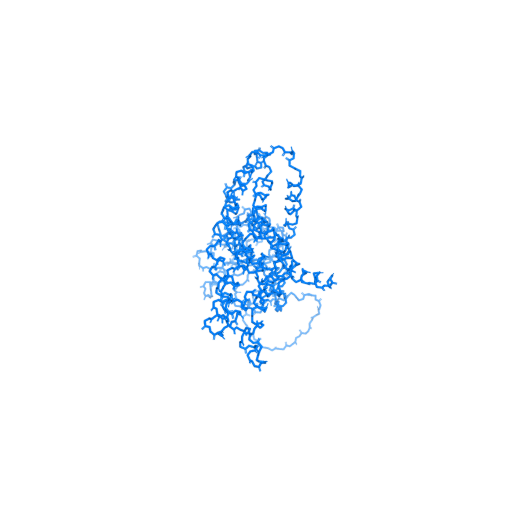633 1.902 -15.197 1.00 96.12 315 PHE A CA 1
ATOM 2366 C C . PHE A 1 315 ? 28.084 0.436 -15.191 1.00 96.12 315 PHE A C 1
ATOM 2368 O O . PHE A 1 315 ? 29.268 0.177 -14.986 1.00 96.12 315 PHE A O 1
ATOM 2375 N N . VAL A 1 316 ? 27.169 -0.522 -15.370 1.00 94.88 316 VAL A N 1
ATOM 2376 C CA . VAL A 1 316 ? 27.477 -1.963 -15.283 1.00 94.88 316 VAL A CA 1
ATOM 2377 C C . VAL A 1 316 ? 27.356 -2.657 -16.636 1.00 94.88 316 VAL A C 1
ATOM 2379 O O . VAL A 1 316 ? 28.183 -3.509 -16.955 1.00 94.88 316 VAL A O 1
ATOM 2382 N N . VAL A 1 317 ? 26.338 -2.305 -17.425 1.00 92.50 317 VAL A N 1
ATOM 2383 C CA . VAL A 1 317 ? 26.091 -2.904 -18.751 1.00 92.50 317 VAL A CA 1
ATOM 2384 C C . VAL A 1 317 ? 26.827 -2.147 -19.866 1.00 92.50 317 VAL A C 1
ATOM 2386 O O . VAL A 1 317 ? 26.943 -2.667 -20.970 1.00 92.50 317 VAL A O 1
ATOM 2389 N N . ASP A 1 318 ? 27.364 -0.956 -19.571 1.00 92.38 318 ASP A N 1
ATOM 2390 C CA . ASP A 1 318 ? 27.991 -0.042 -20.540 1.00 92.38 318 ASP A CA 1
ATOM 2391 C C . ASP A 1 318 ? 27.026 0.366 -21.672 1.00 92.38 318 ASP A C 1
ATOM 2393 O O . ASP A 1 318 ? 27.395 0.559 -22.831 1.00 92.38 318 ASP A O 1
ATOM 2397 N N . LEU A 1 319 ? 25.735 0.475 -21.334 1.00 91.81 319 LEU A N 1
ATOM 2398 C CA . LEU A 1 319 ? 24.704 0.922 -22.260 1.00 91.81 319 LEU A CA 1
ATOM 2399 C C . LEU A 1 319 ? 24.709 2.453 -22.328 1.00 91.81 319 LEU A C 1
ATOM 2401 O O . LEU A 1 319 ? 24.615 3.136 -21.307 1.00 91.81 319 LEU A O 1
ATOM 2405 N N . GLY A 1 320 ? 24.761 3.012 -23.538 1.00 93.38 320 GLY A N 1
ATOM 2406 C CA . GLY A 1 320 ? 24.641 4.456 -23.729 1.00 93.38 320 GLY A CA 1
ATOM 2407 C C . GLY A 1 320 ? 23.338 4.995 -23.125 1.00 93.38 320 GLY A C 1
ATOM 2408 O O . GLY A 1 320 ? 22.265 4.431 -23.338 1.00 93.38 320 GLY A O 1
ATOM 2409 N N . TRP A 1 321 ? 23.413 6.111 -22.393 1.00 93.62 321 TRP A N 1
ATOM 2410 C CA . TRP A 1 321 ? 22.251 6.702 -21.716 1.00 93.62 321 TRP A CA 1
ATOM 2411 C C . TRP A 1 321 ? 21.105 7.044 -22.686 1.00 93.62 321 TRP A C 1
ATOM 2413 O O . TRP A 1 321 ? 19.942 6.861 -22.335 1.00 93.62 321 TRP A O 1
ATOM 2423 N N . GLN A 1 322 ? 21.425 7.479 -23.913 1.00 94.94 322 GLN A N 1
ATOM 2424 C CA . GLN A 1 322 ? 20.431 7.719 -24.967 1.00 94.94 322 GLN A CA 1
ATOM 2425 C C . GLN A 1 322 ? 19.701 6.432 -25.350 1.00 94.94 322 GLN A C 1
ATOM 2427 O O . GLN A 1 322 ? 18.476 6.416 -25.369 1.00 94.94 322 GLN A O 1
ATOM 2432 N N . VAL A 1 323 ? 20.445 5.340 -25.553 1.00 94.38 323 VAL A N 1
ATOM 2433 C CA . VAL A 1 323 ? 19.885 4.034 -25.928 1.00 94.38 323 VAL A CA 1
ATOM 2434 C C . VAL A 1 323 ? 18.934 3.524 -24.848 1.00 94.38 323 VAL A C 1
ATOM 2436 O O . VAL A 1 323 ? 17.859 3.029 -25.168 1.00 94.38 323 VAL A O 1
ATOM 2439 N N . TYR A 1 324 ? 19.288 3.676 -23.567 1.00 95.12 324 TYR A N 1
ATOM 2440 C CA . TYR A 1 324 ? 18.409 3.269 -22.468 1.00 95.12 324 TYR A CA 1
ATOM 2441 C C . TYR A 1 324 ? 17.093 4.063 -22.455 1.00 95.12 324 TYR A C 1
ATOM 2443 O O . TYR A 1 324 ? 16.023 3.489 -22.245 1.00 95.12 324 TYR A O 1
ATOM 2451 N N . ILE A 1 325 ? 17.161 5.385 -22.649 1.00 94.62 325 ILE A N 1
ATOM 2452 C CA . ILE A 1 325 ? 15.975 6.253 -22.638 1.00 94.62 325 ILE A CA 1
ATOM 2453 C C . ILE A 1 325 ? 15.090 5.986 -23.858 1.00 94.62 325 ILE A C 1
ATOM 2455 O O . ILE A 1 325 ? 13.874 5.905 -23.704 1.00 94.62 325 ILE A O 1
ATOM 2459 N N . GLU A 1 326 ? 15.683 5.817 -25.041 1.00 94.75 326 GLU A N 1
ATOM 2460 C CA . GLU A 1 326 ? 14.966 5.467 -26.272 1.00 94.75 326 GLU A CA 1
ATOM 2461 C C . GLU A 1 326 ? 14.238 4.129 -26.112 1.00 94.75 326 GLU A C 1
ATOM 2463 O O . GLU A 1 326 ? 13.022 4.079 -26.277 1.00 94.75 326 GLU A O 1
ATOM 2468 N N . ALA A 1 327 ? 14.943 3.090 -25.658 1.00 93.25 327 ALA A N 1
ATOM 2469 C CA . ALA A 1 327 ? 14.369 1.772 -25.393 1.00 93.25 327 ALA A CA 1
ATOM 2470 C C . ALA A 1 327 ? 13.225 1.839 -24.357 1.00 93.25 327 ALA A C 1
ATOM 2472 O O . ALA A 1 327 ? 12.122 1.345 -24.583 1.00 93.25 327 ALA A O 1
ATOM 2473 N N . THR A 1 328 ? 13.430 2.584 -23.264 1.00 94.44 328 THR A N 1
ATOM 2474 C CA . THR A 1 328 ? 12.386 2.829 -22.254 1.00 94.44 328 THR A CA 1
ATOM 2475 C C . THR A 1 328 ? 11.149 3.515 -22.850 1.00 94.44 328 THR A C 1
ATOM 2477 O O . THR A 1 328 ? 10.022 3.137 -22.531 1.00 94.44 328 THR A O 1
ATOM 2480 N N . SER A 1 329 ? 11.342 4.526 -23.701 1.00 93.44 329 SER A N 1
ATOM 2481 C CA . SER A 1 329 ? 10.248 5.281 -24.319 1.00 93.44 329 SER A CA 1
ATOM 2482 C C . SER A 1 329 ? 9.502 4.481 -25.385 1.00 93.44 329 SER A C 1
ATOM 2484 O O . SER A 1 329 ? 8.305 4.695 -25.554 1.00 93.44 329 SER A O 1
ATOM 2486 N N . GLU A 1 330 ? 10.186 3.600 -26.114 1.00 93.38 330 GLU A N 1
ATOM 2487 C CA . GLU A 1 330 ? 9.569 2.711 -27.105 1.00 93.38 330 GLU A CA 1
ATOM 2488 C C . GLU A 1 330 ? 8.776 1.580 -26.437 1.00 93.38 330 GLU A C 1
ATOM 2490 O O . GLU A 1 330 ? 7.734 1.164 -26.947 1.00 93.38 330 GLU A O 1
ATOM 2495 N N . ALA A 1 331 ? 9.240 1.104 -25.280 1.00 92.44 331 ALA A N 1
ATOM 2496 C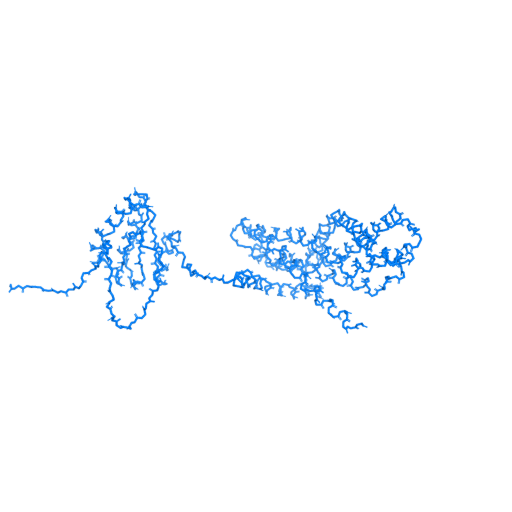 CA . ALA A 1 331 ? 8.599 0.022 -24.547 1.00 92.44 331 ALA A CA 1
ATOM 2497 C C . ALA A 1 331 ? 7.335 0.458 -23.785 1.00 92.44 331 ALA A C 1
ATOM 2499 O O . ALA A 1 331 ? 6.402 -0.336 -23.644 1.00 92.44 331 ALA A O 1
ATOM 2500 N N . LEU A 1 332 ? 7.290 1.696 -23.275 1.00 93.25 332 LEU A N 1
ATOM 2501 C CA . LEU A 1 332 ? 6.15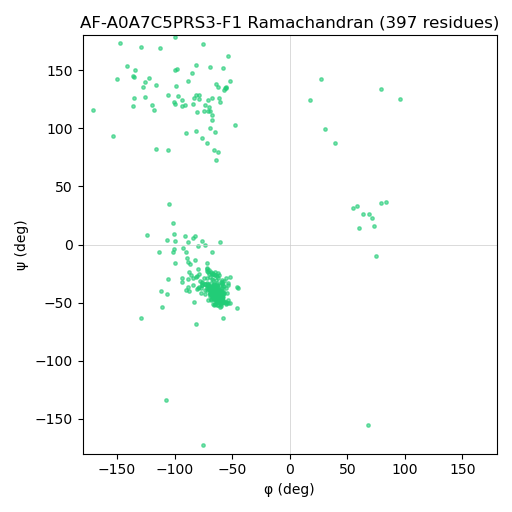0 2.196 -22.501 1.00 93.25 332 LEU A CA 1
ATOM 2502 C C . LEU A 1 332 ? 4.985 2.617 -23.395 1.00 93.25 332 LEU A C 1
ATOM 2504 O O . LEU A 1 332 ? 5.099 3.521 -24.220 1.00 93.25 332 LEU A O 1
ATOM 2508 N N . GLN A 1 333 ? 3.808 2.052 -23.134 1.00 92.19 333 GLN A N 1
ATOM 2509 C CA . GLN A 1 333 ? 2.573 2.497 -23.768 1.00 92.19 333 GLN A CA 1
ATOM 2510 C C . GLN A 1 333 ? 1.781 3.417 -22.835 1.00 92.19 333 GLN A C 1
ATOM 2512 O O . GLN A 1 333 ? 1.784 3.261 -21.613 1.00 92.19 333 GLN A O 1
ATOM 2517 N N . ALA A 1 334 ? 1.010 4.350 -23.405 1.00 89.25 334 ALA A N 1
ATOM 2518 C CA . ALA A 1 334 ? 0.123 5.218 -22.621 1.00 89.25 334 ALA A CA 1
ATOM 2519 C C . ALA A 1 334 ? -0.880 4.413 -21.765 1.00 89.25 334 ALA A C 1
ATOM 2521 O O . ALA A 1 334 ? -1.237 4.832 -20.662 1.00 89.25 334 ALA A O 1
ATOM 2522 N N . GLY A 1 335 ? -1.289 3.233 -22.246 1.00 88.62 335 GLY A N 1
ATOM 2523 C CA . GLY A 1 335 ? -2.141 2.302 -21.507 1.00 88.62 335 GLY A CA 1
ATOM 2524 C C . GLY A 1 335 ? -1.500 1.766 -20.224 1.00 88.62 335 GLY A C 1
ATOM 2525 O O . GLY A 1 335 ? -2.206 1.590 -19.233 1.00 88.62 335 GLY A O 1
ATOM 2526 N N . ASP A 1 336 ? -0.177 1.583 -20.193 1.00 90.69 336 ASP A N 1
ATOM 2527 C CA . ASP A 1 336 ? 0.535 1.095 -19.006 1.00 90.69 336 ASP A CA 1
ATOM 2528 C C . ASP A 1 336 ? 0.526 2.143 -17.887 1.00 90.69 336 ASP A C 1
ATOM 2530 O O . ASP A 1 336 ? 0.282 1.827 -16.721 1.00 90.69 336 ASP A O 1
ATOM 2534 N N . ILE A 1 337 ? 0.726 3.414 -18.247 1.00 91.75 337 ILE A N 1
ATOM 2535 C CA . ILE A 1 337 ? 0.700 4.538 -17.302 1.00 91.75 337 ILE A CA 1
ATOM 2536 C C . ILE A 1 337 ? -0.723 4.764 -16.780 1.00 91.75 337 ILE A C 1
ATOM 2538 O O . ILE A 1 337 ? -0.929 4.899 -15.577 1.00 91.75 337 ILE A O 1
ATOM 2542 N N . LEU A 1 338 ? -1.727 4.778 -17.662 1.00 91.62 338 LEU A N 1
ATOM 2543 C CA . LEU A 1 338 ? -3.122 4.945 -17.244 1.00 91.62 338 LEU A CA 1
ATOM 2544 C C . LEU A 1 338 ? -3.596 3.775 -16.373 1.00 91.62 338 LEU A C 1
ATOM 2546 O O . LEU A 1 338 ? -4.242 3.994 -15.348 1.00 91.62 338 LEU A O 1
ATOM 2550 N N . GLY A 1 339 ? -3.232 2.544 -16.737 1.00 91.06 339 GLY A N 1
ATOM 2551 C CA . GLY A 1 339 ? -3.524 1.354 -15.944 1.00 91.06 339 GLY A CA 1
ATOM 2552 C C . GLY A 1 339 ? -2.906 1.424 -14.548 1.00 91.06 339 GLY A C 1
ATOM 2553 O O . GLY A 1 339 ? -3.587 1.133 -13.563 1.00 91.06 339 GLY A O 1
ATOM 2554 N N . SER A 1 340 ? -1.653 1.876 -14.435 1.00 93.75 340 SER A N 1
ATOM 2555 C CA . SER A 1 340 ? -0.972 2.009 -13.142 1.00 93.75 340 SER A CA 1
ATOM 2556 C C . SER A 1 340 ? -1.595 3.088 -12.251 1.00 93.75 340 SER A C 1
ATOM 2558 O O . SER A 1 340 ? -1.760 2.870 -11.046 1.00 93.75 340 SER A O 1
ATOM 2560 N N . LEU A 1 341 ? -2.027 4.214 -12.829 1.00 93.88 341 LEU A N 1
ATOM 2561 C CA . LEU A 1 341 ? -2.748 5.272 -12.117 1.00 93.88 341 LEU A CA 1
ATOM 2562 C C . LEU A 1 341 ? -4.090 4.771 -11.572 1.00 93.88 341 LEU A C 1
ATOM 2564 O O . LEU A 1 341 ? -4.384 4.960 -10.394 1.00 93.88 341 LEU A O 1
ATOM 2568 N N . ILE A 1 342 ? -4.875 4.068 -12.393 1.00 91.88 342 ILE A N 1
ATOM 2569 C CA . ILE A 1 342 ? -6.165 3.509 -11.963 1.00 91.88 342 ILE A CA 1
ATOM 2570 C C . ILE A 1 342 ? -5.957 2.476 -10.847 1.00 91.88 342 ILE A C 1
ATOM 2572 O O . ILE A 1 342 ? -6.601 2.573 -9.798 1.00 91.88 342 ILE A O 1
ATOM 2576 N N . LYS A 1 343 ? -5.028 1.523 -11.032 1.00 93.19 343 LYS A N 1
ATOM 2577 C CA . LYS A 1 343 ? -4.694 0.509 -10.016 1.00 93.19 343 LYS A CA 1
ATOM 2578 C C . LYS A 1 343 ? -4.294 1.161 -8.689 1.00 93.19 343 LYS A C 1
ATOM 2580 O O . LYS A 1 343 ? -4.848 0.835 -7.642 1.00 93.19 343 LYS A O 1
ATOM 2585 N N . SER A 1 344 ? -3.364 2.114 -8.725 1.00 95.56 344 SER A N 1
ATOM 2586 C CA . SER A 1 344 ? -2.844 2.770 -7.518 1.00 95.56 344 SER A CA 1
ATOM 2587 C C . SER A 1 344 ? -3.892 3.616 -6.784 1.00 95.56 344 SER A C 1
ATOM 2589 O O . SER A 1 344 ? -3.912 3.606 -5.552 1.00 95.56 344 SER A O 1
ATOM 2591 N N . THR A 1 345 ? -4.818 4.278 -7.489 1.00 94.12 345 THR A N 1
ATOM 2592 C CA . THR A 1 345 ? -5.973 4.948 -6.862 1.00 94.12 345 THR A CA 1
ATOM 2593 C C . THR A 1 345 ? -6.883 3.956 -6.135 1.00 94.12 345 THR A C 1
ATOM 2595 O O . THR A 1 345 ? -7.291 4.207 -4.993 1.00 94.12 345 THR A O 1
ATOM 2598 N N . VAL A 1 346 ? -7.180 2.809 -6.754 1.00 92.50 346 VAL A N 1
ATOM 2599 C CA . VAL A 1 346 ? -8.002 1.762 -6.126 1.00 92.50 346 VAL A CA 1
ATOM 2600 C C . VAL A 1 346 ? -7.296 1.1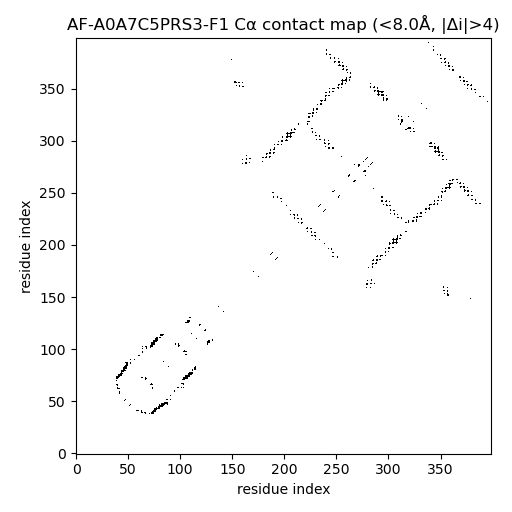82 -4.906 1.00 92.50 346 VAL A C 1
ATOM 2602 O O . VAL A 1 346 ? -7.903 1.088 -3.839 1.00 92.50 346 VAL A O 1
ATOM 2605 N N . PHE A 1 347 ? -6.002 0.882 -5.005 1.00 94.94 347 PHE A N 1
ATOM 2606 C CA . PHE A 1 347 ? -5.231 0.382 -3.870 1.00 94.94 347 PHE A CA 1
ATOM 2607 C C . PHE A 1 347 ? -5.184 1.380 -2.708 1.00 94.94 347 PHE A C 1
ATOM 2609 O O . PHE A 1 347 ? -5.427 0.988 -1.569 1.00 94.94 347 PHE A O 1
ATOM 2616 N N . GLY A 1 348 ? -4.964 2.673 -2.972 1.00 95.12 348 GLY A N 1
ATOM 2617 C CA . GLY A 1 348 ? -5.011 3.710 -1.935 1.00 95.12 348 GLY A CA 1
ATOM 2618 C C . GLY A 1 348 ? -6.362 3.766 -1.212 1.00 95.12 348 GLY A C 1
ATOM 2619 O O . GLY A 1 348 ? -6.419 3.842 0.017 1.00 95.12 348 GLY A O 1
ATOM 2620 N N . THR A 1 349 ? -7.453 3.646 -1.970 1.00 91.50 349 THR A N 1
ATOM 2621 C CA . THR A 1 349 ? -8.826 3.609 -1.441 1.00 91.50 349 THR A CA 1
ATOM 2622 C C . THR A 1 349 ? -9.064 2.381 -0.555 1.00 91.50 349 THR A C 1
ATOM 2624 O O . THR A 1 349 ? -9.636 2.496 0.534 1.00 91.50 349 THR A O 1
ATOM 2627 N N . LEU A 1 350 ? -8.589 1.207 -0.987 1.00 91.50 350 LEU A N 1
ATOM 2628 C CA . LEU A 1 350 ? -8.675 -0.037 -0.218 1.00 91.50 350 LEU A CA 1
ATOM 2629 C C . LEU A 1 350 ? -7.905 0.071 1.100 1.00 91.50 350 LEU A C 1
ATOM 2631 O O . LEU A 1 350 ? -8.469 -0.214 2.156 1.00 91.50 350 LEU A O 1
ATOM 2635 N N . VAL A 1 351 ? -6.658 0.547 1.057 1.00 94.69 351 VAL A N 1
ATOM 2636 C CA . VAL A 1 351 ? -5.816 0.738 2.248 1.00 94.69 351 VAL A CA 1
ATOM 2637 C C . VAL A 1 351 ? -6.497 1.650 3.266 1.00 94.69 351 VAL A C 1
ATOM 2639 O O . VAL A 1 351 ? -6.578 1.314 4.449 1.00 94.69 351 VAL A O 1
ATOM 2642 N N . ALA A 1 352 ? -7.017 2.794 2.816 1.00 93.81 352 ALA A N 1
ATOM 2643 C CA . ALA A 1 352 ? -7.693 3.740 3.695 1.00 93.81 352 ALA A CA 1
ATOM 2644 C C . ALA A 1 352 ? -8.942 3.133 4.336 1.00 93.81 352 ALA A C 1
ATOM 2646 O O . ALA A 1 352 ? -9.155 3.283 5.538 1.00 93.81 352 ALA A O 1
ATOM 2647 N N . THR A 1 353 ? -9.745 2.421 3.546 1.00 90.69 353 THR A N 1
ATOM 2648 C CA . THR A 1 353 ? -10.973 1.782 4.024 1.00 90.69 353 THR A CA 1
ATOM 2649 C C . THR A 1 353 ? -10.667 0.707 5.055 1.00 90.69 353 THR A C 1
ATOM 2651 O O . THR A 1 353 ? -11.280 0.690 6.120 1.00 90.69 353 THR A O 1
ATOM 2654 N N . VAL A 1 354 ? -9.712 -0.178 4.767 1.00 90.88 354 VAL A N 1
ATOM 2655 C CA . VAL A 1 354 ? -9.322 -1.256 5.680 1.00 90.88 354 VAL A CA 1
ATOM 2656 C C . VAL A 1 354 ? -8.769 -0.671 6.981 1.00 90.88 354 VAL A C 1
ATOM 2658 O O . VAL A 1 354 ? -9.205 -1.076 8.059 1.00 90.88 354 VAL A O 1
ATOM 2661 N N . GLY A 1 355 ? -7.885 0.329 6.896 1.00 93.38 355 GLY A N 1
ATOM 2662 C CA . GLY A 1 355 ? -7.361 1.033 8.068 1.00 93.38 355 GLY A CA 1
ATOM 2663 C C . GLY A 1 355 ? -8.461 1.692 8.902 1.00 93.38 355 GLY A C 1
ATOM 2664 O O . GLY A 1 355 ? -8.479 1.552 10.125 1.00 93.38 355 GLY A O 1
ATOM 2665 N N . CYS A 1 356 ? -9.428 2.346 8.251 1.00 92.75 356 CYS A N 1
ATOM 2666 C CA . CYS A 1 356 ? -10.558 2.972 8.934 1.00 92.75 356 CYS A CA 1
ATOM 2667 C C . CYS A 1 356 ? -11.503 1.954 9.576 1.00 92.75 356 CYS A C 1
ATOM 2669 O O . CYS A 1 356 ? -11.908 2.139 10.721 1.00 92.75 356 CYS A O 1
ATOM 2671 N N . SER A 1 357 ? -11.825 0.870 8.868 1.00 90.94 357 SER A N 1
ATOM 2672 C CA . SER A 1 357 ? -12.694 -0.194 9.372 1.00 90.94 357 SER A CA 1
ATOM 2673 C C . SER A 1 357 ? -12.098 -0.845 10.618 1.00 90.94 357 SER A C 1
ATOM 2675 O O . SER A 1 357 ? -12.778 -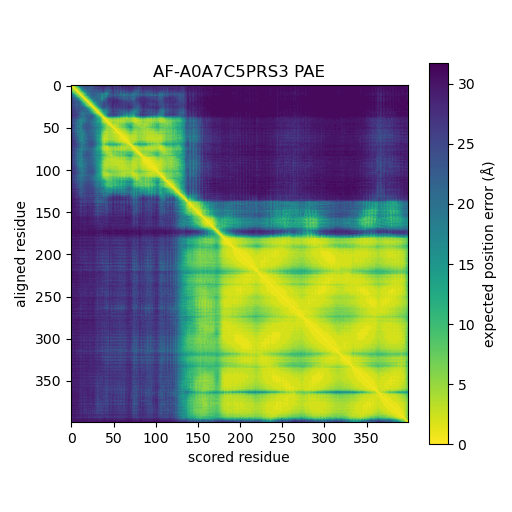0.971 11.636 1.00 90.94 357 SER A O 1
ATOM 2677 N N . LEU A 1 358 ? -10.813 -1.214 10.586 1.00 90.56 358 LEU A N 1
ATOM 2678 C CA . LEU A 1 358 ? -10.180 -1.854 11.739 1.00 90.56 358 LEU A CA 1
ATOM 2679 C C . LEU A 1 358 ? -9.956 -0.877 12.897 1.00 90.56 358 LEU A C 1
ATOM 2681 O O . LEU A 1 358 ? -10.111 -1.285 14.045 1.00 90.56 358 LEU A O 1
ATOM 2685 N N . GLY A 1 359 ? -9.647 0.393 12.617 1.00 93.25 359 GLY A N 1
ATOM 2686 C CA . GLY A 1 359 ? -9.495 1.425 13.643 1.00 93.25 359 GLY A CA 1
ATOM 2687 C C . GLY A 1 359 ? -10.804 1.759 14.369 1.00 93.25 359 GLY A C 1
ATOM 2688 O O . GLY A 1 359 ? -10.818 1.858 15.591 1.00 93.25 359 GLY A O 1
ATOM 2689 N N . LEU A 1 360 ? -11.923 1.867 13.644 1.00 92.00 360 LEU A N 1
ATOM 2690 C CA . LEU A 1 360 ? -13.239 2.156 14.236 1.00 92.00 360 LEU A CA 1
ATOM 2691 C C . LEU A 1 360 ? -13.832 0.978 15.024 1.00 92.00 360 LEU A C 1
ATOM 2693 O O . LEU A 1 360 ? -14.703 1.183 15.864 1.00 92.00 360 LEU A O 1
ATOM 2697 N N . ASN A 1 361 ? -13.365 -0.246 14.765 1.00 89.19 361 ASN A N 1
ATOM 2698 C CA . ASN A 1 361 ? -13.840 -1.471 15.413 1.00 89.19 361 ASN A CA 1
ATOM 2699 C C . ASN A 1 361 ? -12.894 -1.982 16.518 1.00 89.19 361 ASN A C 1
ATOM 2701 O O . ASN A 1 361 ? -12.958 -3.156 16.900 1.00 89.19 361 ASN A O 1
ATOM 2705 N N . VAL A 1 362 ? -11.999 -1.130 17.031 1.00 91.50 362 VAL A N 1
ATOM 2706 C CA . VAL A 1 362 ? -11.107 -1.483 18.144 1.00 91.50 362 VAL A CA 1
ATOM 2707 C C . VAL A 1 362 ? -11.910 -1.801 19.408 1.00 91.50 362 VAL A C 1
ATOM 2709 O O . VAL A 1 362 ? -12.830 -1.082 19.782 1.00 91.50 362 VAL A O 1
ATOM 2712 N N . LYS A 1 363 ? -11.524 -2.884 20.093 1.00 85.62 363 LYS A N 1
ATOM 2713 C CA . LYS A 1 363 ? -12.060 -3.303 21.397 1.00 85.62 363 LYS A CA 1
ATOM 2714 C C . LYS A 1 363 ? -10.912 -3.697 22.328 1.00 85.62 363 LYS A C 1
ATOM 2716 O O . LYS A 1 363 ? -9.894 -4.209 21.861 1.00 85.62 363 LYS A O 1
ATOM 2721 N N . GLY A 1 364 ? -11.091 -3.522 23.638 1.00 82.19 364 GLY A N 1
ATOM 2722 C CA . GLY A 1 364 ? -10.130 -3.997 24.645 1.00 82.19 364 GLY A CA 1
ATOM 2723 C C . GLY A 1 364 ? -8.939 -3.065 24.904 1.00 82.19 364 GLY A C 1
ATOM 2724 O O . GLY A 1 364 ? -7.825 -3.542 25.126 1.00 82.19 364 GLY A O 1
ATOM 2725 N N . GLY A 1 365 ? -9.159 -1.746 24.871 1.00 89.25 365 GLY A N 1
ATOM 2726 C CA . GLY A 1 365 ? -8.171 -0.742 25.287 1.00 89.25 365 GLY A CA 1
ATOM 2727 C C . GLY A 1 365 ? -6.930 -0.641 24.380 1.00 89.25 365 GLY A C 1
ATOM 2728 O O . GLY A 1 365 ? -6.990 -1.013 23.204 1.00 89.25 365 GLY A O 1
ATOM 2729 N N . PRO A 1 366 ? -5.781 -0.162 24.905 1.00 89.69 366 PRO A N 1
ATOM 2730 C CA . PRO A 1 366 ? -4.565 0.086 24.115 1.00 89.69 366 PRO A CA 1
ATOM 2731 C C . PRO A 1 366 ? -4.005 -1.149 23.390 1.00 89.69 366 PRO A C 1
ATOM 2733 O O . PRO A 1 366 ? -3.474 -1.043 22.286 1.00 89.69 366 PRO A O 1
ATOM 2736 N N . VAL A 1 367 ? -4.166 -2.346 23.967 1.00 90.94 367 VAL A N 1
ATOM 2737 C CA . VAL A 1 367 ? -3.757 -3.610 23.324 1.00 90.94 367 VAL A CA 1
ATOM 2738 C C . VAL A 1 367 ? -4.585 -3.876 22.062 1.00 90.94 367 VAL A C 1
ATOM 2740 O O . VAL A 1 367 ? -4.063 -4.375 21.062 1.00 90.94 367 VAL A O 1
ATOM 2743 N N . GLY A 1 368 ? -5.870 -3.511 22.085 1.00 90.25 368 GLY A N 1
ATOM 2744 C CA . GLY A 1 368 ? -6.755 -3.577 20.925 1.00 90.25 368 GLY A CA 1
ATOM 2745 C C . GLY A 1 368 ? -6.282 -2.695 19.772 1.00 90.25 368 GLY A C 1
ATOM 2746 O O . GLY A 1 368 ? -6.314 -3.136 18.624 1.00 90.25 368 GLY A O 1
ATOM 2747 N N . VAL A 1 369 ? -5.768 -1.498 20.077 1.00 92.44 369 VAL A N 1
ATOM 2748 C CA . VAL A 1 369 ? -5.209 -0.573 19.077 1.00 92.44 369 VAL A CA 1
ATOM 2749 C C . VAL A 1 369 ? -4.023 -1.220 18.366 1.00 92.44 369 VAL A C 1
ATOM 2751 O O . VAL A 1 369 ? -4.010 -1.284 17.142 1.00 92.44 369 VAL A O 1
ATOM 2754 N N . GLY A 1 370 ? -3.079 -1.805 19.111 1.00 91.81 370 GLY A N 1
ATOM 2755 C CA . GLY A 1 370 ? -1.938 -2.515 18.520 1.00 91.81 370 GLY A CA 1
ATOM 2756 C C . GLY A 1 370 ? -2.355 -3.661 17.587 1.00 91.81 370 GLY A C 1
ATOM 2757 O O . GLY A 1 370 ? -1.810 -3.794 16.489 1.00 91.81 370 GLY A O 1
ATOM 2758 N N . LYS A 1 371 ? -3.364 -4.453 17.982 1.00 89.94 371 LYS A N 1
ATOM 2759 C CA . LYS A 1 371 ? -3.921 -5.539 17.152 1.00 89.94 371 LYS A CA 1
ATOM 2760 C C . LYS A 1 371 ? -4.622 -5.025 15.892 1.00 89.94 371 LYS A C 1
ATOM 2762 O O . LYS A 1 371 ? -4.533 -5.664 14.846 1.00 89.94 371 LYS A O 1
ATOM 2767 N N . ALA A 1 372 ? -5.327 -3.900 15.974 1.00 89.75 372 ALA A N 1
ATOM 2768 C CA . ALA A 1 372 ? -5.957 -3.288 14.808 1.00 89.75 372 ALA A CA 1
ATOM 2769 C C . ALA A 1 372 ? -4.921 -2.704 13.844 1.00 89.75 372 ALA A C 1
ATOM 2771 O O . ALA A 1 372 ? -5.061 -2.884 12.639 1.00 89.75 372 ALA A O 1
ATOM 2772 N N . THR A 1 373 ? -3.854 -2.092 14.358 1.00 93.50 373 THR A N 1
ATOM 2773 C CA . THR A 1 373 ? -2.743 -1.557 13.561 1.00 93.50 373 THR A CA 1
ATOM 2774 C C . THR A 1 373 ? -2.066 -2.644 12.731 1.00 93.50 373 THR A C 1
ATOM 2776 O O . THR A 1 373 ? -1.915 -2.491 11.520 1.00 93.50 373 THR A O 1
ATOM 2779 N N . THR A 1 374 ? -1.692 -3.768 13.347 1.00 92.19 374 THR A N 1
ATOM 2780 C CA . THR A 1 374 ? -1.067 -4.887 12.623 1.00 92.19 374 THR A CA 1
ATOM 2781 C C . THR A 1 374 ? -2.058 -5.582 11.695 1.00 92.19 374 THR A C 1
ATOM 2783 O O . THR A 1 374 ? -1.733 -5.856 10.539 1.00 92.19 374 THR A O 1
ATOM 2786 N N . GLY A 1 375 ? -3.293 -5.795 12.158 1.00 88.50 375 GLY A N 1
ATOM 2787 C CA . GLY A 1 375 ? -4.370 -6.353 11.345 1.00 88.50 375 GLY A CA 1
ATOM 2788 C C . GLY A 1 375 ? -4.671 -5.516 10.100 1.00 88.50 375 GLY A C 1
ATOM 2789 O O . GLY A 1 375 ? -4.914 -6.083 9.038 1.00 88.50 375 GLY A O 1
ATOM 2790 N N . ALA A 1 376 ? -4.602 -4.184 10.196 1.00 92.19 376 ALA A N 1
ATOM 2791 C CA . ALA A 1 376 ? -4.853 -3.279 9.077 1.00 92.19 376 ALA A CA 1
ATOM 2792 C C . ALA A 1 376 ? -3.810 -3.441 7.972 1.00 92.19 376 ALA A C 1
ATOM 2794 O O . ALA A 1 376 ? -4.174 -3.470 6.797 1.00 92.19 376 ALA A O 1
ATOM 2795 N N . VAL A 1 377 ? -2.535 -3.607 8.334 1.00 94.88 377 VAL A N 1
ATOM 2796 C CA . VAL A 1 377 ? -1.459 -3.846 7.361 1.00 94.88 377 VAL A CA 1
ATOM 2797 C C . VAL A 1 377 ? -1.672 -5.179 6.649 1.00 94.88 377 VAL A C 1
ATOM 2799 O O . VAL A 1 377 ? -1.700 -5.215 5.421 1.00 94.88 377 VAL A O 1
ATOM 2802 N N . VAL A 1 378 ? -1.887 -6.261 7.402 1.00 92.62 378 VAL A N 1
ATOM 2803 C CA . VAL A 1 378 ? -2.064 -7.608 6.830 1.00 92.62 378 VAL A CA 1
ATOM 2804 C C . VAL A 1 378 ? -3.305 -7.669 5.932 1.00 92.62 378 VAL A C 1
ATOM 2806 O O . VAL A 1 378 ? -3.231 -8.179 4.815 1.00 92.62 378 VAL A O 1
ATOM 2809 N N . ALA A 1 379 ? -4.427 -7.093 6.372 1.00 88.00 379 ALA A N 1
ATOM 2810 C CA . ALA A 1 379 ? -5.660 -7.037 5.586 1.00 88.00 379 ALA A CA 1
ATOM 2811 C C . ALA A 1 379 ? -5.544 -6.178 4.333 1.00 88.00 379 ALA A C 1
ATOM 2813 O O . ALA A 1 379 ? -6.054 -6.566 3.282 1.00 88.00 379 ALA A O 1
ATOM 2814 N N . SER A 1 380 ? -4.824 -5.063 4.416 1.00 93.12 380 SER A N 1
ATOM 2815 C CA . SER A 1 380 ? -4.567 -4.223 3.251 1.00 93.12 380 SER A CA 1
ATOM 2816 C C . SER A 1 380 ? -3.705 -4.951 2.224 1.00 93.12 380 SER A C 1
ATOM 2818 O O . SER A 1 380 ? -4.062 -4.966 1.053 1.00 93.12 380 SER A O 1
ATOM 2820 N N . ILE A 1 381 ? -2.615 -5.604 2.645 1.00 93.69 381 ILE A N 1
ATOM 2821 C CA . ILE A 1 381 ? -1.727 -6.353 1.738 1.00 93.69 381 ILE A CA 1
ATOM 2822 C C . ILE A 1 381 ? -2.489 -7.486 1.049 1.00 93.69 381 ILE A C 1
ATOM 2824 O O . ILE A 1 381 ? -2.391 -7.634 -0.167 1.00 93.69 381 ILE A O 1
ATOM 2828 N N . PHE A 1 382 ? -3.288 -8.249 1.798 1.00 91.25 382 PHE A N 1
ATOM 2829 C CA . PHE A 1 382 ? -4.117 -9.304 1.218 1.00 91.25 382 PHE A CA 1
ATOM 2830 C C . PHE A 1 382 ? -5.088 -8.748 0.166 1.00 91.25 382 PHE A C 1
ATOM 2832 O O . PHE A 1 382 ? -5.152 -9.269 -0.946 1.00 91.25 382 PHE A O 1
ATOM 2839 N N . MET A 1 383 ? -5.790 -7.654 0.482 1.00 88.88 383 MET A N 1
ATOM 2840 C CA . MET A 1 383 ? -6.707 -7.013 -0.463 1.00 88.88 383 MET A CA 1
ATOM 2841 C C . MET A 1 383 ? -6.002 -6.461 -1.700 1.00 88.88 383 MET A C 1
ATOM 2843 O O . MET A 1 383 ? -6.516 -6.628 -2.801 1.00 88.88 383 MET A O 1
ATOM 2847 N N . ILE A 1 384 ? -4.824 -5.851 -1.544 1.00 93.69 384 ILE A N 1
ATOM 2848 C CA . ILE A 1 384 ? -4.021 -5.364 -2.672 1.00 93.69 384 ILE A CA 1
ATOM 2849 C C . ILE A 1 384 ? -3.687 -6.523 -3.613 1.00 93.69 384 ILE A C 1
ATOM 2851 O O . ILE A 1 384 ? -3.930 -6.404 -4.806 1.00 93.69 384 ILE A O 1
ATOM 2855 N N . ILE A 1 385 ? -3.206 -7.655 -3.090 1.00 92.12 385 ILE A N 1
ATOM 2856 C CA . ILE A 1 385 ? -2.828 -8.820 -3.908 1.00 92.12 385 ILE A CA 1
ATOM 2857 C C . ILE A 1 385 ? -4.042 -9.405 -4.641 1.00 92.12 385 ILE A C 1
ATOM 2859 O O . ILE A 1 385 ? -3.964 -9.699 -5.833 1.00 92.12 385 ILE A O 1
ATOM 2863 N N . VAL A 1 386 ? -5.176 -9.562 -3.950 1.00 89.12 386 VAL A N 1
ATOM 2864 C CA . VAL A 1 386 ? -6.405 -10.092 -4.563 1.00 89.12 386 VAL A CA 1
ATOM 2865 C C . VAL A 1 386 ? -6.901 -9.169 -5.676 1.00 89.12 386 VAL A C 1
ATOM 2867 O O . VAL A 1 386 ? -7.205 -9.638 -6.772 1.00 89.12 386 VAL A O 1
ATOM 2870 N N . PHE A 1 387 ? -6.965 -7.861 -5.421 1.00 89.81 387 PHE A N 1
ATOM 2871 C CA . PHE A 1 387 ? -7.408 -6.903 -6.431 1.00 89.81 387 PHE A CA 1
ATOM 2872 C C . PHE A 1 387 ? -6.415 -6.784 -7.585 1.00 89.81 387 PHE A C 1
ATOM 2874 O O . PHE A 1 387 ? -6.850 -6.673 -8.727 1.00 89.81 387 PHE A O 1
ATOM 2881 N N . ASP A 1 388 ? -5.110 -6.853 -7.326 1.00 92.25 388 ASP A N 1
ATOM 2882 C CA . ASP A 1 388 ? -4.096 -6.841 -8.380 1.00 92.25 388 ASP A CA 1
ATOM 2883 C C . ASP A 1 388 ? -4.278 -8.020 -9.343 1.00 92.25 388 ASP A C 1
ATOM 2885 O O . ASP A 1 388 ? -4.365 -7.815 -10.553 1.00 92.25 388 ASP A O 1
ATOM 2889 N N . ALA A 1 389 ? -4.491 -9.233 -8.819 1.00 90.44 389 ALA A N 1
ATOM 2890 C CA . ALA A 1 389 ? -4.786 -10.406 -9.641 1.00 90.44 389 ALA A CA 1
ATOM 2891 C C . ALA A 1 389 ? -6.044 -10.215 -10.514 1.00 90.44 389 ALA A C 1
ATOM 2893 O O . ALA A 1 389 ? -6.053 -10.590 -11.690 1.00 90.44 389 ALA A O 1
ATOM 2894 N N . VAL A 1 390 ? -7.093 -9.591 -9.966 1.00 88.94 390 VAL A N 1
ATOM 2895 C CA . VAL A 1 390 ? -8.312 -9.251 -10.719 1.00 88.94 390 VAL A CA 1
ATOM 2896 C C . VAL A 1 390 ? -8.019 -8.224 -11.814 1.00 88.94 390 VAL A C 1
ATOM 2898 O O . VAL A 1 390 ? -8.463 -8.404 -12.947 1.00 88.94 390 VAL A O 1
ATOM 2901 N N . PHE A 1 391 ? -7.254 -7.171 -11.522 1.00 87.75 391 PHE A N 1
ATOM 2902 C CA . PHE A 1 391 ? -6.885 -6.168 -12.522 1.00 87.75 391 PHE A CA 1
ATOM 2903 C C . PHE A 1 391 ? -6.030 -6.753 -13.639 1.00 87.75 391 PHE A C 1
ATOM 2905 O O . PHE A 1 391 ? -6.267 -6.432 -14.801 1.00 87.75 391 PHE A O 1
ATOM 2912 N N . VAL A 1 392 ? -5.063 -7.613 -13.311 1.00 86.25 392 VAL A N 1
ATOM 2913 C CA . VAL A 1 392 ? -4.246 -8.307 -14.312 1.00 86.25 392 VAL A CA 1
ATOM 2914 C C . VAL A 1 392 ? -5.141 -9.124 -15.237 1.00 86.25 392 VAL A C 1
ATOM 2916 O O . VAL A 1 392 ? -4.985 -9.027 -16.450 1.00 86.25 392 VAL A O 1
ATOM 2919 N N . LEU A 1 393 ? -6.112 -9.867 -14.695 1.00 86.50 393 LEU A N 1
ATOM 2920 C CA . LEU A 1 393 ? -7.063 -10.631 -15.501 1.00 86.50 393 LEU A CA 1
ATOM 2921 C C . LEU A 1 393 ? -7.908 -9.713 -16.400 1.00 86.50 393 LEU A C 1
ATOM 2923 O O . LEU A 1 393 ? -7.994 -9.948 -17.599 1.00 86.50 393 LEU A O 1
ATOM 2927 N N . LEU A 1 394 ? -8.503 -8.654 -15.849 1.00 84.69 394 LEU A N 1
ATOM 2928 C CA . LEU A 1 394 ? -9.393 -7.760 -16.598 1.00 84.69 394 LEU A CA 1
ATOM 2929 C C . LEU A 1 394 ? -8.660 -6.975 -17.692 1.00 84.69 394 LEU A C 1
ATOM 2931 O O . LEU A 1 394 ? -9.140 -6.899 -18.820 1.00 84.69 394 LEU A O 1
ATOM 2935 N N . LEU A 1 395 ? -7.495 -6.407 -17.373 1.00 78.81 395 LEU A N 1
ATOM 2936 C CA . LEU A 1 395 ? -6.731 -5.574 -18.303 1.00 78.81 395 LEU A CA 1
ATOM 2937 C C . LEU A 1 395 ? -6.020 -6.398 -19.384 1.00 78.81 395 LEU A C 1
ATOM 2939 O O . LEU A 1 395 ? -5.833 -5.883 -20.480 1.00 78.81 395 LEU A O 1
ATOM 2943 N N . ARG A 1 396 ? -5.634 -7.658 -19.115 1.00 70.62 396 ARG A N 1
ATOM 2944 C CA . ARG A 1 396 ? -5.064 -8.547 -20.149 1.00 70.62 396 ARG A CA 1
ATOM 2945 C C . ARG A 1 396 ? -6.098 -9.277 -20.987 1.00 70.62 396 ARG A C 1
ATOM 2947 O O . ARG A 1 396 ? -5.777 -9.634 -22.106 1.00 70.62 396 ARG A O 1
ATOM 2954 N N . VAL A 1 397 ? -7.284 -9.570 -20.459 1.00 60.78 397 VAL A N 1
ATOM 2955 C CA . VAL A 1 397 ? -8.333 -10.243 -21.245 1.00 60.78 397 VAL A CA 1
ATOM 2956 C C . VAL A 1 397 ? -9.062 -9.248 -22.160 1.00 60.78 397 VAL A C 1
ATOM 2958 O O . VAL A 1 397 ? -9.656 -9.657 -23.153 1.00 60.78 397 VAL A O 1
ATOM 2961 N N . GLY A 1 398 ? -9.012 -7.947 -21.849 1.00 48.59 398 GLY A N 1
ATOM 2962 C CA . GLY A 1 398 ? -9.616 -6.880 -22.656 1.00 48.59 398 GLY A CA 1
ATOM 2963 C C . GLY A 1 398 ? -8.705 -6.208 -23.695 1.00 48.59 398 GLY A C 1
ATOM 2964 O O . GLY A 1 398 ? -9.195 -5.333 -24.407 1.00 48.59 398 GLY A O 1
ATOM 2965 N N . ALA A 1 399 ? -7.421 -6.577 -23.771 1.00 46.78 399 ALA A N 1
ATOM 2966 C CA . ALA A 1 399 ? -6.430 -6.079 -24.734 1.00 46.78 399 ALA A CA 1
ATOM 2967 C C . ALA A 1 399 ? -5.947 -7.231 -25.618 1.00 46.78 399 ALA A C 1
ATOM 2969 O O . ALA A 1 399 ? -5.723 -6.986 -26.825 1.00 46.78 399 ALA A O 1
#

Foldseek 3Di:
DDDDDDDDDDDDDDDDDDDDDDDDDDDDDDDDDPVCPFAQEAEDAQEQDPVVLVVCVVVLVVSLVVCLVGVLEHEYECQNHNDDDPNNVVSVVVSVVVSVVSSHLYAYDRDDPVRVVVCVVVVCVVRYPPPPPVPPDDPVVVVVVVVVVLVVLVVLLVVLLVVLVVLVVCVPDDDNPLLVVLLVVLLCCLAVVLLPVLLVVLLVLLQVQLVVLCVVCVVVVRNLCSLLRSLLCLLQAVLLLVLLLSSLLPVLLVLLLVLLVCVLVCVLVVCVVVVHDCSSNRQNSNLSSLLVRQLVSSVSSSVSSSVSSLVCCCPPVVDDSVSSVVSSVVNDDPCSNVLSSVLNSVLSNLSSSLSNSLSNPFDDPPVSSVVSSVSSSVSSSVVSVVVSVVSVCVVVVVD